Protein AF-A0A9P5WKI3-F1 (afdb_monomer_lite)

Sequence (383 aa):
MADSKQKEKITESLTSASETYDLASSFEWEGYASWDDEQDDAGPSTRPSSNRVAMVSSASTDHQTESASGHGSCISQKDSNTTSHSDQDDGCVDHNAVSGLDDYLCALTLQITAITEDRGTGQLGKAASESDAQIAVEHLLQETRELTETFKLVKCILTSGSVPANLIEEMEQQDRAAICDRELAEQIGKGDSNAEISLQSESSRFHRVLQSFGTVVECCSCNSTKQAHLAQCGHAYCEACARSLFNHALKNRMFIPVRCCKIEFAPELAVACLDNTEALNKYNAIKNEIENPCPSIAELDKAAADIISENGWKLCSRCGAVVERIWGTCRCDLYPEDELNQILDERIGDNGPAPARNRLRNVLRNYYDHAHNWERRRPHGHL

pLDDT: mean 71.3, std 20.84, range [31.75, 98.19]

Structure (mmCIF, N/CA/C/O backbone):
data_AF-A0A9P5WKI3-F1
#
_entry.id   AF-A0A9P5WKI3-F1
#
loop_
_atom_site.group_PDB
_atom_site.id
_atom_site.type_symbol
_atom_site.label_atom_id
_atom_site.label_alt_id
_atom_site.label_comp_id
_atom_site.label_asym_id
_atom_site.label_entity_id
_atom_site.label_seq_id
_atom_site.pdbx_PDB_ins_code
_atom_site.Cartn_x
_atom_site.Cartn_y
_atom_site.Cartn_z
_atom_site.occupancy
_atom_site.B_iso_or_equiv
_atom_site.auth_seq_id
_atom_site.auth_comp_id
_atom_site.auth_asym_id
_atom_site.auth_atom_id
_atom_site.pdbx_PDB_model_num
ATOM 1 N N . MET A 1 1 ? -53.261 15.970 13.364 1.00 49.59 1 MET A N 1
ATOM 2 C CA . MET A 1 1 ? -52.471 14.839 12.821 1.00 49.59 1 MET A CA 1
ATOM 3 C C . MET A 1 1 ? -50.968 15.081 12.902 1.00 49.59 1 MET A C 1
ATOM 5 O O . MET A 1 1 ? -50.320 14.219 13.471 1.00 49.59 1 MET A O 1
ATOM 9 N N . ALA A 1 2 ? -50.415 16.208 12.425 1.00 48.16 2 ALA A N 1
ATOM 10 C CA . ALA A 1 2 ? -48.978 16.508 12.582 1.00 48.16 2 ALA A CA 1
ATOM 11 C C . ALA A 1 2 ? -48.493 16.406 14.048 1.00 48.16 2 ALA A C 1
ATOM 13 O O . ALA A 1 2 ? -47.584 15.636 14.334 1.00 48.16 2 ALA A O 1
ATOM 14 N N . ASP A 1 3 ? -49.213 17.054 14.971 1.00 57.22 3 ASP A N 1
ATOM 15 C CA . ASP A 1 3 ? -48.987 17.012 16.431 1.00 57.22 3 ASP A CA 1
ATOM 16 C C . ASP A 1 3 ? -48.848 15.592 17.017 1.00 57.22 3 ASP A C 1
ATOM 18 O O . ASP A 1 3 ? -48.048 15.344 17.914 1.00 57.22 3 ASP A O 1
ATOM 22 N N . SER A 1 4 ? -49.622 14.632 16.493 1.00 59.56 4 SER A N 1
ATOM 23 C CA . SER A 1 4 ? -49.616 13.251 16.992 1.00 59.56 4 SER A CA 1
ATOM 24 C C . SER A 1 4 ? -48.306 12.546 16.652 1.00 59.56 4 SER A C 1
ATOM 26 O O . SER A 1 4 ? -47.749 11.869 17.506 1.00 59.56 4 SER A O 1
ATOM 28 N N . LYS A 1 5 ? -47.795 12.756 15.431 1.00 67.56 5 LYS A N 1
ATOM 29 C CA . LYS A 1 5 ? -46.524 12.176 14.974 1.00 67.56 5 LYS A CA 1
ATOM 30 C C . LYS A 1 5 ? -45.319 12.799 15.676 1.00 67.56 5 LYS A C 1
ATOM 32 O O . LYS A 1 5 ? -44.306 12.135 15.859 1.00 67.56 5 LYS A O 1
ATOM 37 N N . GLN A 1 6 ? -45.413 14.075 16.055 1.00 66.19 6 GLN A N 1
ATOM 38 C CA . GLN A 1 6 ? -44.346 14.743 16.796 1.00 66.19 6 GLN A CA 1
ATOM 39 C C . GLN A 1 6 ? -44.287 14.261 18.251 1.00 66.19 6 GLN A C 1
ATOM 41 O O . GLN A 1 6 ? -43.191 14.010 18.743 1.00 66.19 6 GLN A O 1
ATOM 46 N N . LYS A 1 7 ? -45.439 14.043 18.907 1.00 68.88 7 LYS A N 1
ATOM 47 C CA . LYS A 1 7 ? -45.485 13.373 20.218 1.00 68.88 7 LYS A CA 1
ATOM 48 C C . LYS A 1 7 ? -44.903 11.961 20.153 1.00 68.88 7 LYS A C 1
ATOM 50 O O . LYS A 1 7 ? -43.995 11.667 20.914 1.00 68.88 7 LYS A O 1
ATOM 55 N N . GLU A 1 8 ? -45.363 11.145 19.205 1.00 74.00 8 GLU A N 1
ATOM 56 C CA . GLU A 1 8 ? -44.894 9.767 18.983 1.00 74.00 8 GLU A CA 1
ATOM 57 C C . GLU A 1 8 ? -43.361 9.707 18.839 1.00 74.00 8 GLU A C 1
ATOM 59 O O . GLU A 1 8 ? -42.707 8.997 19.596 1.00 74.00 8 GLU A O 1
ATOM 64 N N . LYS A 1 9 ? -42.770 10.574 18.005 1.00 71.75 9 LYS A N 1
ATOM 65 C CA . LYS A 1 9 ? -41.312 10.651 17.814 1.00 71.75 9 LYS A CA 1
ATOM 66 C C . LYS A 1 9 ? -40.532 11.098 19.065 1.00 71.75 9 LYS A C 1
ATOM 68 O O . LYS A 1 9 ? -39.404 10.651 19.274 1.00 71.75 9 LYS A O 1
ATOM 73 N N . ILE A 1 10 ? -41.094 11.990 19.887 1.00 67.56 10 ILE A N 1
ATOM 74 C CA . ILE A 1 10 ? -40.467 12.417 21.153 1.00 67.56 10 ILE A CA 1
ATOM 75 C C . ILE A 1 10 ? -40.534 11.275 22.172 1.00 67.56 10 ILE A C 1
ATOM 77 O O . ILE A 1 10 ? -39.533 10.986 22.823 1.00 67.56 10 ILE A O 1
ATOM 81 N N . THR A 1 11 ? -41.674 10.585 22.267 1.00 70.12 11 THR A N 1
ATOM 82 C CA . THR A 1 11 ? -41.836 9.424 23.148 1.00 70.12 11 THR A CA 1
ATOM 83 C C . THR A 1 11 ? -40.887 8.290 22.757 1.00 70.12 11 THR A C 1
ATOM 85 O O . THR A 1 11 ? -40.171 7.819 23.630 1.00 70.12 11 THR A O 1
ATOM 88 N N . GLU A 1 12 ? -40.783 7.933 21.469 1.00 72.38 12 GLU A N 1
ATOM 89 C CA . GLU A 1 12 ? -39.808 6.945 20.964 1.00 72.38 12 GLU A CA 1
ATOM 90 C C . GLU A 1 12 ? -38.354 7.311 21.317 1.00 72.38 12 GLU A C 1
ATOM 92 O O . GLU A 1 12 ? -37.556 6.445 21.677 1.00 72.38 12 GLU A O 1
ATOM 97 N N . SER A 1 13 ? -38.000 8.600 21.246 1.00 68.56 13 SER A N 1
ATOM 98 C CA . SER A 1 13 ? -36.649 9.068 21.584 1.00 68.56 13 SER A CA 1
ATOM 99 C C . SER A 1 13 ? -36.353 8.951 23.086 1.00 68.56 13 SER A C 1
ATOM 101 O O . SER A 1 13 ? -35.239 8.596 23.465 1.00 68.56 13 SER A O 1
ATOM 103 N N . LEU A 1 14 ? -37.346 9.216 23.943 1.00 62.75 14 LEU A N 1
ATOM 104 C CA . LEU A 1 14 ? -37.214 9.093 25.398 1.00 62.75 14 LEU A CA 1
ATOM 105 C C . LEU A 1 14 ? -37.215 7.625 25.854 1.00 62.75 14 LEU A C 1
ATOM 107 O O . LEU A 1 14 ? -36.406 7.261 26.705 1.00 62.75 14 LEU A O 1
ATOM 111 N N . THR A 1 15 ? -38.048 6.759 25.263 1.00 68.00 15 THR A N 1
ATOM 112 C CA . THR A 1 15 ? -38.021 5.317 25.564 1.00 68.00 15 THR A CA 1
ATOM 113 C C . THR A 1 15 ? -36.714 4.682 25.108 1.00 68.00 15 THR A C 1
ATOM 115 O O . THR A 1 15 ? -36.119 3.935 25.875 1.00 68.00 15 THR A O 1
ATOM 118 N N . SER A 1 16 ? -36.194 5.050 23.929 1.00 66.00 16 SER A N 1
ATOM 119 C CA . SER A 1 16 ? -34.883 4.571 23.471 1.00 66.00 16 SER A CA 1
ATOM 120 C C . SER A 1 16 ? -33.743 4.980 24.411 1.00 66.00 16 SER A C 1
ATOM 122 O O . SER A 1 16 ? -32.814 4.197 24.590 1.00 66.00 16 SER A O 1
ATOM 124 N N . ALA A 1 17 ? -33.797 6.171 25.018 1.00 54.84 17 ALA A N 1
ATOM 125 C CA . ALA A 1 17 ? -32.811 6.591 26.015 1.00 54.84 17 ALA A CA 1
ATOM 126 C C . ALA A 1 17 ? -32.944 5.784 27.323 1.00 54.84 17 ALA A C 1
ATOM 128 O O . ALA A 1 17 ? -31.941 5.295 27.846 1.00 54.84 17 ALA A O 1
ATOM 129 N N . SER A 1 18 ? -34.176 5.573 27.802 1.00 56.69 18 SER A N 1
ATOM 130 C CA . SER A 1 18 ? -34.468 4.769 29.000 1.00 56.69 18 SER A CA 1
ATOM 131 C C . SER A 1 18 ? -34.006 3.314 28.855 1.00 56.69 18 SER A C 1
ATOM 133 O O . SER A 1 18 ? -33.311 2.800 29.726 1.00 56.69 18 SER A O 1
ATOM 135 N N . GLU A 1 19 ? -34.317 2.663 27.731 1.00 60.62 19 GLU A N 1
ATOM 136 C CA . GLU A 1 19 ? -33.929 1.270 27.466 1.00 60.62 19 GLU A CA 1
ATOM 137 C C . GLU A 1 19 ? -32.401 1.099 27.410 1.00 60.62 19 GLU A C 1
ATOM 139 O O . GLU A 1 19 ? -31.867 0.097 27.890 1.00 60.62 19 GLU A O 1
ATOM 144 N N . THR A 1 20 ? -31.663 2.097 26.899 1.00 56.31 20 THR A N 1
ATOM 145 C CA . THR A 1 20 ? -30.190 2.072 26.959 1.00 56.31 20 THR A CA 1
ATOM 146 C C . THR A 1 20 ? -29.625 2.234 28.372 1.00 56.31 20 THR A C 1
ATOM 148 O O . THR A 1 20 ? -28.503 1.789 28.612 1.00 56.31 20 THR A O 1
ATOM 151 N N . TYR A 1 21 ? -30.376 2.821 29.309 1.00 53.50 21 TYR A N 1
ATOM 152 C CA . TYR A 1 21 ? -29.964 2.953 30.709 1.00 53.50 21 TYR A CA 1
ATOM 153 C C . TYR A 1 21 ? -30.187 1.638 31.478 1.00 53.50 21 TYR A C 1
ATOM 155 O O . TYR A 1 21 ? -29.257 1.139 32.114 1.00 53.50 21 TYR A O 1
ATOM 163 N N . ASP A 1 22 ? -31.353 0.998 31.321 1.00 48.88 22 ASP A N 1
ATOM 164 C CA . ASP A 1 22 ? -31.665 -0.294 31.960 1.00 48.88 22 ASP A CA 1
ATOM 165 C C . ASP A 1 22 ? -30.721 -1.424 31.503 1.00 48.88 22 ASP A C 1
ATOM 167 O O . ASP A 1 22 ? -30.226 -2.212 32.320 1.00 48.88 22 ASP A O 1
ATOM 171 N N . LEU A 1 23 ? -30.384 -1.476 30.207 1.00 50.81 23 LEU A N 1
ATOM 172 C CA . LEU A 1 23 ? -29.408 -2.436 29.671 1.00 50.81 23 LEU A CA 1
ATOM 173 C C . LEU A 1 23 ? -27.977 -2.178 30.172 1.00 50.81 23 LEU A C 1
ATOM 175 O O . LEU A 1 23 ? -27.205 -3.123 30.327 1.00 50.81 23 LEU A O 1
ATOM 179 N N . ALA A 1 24 ? -27.617 -0.922 30.458 1.00 49.09 24 ALA A N 1
ATOM 180 C CA . ALA A 1 24 ? -26.310 -0.556 31.009 1.00 49.09 24 ALA A CA 1
ATOM 181 C C . ALA A 1 24 ? -26.211 -0.740 32.538 1.00 49.09 24 ALA A C 1
ATOM 183 O O . ALA A 1 24 ? -25.101 -0.677 33.082 1.00 49.09 24 ALA A O 1
ATOM 184 N N . SER A 1 25 ? -27.348 -0.941 33.213 1.00 47.34 25 SER A N 1
ATOM 185 C CA . SER A 1 25 ? -27.463 -1.266 34.640 1.00 47.34 25 SER A CA 1
ATOM 186 C C . SER A 1 25 ? -27.454 -2.783 34.886 1.00 47.34 25 SER A C 1
ATOM 188 O O . SER A 1 25 ? -26.826 -3.253 35.828 1.00 47.34 25 SER A O 1
ATOM 190 N N . SER A 1 26 ? -28.061 -3.564 33.985 1.00 45.28 26 SER A N 1
ATOM 191 C CA . SER A 1 26 ? -28.292 -5.011 34.159 1.00 45.28 26 SER A CA 1
ATOM 192 C C . SER A 1 26 ? -27.089 -5.927 33.859 1.00 45.28 26 SER A C 1
ATOM 194 O O . SER A 1 26 ? -27.244 -7.147 33.839 1.00 45.28 26 SER A O 1
ATOM 196 N N . PHE A 1 27 ? -25.898 -5.385 33.582 1.00 39.94 27 PHE A N 1
ATOM 197 C CA . PHE A 1 27 ? -24.715 -6.175 33.200 1.00 39.94 27 PHE A CA 1
ATOM 198 C C . PHE A 1 27 ? -23.871 -6.582 34.424 1.00 39.94 27 PHE A C 1
ATOM 200 O O . PHE A 1 27 ? -22.696 -6.224 34.546 1.00 39.94 27 PHE A O 1
ATOM 207 N N . GLU A 1 28 ? -24.484 -7.322 35.351 1.00 41.16 28 GLU A N 1
ATOM 208 C CA . GLU A 1 28 ? -23.771 -7.953 36.467 1.00 41.16 28 GLU A CA 1
ATOM 209 C C . GLU A 1 28 ? -22.853 -9.076 35.948 1.00 41.16 28 GLU A C 1
ATOM 211 O O . GLU A 1 28 ? -23.261 -9.942 35.173 1.00 41.16 28 GLU A O 1
ATOM 216 N N . TRP A 1 29 ? -21.584 -9.057 36.364 1.00 40.25 29 TRP A N 1
ATOM 217 C CA . TRP A 1 29 ? -20.589 -10.057 35.969 1.00 40.25 29 TRP A CA 1
ATOM 218 C C . TRP A 1 29 ? -20.791 -11.378 36.729 1.00 40.25 29 TRP A C 1
ATOM 220 O O . TRP A 1 29 ? -20.231 -11.579 37.809 1.00 40.25 29 TRP A O 1
ATOM 230 N N . GLU A 1 30 ? -21.520 -12.326 36.137 1.00 34.84 30 GLU A N 1
ATOM 231 C CA . GLU A 1 30 ? -21.492 -13.719 36.597 1.00 34.84 30 GLU A CA 1
ATOM 232 C C . GLU A 1 30 ? -20.150 -14.395 36.246 1.00 34.84 30 GLU A C 1
ATOM 234 O O . GLU A 1 30 ? -19.934 -14.886 35.142 1.00 34.84 30 GLU A O 1
ATOM 239 N N . GLY A 1 31 ? -19.254 -14.436 37.236 1.00 34.03 31 GLY A N 1
ATOM 240 C CA . GLY A 1 31 ? -18.332 -15.549 37.499 1.00 34.03 31 GLY A CA 1
ATOM 241 C C . GLY A 1 31 ? -17.433 -16.051 36.361 1.00 34.03 31 GLY A C 1
ATOM 242 O O . GLY A 1 31 ? -17.732 -17.054 35.715 1.00 34.03 31 GLY A O 1
ATOM 243 N N . TYR A 1 32 ? -16.226 -15.487 36.250 1.00 34.78 32 TYR A N 1
ATOM 244 C CA . TYR A 1 32 ? -15.122 -16.138 35.535 1.00 34.78 32 TYR A CA 1
ATOM 245 C C . TYR A 1 32 ? -14.634 -17.354 36.349 1.00 34.78 32 TYR A C 1
ATOM 247 O O . TYR A 1 32 ? -13.862 -17.215 37.298 1.00 34.78 32 TYR A O 1
ATOM 255 N N . ALA A 1 33 ? -15.148 -18.545 36.034 1.00 35.41 33 ALA A N 1
ATOM 256 C CA . ALA A 1 33 ? -14.814 -19.775 36.750 1.00 35.41 33 ALA A CA 1
ATOM 257 C C . ALA A 1 33 ? -13.371 -20.232 36.469 1.00 35.41 33 ALA A C 1
ATOM 259 O O . ALA A 1 33 ? -12.917 -20.219 35.323 1.00 35.41 33 ALA A O 1
ATOM 260 N N . SER A 1 34 ? -12.673 -20.665 37.524 1.00 33.91 34 SER A N 1
ATOM 261 C CA . SER A 1 34 ? -11.329 -21.246 37.435 1.00 33.91 34 SER A CA 1
ATOM 262 C C . SER A 1 34 ? -11.325 -22.508 36.569 1.00 33.91 34 SER A C 1
ATOM 264 O O . SER A 1 34 ? -12.193 -23.368 36.725 1.00 33.91 34 SER A O 1
ATOM 266 N N . TRP A 1 35 ? -10.325 -22.629 35.696 1.00 37.19 35 TRP A N 1
ATOM 267 C CA . TRP A 1 35 ? -9.964 -23.883 35.034 1.00 37.19 35 TRP A CA 1
ATOM 268 C C . TRP A 1 35 ? -8.661 -24.375 35.662 1.00 37.19 35 TRP A C 1
ATOM 270 O O . TRP A 1 35 ? -7.575 -24.119 35.141 1.00 37.19 35 TRP A O 1
ATOM 280 N N . ASP A 1 36 ? -8.789 -25.027 36.816 1.00 34.75 36 ASP A N 1
ATOM 281 C CA . ASP A 1 36 ? -7.687 -25.722 37.477 1.00 34.75 36 ASP A CA 1
ATOM 282 C C . ASP A 1 36 ? -7.413 -27.086 36.820 1.00 34.75 36 ASP A C 1
ATOM 284 O O . ASP A 1 36 ? -8.321 -27.765 36.342 1.00 34.75 36 ASP A O 1
ATOM 288 N N . ASP A 1 37 ? -6.132 -27.447 36.832 1.00 42.91 37 ASP A N 1
ATOM 289 C CA . ASP A 1 37 ? -5.489 -28.698 36.414 1.00 42.91 37 ASP A CA 1
ATOM 290 C C . ASP A 1 37 ? -6.361 -29.970 36.259 1.00 42.91 37 ASP A C 1
ATOM 292 O O . ASP A 1 37 ? -6.795 -30.570 37.244 1.00 42.91 37 ASP A O 1
ATOM 296 N N . GLU A 1 38 ? -6.392 -30.525 35.039 1.00 39.81 38 GLU A N 1
ATOM 297 C CA . GLU A 1 38 ? -6.430 -31.983 34.835 1.00 39.81 38 GLU A CA 1
ATOM 298 C C . GLU A 1 38 ? -5.113 -32.451 34.190 1.00 39.81 38 GLU A C 1
ATOM 300 O O . GLU A 1 38 ? -4.829 -32.220 33.012 1.00 39.81 38 GLU A O 1
ATOM 305 N N . GLN A 1 39 ? -4.285 -33.106 35.007 1.00 45.78 39 GLN A N 1
ATOM 306 C CA . GLN A 1 39 ? -3.149 -33.910 34.559 1.00 45.78 39 GLN A CA 1
ATOM 307 C C . GLN A 1 39 ? -3.667 -35.268 34.087 1.00 45.78 39 GLN A C 1
ATOM 309 O O . GLN A 1 39 ? -4.362 -35.925 34.855 1.00 45.78 39 GLN A O 1
ATOM 314 N N . ASP A 1 40 ? -3.247 -35.737 32.908 1.00 41.91 40 ASP A N 1
ATOM 315 C CA . ASP A 1 40 ? -3.419 -37.147 32.542 1.00 41.91 40 ASP A CA 1
ATOM 316 C C . ASP A 1 40 ? -2.191 -37.733 31.815 1.00 41.91 40 ASP A C 1
ATOM 318 O O . ASP A 1 40 ? -1.845 -37.384 30.687 1.00 41.91 40 ASP A O 1
ATOM 322 N N . ASP A 1 41 ? -1.531 -38.602 32.579 1.00 40.50 41 ASP A N 1
ATOM 323 C CA . ASP A 1 41 ? -0.690 -39.771 32.308 1.00 40.50 41 ASP A CA 1
ATOM 324 C C . ASP A 1 41 ? 0.003 -40.084 30.958 1.00 40.50 41 ASP A C 1
ATOM 326 O O . ASP A 1 41 ? -0.443 -39.854 29.834 1.00 40.50 41 ASP A O 1
ATOM 330 N N . ALA A 1 42 ? 1.145 -40.765 31.112 1.00 40.59 42 ALA A N 1
ATOM 331 C CA . ALA A 1 42 ? 2.051 -41.178 30.044 1.00 40.59 42 ALA A CA 1
ATOM 332 C C . ALA A 1 42 ? 1.733 -42.564 29.434 1.00 40.59 42 ALA A C 1
ATOM 334 O O . ALA A 1 42 ? 1.424 -43.524 30.137 1.00 40.59 42 ALA A O 1
ATOM 335 N N . GLY A 1 43 ? 1.962 -42.716 28.120 1.00 35.38 43 GLY A N 1
ATOM 336 C CA . GLY A 1 43 ? 1.876 -43.994 27.388 1.00 35.38 43 GLY A CA 1
ATOM 337 C C . GLY A 1 43 ? 2.899 -44.099 26.234 1.00 35.38 43 GLY A C 1
ATOM 338 O O . GLY A 1 43 ? 3.327 -43.066 25.717 1.00 35.38 43 GLY A O 1
ATOM 339 N N . PRO A 1 44 ? 3.387 -45.301 25.848 1.00 48.19 44 PRO A N 1
ATOM 340 C CA . PRO A 1 44 ? 4.789 -45.420 25.425 1.00 48.19 44 PRO A CA 1
ATOM 341 C C . PRO A 1 44 ? 5.095 -45.551 23.917 1.00 48.19 44 PRO A C 1
ATOM 343 O O . PRO A 1 44 ? 4.457 -46.281 23.165 1.00 48.19 44 PRO A O 1
ATOM 346 N N . SER A 1 45 ? 6.219 -44.927 23.546 1.00 39.06 45 SER A N 1
ATOM 347 C CA . SER A 1 45 ? 7.269 -45.359 22.596 1.00 39.06 45 SER A CA 1
ATOM 348 C C . SER A 1 45 ? 7.037 -46.593 21.698 1.00 39.06 45 SER A C 1
ATOM 350 O O . SER A 1 45 ? 7.038 -47.725 22.180 1.00 39.06 45 SER A O 1
ATOM 352 N N . THR A 1 46 ? 7.144 -46.393 20.374 1.00 35.00 46 THR A N 1
ATOM 353 C CA . THR A 1 46 ? 7.844 -47.340 19.476 1.00 35.00 46 THR A CA 1
ATOM 354 C C . THR A 1 46 ? 8.705 -46.626 18.413 1.00 35.00 46 THR A C 1
ATOM 356 O O . THR A 1 46 ? 8.222 -45.910 17.543 1.00 35.00 46 THR A O 1
ATOM 359 N N . ARG A 1 47 ? 10.022 -46.865 18.472 1.00 38.28 47 ARG A N 1
ATOM 360 C CA . ARG A 1 47 ? 10.986 -46.816 17.342 1.00 38.28 47 ARG A CA 1
ATOM 361 C C . ARG A 1 47 ? 11.007 -48.214 16.670 1.00 38.28 47 ARG A C 1
ATOM 363 O O . ARG A 1 47 ? 10.525 -49.136 17.330 1.00 38.28 47 ARG A O 1
ATOM 370 N N . PRO A 1 48 ? 11.571 -48.456 15.455 1.00 50.28 48 PRO A N 1
ATOM 371 C CA . PRO A 1 48 ? 12.825 -47.898 14.898 1.00 50.28 48 PRO A CA 1
ATOM 372 C C . PRO A 1 48 ? 12.698 -47.526 13.381 1.00 50.28 48 PRO A C 1
ATOM 374 O O . PRO A 1 48 ? 11.584 -47.321 12.929 1.00 50.28 48 PRO A O 1
ATOM 377 N N . SER A 1 49 ? 13.717 -47.331 12.519 1.00 33.56 49 SER A N 1
ATOM 378 C CA . SER A 1 49 ? 15.144 -47.724 12.507 1.00 33.56 49 SER A CA 1
ATOM 379 C C . SER A 1 49 ? 16.013 -46.947 11.490 1.00 33.56 49 SER A C 1
ATOM 381 O O . SER A 1 49 ? 15.553 -46.640 10.401 1.00 33.56 49 SER A O 1
ATOM 383 N N . SER A 1 50 ? 17.306 -46.789 11.825 1.00 34.47 50 SER A N 1
ATOM 384 C CA . SER A 1 50 ? 18.512 -46.856 10.956 1.00 34.47 50 SER A CA 1
ATOM 385 C C . SER A 1 50 ? 18.586 -46.123 9.597 1.00 34.47 50 SER A C 1
ATOM 387 O O . SER A 1 50 ? 17.979 -46.566 8.627 1.00 34.47 50 SER A O 1
ATOM 389 N N . ASN A 1 51 ? 19.573 -45.215 9.453 1.00 33.31 51 ASN A N 1
ATOM 390 C CA . ASN A 1 51 ? 20.718 -45.477 8.549 1.00 33.31 51 ASN A CA 1
ATOM 391 C C . ASN A 1 51 ? 22.001 -44.649 8.823 1.00 33.31 51 ASN A C 1
ATOM 393 O O . ASN A 1 51 ? 22.001 -43.717 9.622 1.00 33.31 51 ASN A O 1
ATOM 397 N N . ARG A 1 52 ? 23.113 -45.089 8.201 1.00 35.38 52 ARG A N 1
ATOM 398 C CA . ARG A 1 52 ? 24.562 -44.849 8.476 1.00 35.38 52 ARG A CA 1
ATOM 399 C C . ARG A 1 52 ? 25.324 -44.939 7.118 1.00 35.38 52 ARG A C 1
ATOM 401 O O . ARG A 1 52 ? 24.748 -45.517 6.204 1.00 35.38 52 ARG A O 1
ATOM 408 N N . VAL A 1 53 ? 26.558 -44.481 6.839 1.00 34.19 53 VAL A N 1
ATOM 409 C CA . VAL A 1 53 ? 27.743 -43.916 7.551 1.00 34.19 53 VAL A CA 1
ATOM 410 C C . VAL A 1 53 ? 28.346 -42.823 6.619 1.00 34.19 53 VAL A C 1
ATOM 412 O O . VAL A 1 53 ? 28.244 -42.990 5.410 1.00 34.19 53 VAL A O 1
ATOM 415 N N . ALA A 1 54 ? 28.900 -41.685 7.072 1.00 32.19 54 ALA A N 1
ATOM 416 C CA . ALA A 1 54 ? 30.357 -41.401 7.189 1.00 32.19 54 ALA A CA 1
ATOM 417 C C . ALA A 1 54 ? 30.555 -39.884 7.458 1.00 32.19 54 ALA A C 1
ATOM 419 O O . ALA A 1 54 ? 29.764 -39.098 6.953 1.00 32.19 54 ALA A O 1
ATOM 420 N N . MET A 1 55 ? 31.439 -39.375 8.334 1.00 34.03 55 MET A N 1
ATOM 421 C CA . MET A 1 55 ? 32.907 -39.515 8.503 1.00 34.03 55 MET A CA 1
ATOM 422 C C . MET A 1 55 ? 33.787 -38.861 7.415 1.00 34.03 55 MET A C 1
ATOM 424 O O . MET A 1 55 ? 34.093 -39.531 6.440 1.00 34.03 55 MET A O 1
ATOM 428 N N . VAL A 1 56 ? 34.248 -37.620 7.674 1.00 34.22 56 VAL A N 1
ATOM 429 C CA . VAL A 1 56 ? 35.619 -37.031 7.518 1.00 34.22 56 VAL A CA 1
ATOM 430 C C . VAL A 1 56 ? 35.589 -35.722 8.351 1.00 34.22 56 VAL A C 1
ATOM 432 O O . VAL A 1 56 ? 34.773 -34.856 8.066 1.00 34.22 56 VAL A O 1
ATOM 435 N N . SER A 1 57 ? 36.167 -35.625 9.554 1.00 32.19 57 SER A N 1
ATOM 436 C CA . SER A 1 57 ? 37.581 -35.367 9.922 1.00 32.19 57 SER A CA 1
ATOM 437 C C . SER A 1 57 ? 38.087 -33.917 9.747 1.00 32.19 57 SER A C 1
ATOM 439 O O . SER A 1 57 ? 38.599 -33.546 8.699 1.00 32.19 57 SER A O 1
ATOM 441 N N . SER A 1 58 ? 38.022 -33.168 10.860 1.00 33.31 58 SER A N 1
ATOM 442 C CA . SER A 1 58 ? 39.084 -32.317 11.448 1.00 33.31 58 SER A CA 1
ATOM 443 C C . SER A 1 58 ? 39.865 -31.282 10.613 1.00 33.31 58 SER A C 1
ATOM 445 O O . SER A 1 58 ? 40.725 -31.643 9.813 1.00 33.31 58 SER A O 1
ATOM 447 N N . ALA A 1 59 ? 39.780 -30.017 11.044 1.00 32.16 59 ALA A N 1
ATOM 448 C CA . ALA A 1 59 ? 40.945 -29.139 11.209 1.00 32.16 59 ALA A CA 1
ATOM 449 C C . ALA A 1 59 ? 40.704 -28.166 12.381 1.00 32.16 59 ALA A C 1
ATOM 451 O O . ALA A 1 59 ? 39.675 -27.496 12.429 1.00 32.16 59 ALA A O 1
ATOM 452 N N . SER A 1 60 ? 41.639 -28.117 13.329 1.00 34.16 60 SER A N 1
ATOM 453 C CA . SER A 1 60 ? 41.663 -27.183 14.461 1.00 34.16 60 SER A CA 1
ATOM 454 C C . SER A 1 60 ? 42.813 -26.198 14.289 1.00 34.16 60 SER A C 1
ATOM 456 O O . SER A 1 60 ? 43.919 -26.626 13.956 1.00 34.16 60 SER A O 1
ATOM 458 N N . THR A 1 61 ? 42.599 -24.929 14.623 1.00 36.56 61 THR A N 1
ATOM 459 C CA . THR A 1 61 ? 43.696 -23.980 14.843 1.00 36.56 61 THR A CA 1
ATOM 460 C C . THR A 1 61 ? 43.337 -23.030 15.972 1.00 36.56 61 THR A C 1
ATOM 462 O O . THR A 1 61 ? 42.508 -22.137 15.809 1.00 36.56 61 THR A O 1
ATOM 465 N N . ASP A 1 62 ? 43.985 -23.231 17.116 1.00 32.59 62 ASP A N 1
ATOM 466 C CA . ASP A 1 62 ? 44.082 -22.226 18.165 1.00 32.59 62 ASP A CA 1
ATOM 467 C C . ASP A 1 62 ? 44.884 -21.019 17.659 1.00 32.59 62 ASP A C 1
ATOM 469 O O . ASP A 1 62 ? 45.850 -21.180 16.911 1.00 32.59 62 ASP A O 1
ATOM 473 N N . HIS A 1 63 ? 44.566 -19.819 18.146 1.00 37.06 63 HIS A N 1
ATOM 474 C CA . HIS A 1 63 ? 45.595 -18.797 18.315 1.00 37.06 63 HIS A CA 1
ATOM 475 C C . HIS A 1 63 ? 45.355 -17.973 19.578 1.00 37.06 63 HIS A C 1
ATOM 477 O O . HIS A 1 63 ? 44.226 -17.650 19.945 1.00 37.06 63 HIS A O 1
ATOM 483 N N . GLN A 1 64 ? 46.456 -17.705 20.273 1.00 32.66 64 GLN A N 1
ATOM 484 C CA . GLN A 1 64 ? 46.484 -17.137 21.614 1.00 32.66 64 GLN A CA 1
ATOM 485 C C . GLN A 1 64 ? 46.403 -15.605 21.621 1.00 32.66 64 GLN A C 1
ATOM 487 O O . GLN A 1 64 ? 46.826 -14.936 20.684 1.00 32.66 64 GLN A O 1
ATOM 492 N N . THR A 1 65 ? 45.896 -15.104 22.748 1.00 37.12 65 THR A N 1
ATOM 493 C CA . THR A 1 65 ? 46.185 -13.819 23.408 1.00 37.12 65 THR A CA 1
ATOM 494 C C . THR A 1 65 ? 47.190 -12.863 22.750 1.00 37.12 65 THR A C 1
ATOM 496 O O . THR A 1 65 ? 48.370 -13.190 22.654 1.00 37.12 65 THR A O 1
ATOM 499 N N . GLU A 1 66 ? 46.787 -11.601 22.592 1.00 35.66 66 GLU A N 1
ATOM 500 C CA . GLU A 1 66 ? 47.659 -10.467 22.924 1.00 35.66 66 GLU A CA 1
ATOM 501 C C . GLU A 1 66 ? 46.882 -9.400 23.704 1.00 35.66 66 GLU A C 1
ATOM 503 O O . GLU A 1 66 ? 45.726 -9.090 23.418 1.00 35.66 66 GLU A O 1
ATOM 508 N N . SER A 1 67 ? 47.530 -8.866 24.736 1.00 40.41 67 SER A N 1
ATOM 509 C CA . SER A 1 67 ? 47.002 -7.859 25.653 1.00 40.41 67 SER A CA 1
ATOM 510 C C . SER A 1 67 ? 47.790 -6.562 25.497 1.00 40.41 67 SER A C 1
ATOM 512 O O . SER A 1 67 ? 49.009 -6.580 25.662 1.00 40.41 67 SER A O 1
ATOM 514 N N . ALA A 1 68 ? 47.112 -5.436 25.266 1.00 36.41 68 ALA A N 1
ATOM 515 C CA . ALA A 1 68 ? 47.740 -4.117 25.227 1.00 36.41 68 ALA A CA 1
ATOM 516 C C . ALA A 1 68 ? 46.955 -3.103 26.073 1.00 36.41 68 ALA A C 1
ATOM 518 O O . ALA A 1 68 ? 45.746 -2.936 25.933 1.00 36.41 68 ALA A O 1
ATOM 519 N N . SER A 1 69 ? 47.671 -2.433 26.973 1.00 37.75 69 SER A N 1
ATOM 520 C CA . SER A 1 69 ? 47.162 -1.415 27.892 1.00 37.75 69 SER A CA 1
ATOM 521 C C . SER A 1 69 ? 46.931 -0.062 27.214 1.00 37.75 69 SER A C 1
ATOM 523 O O . SER A 1 69 ? 47.793 0.397 26.467 1.00 37.75 69 SER A O 1
ATOM 525 N N . GLY A 1 70 ? 45.853 0.633 27.586 1.00 34.34 70 GLY A N 1
ATOM 526 C CA . GLY A 1 70 ? 45.589 2.024 27.204 1.00 34.34 70 GLY A CA 1
ATOM 527 C C . GLY A 1 70 ? 45.071 2.836 28.392 1.00 34.34 70 GLY A C 1
ATOM 528 O O . GLY A 1 70 ? 43.957 2.615 28.856 1.00 34.34 70 GLY A O 1
ATOM 529 N N . HIS A 1 71 ? 45.885 3.758 28.909 1.00 36.44 71 HIS A N 1
ATOM 530 C CA . HIS A 1 71 ? 45.471 4.706 29.947 1.00 36.44 71 HIS A CA 1
ATOM 531 C C . HIS A 1 71 ? 44.517 5.776 29.398 1.00 36.44 71 HIS A C 1
ATOM 533 O O . HIS A 1 71 ? 44.708 6.250 28.281 1.00 36.44 71 HIS A O 1
ATOM 539 N N . GLY A 1 72 ? 43.645 6.298 30.268 1.00 31.75 72 GLY A N 1
ATOM 540 C CA . GLY A 1 72 ? 43.327 7.728 30.246 1.00 31.75 72 GLY A CA 1
ATOM 541 C C . GLY A 1 72 ? 41.854 8.103 30.381 1.00 31.75 72 GLY A C 1
ATOM 542 O O . GLY A 1 72 ? 41.138 8.170 29.392 1.00 31.75 72 GLY A O 1
ATOM 543 N N . SER A 1 73 ? 41.467 8.509 31.593 1.00 36.09 73 SER A N 1
ATOM 544 C CA . SER A 1 73 ? 41.004 9.879 31.896 1.00 36.09 73 SER A CA 1
ATOM 545 C C . SER A 1 73 ? 39.861 9.876 32.910 1.00 36.09 73 SER A C 1
ATOM 547 O O . SER A 1 73 ? 38.732 9.492 32.612 1.00 36.09 73 SER A O 1
ATOM 549 N N . CYS A 1 74 ? 40.154 10.345 34.122 1.00 36.28 74 CYS A N 1
ATOM 550 C CA . CYS A 1 74 ? 39.140 10.599 35.135 1.00 36.28 74 CYS A CA 1
ATOM 551 C C . CYS A 1 74 ? 38.451 11.933 34.823 1.00 36.28 74 CYS A C 1
ATOM 553 O O . CYS A 1 74 ? 39.096 12.979 34.898 1.00 36.28 74 CYS A O 1
ATOM 555 N N . ILE A 1 75 ? 37.148 11.917 34.543 1.00 37.22 75 ILE A N 1
ATOM 556 C CA . ILE A 1 75 ? 36.314 13.123 34.590 1.00 37.22 75 ILE A CA 1
ATOM 557 C C . ILE A 1 75 ? 35.314 12.947 35.724 1.00 37.22 75 ILE A C 1
ATOM 559 O O . ILE A 1 75 ? 34.402 12.128 35.650 1.00 37.22 75 ILE A O 1
ATOM 563 N N . SER A 1 76 ? 35.506 13.723 36.787 1.00 40.62 76 SER A N 1
ATOM 564 C CA . SER A 1 76 ? 34.576 13.789 37.907 1.00 40.62 76 SER A CA 1
ATOM 565 C C . SER A 1 76 ? 33.246 14.384 37.448 1.00 40.62 76 SER A C 1
ATOM 567 O O . SER A 1 76 ? 33.194 15.554 37.064 1.00 40.62 76 SER A O 1
ATO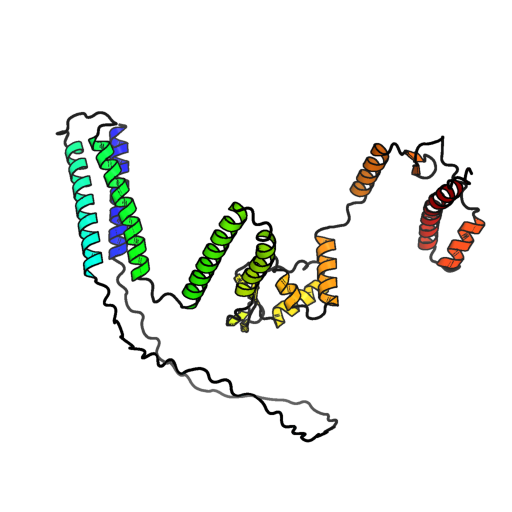M 569 N N . GLN A 1 77 ? 32.161 13.622 37.561 1.00 37.72 77 GLN A N 1
ATOM 570 C CA . GLN A 1 77 ? 30.812 14.179 37.622 1.00 37.72 77 GLN A CA 1
ATOM 571 C C . GLN A 1 77 ? 30.270 14.033 39.043 1.00 37.72 77 GLN A C 1
ATOM 573 O O . GLN A 1 77 ? 30.627 13.110 39.768 1.00 37.72 77 GLN A O 1
ATOM 578 N N . LYS A 1 78 ? 29.514 15.045 39.471 1.00 40.59 78 LYS A N 1
ATOM 579 C CA . LYS A 1 78 ? 29.071 15.223 40.856 1.00 40.59 78 LYS A CA 1
ATOM 580 C C . LYS A 1 78 ? 27.897 14.306 41.166 1.00 40.59 78 LYS A C 1
ATOM 582 O O . LYS A 1 78 ? 26.934 14.292 40.406 1.00 40.59 78 LYS A O 1
ATOM 587 N N . ASP A 1 79 ? 27.924 13.694 42.343 1.00 32.75 79 ASP A N 1
ATOM 588 C CA . ASP A 1 79 ? 26.762 13.036 42.932 1.00 32.75 79 ASP A CA 1
ATOM 589 C C . ASP A 1 79 ? 25.681 14.074 43.283 1.00 32.75 79 ASP A C 1
ATOM 591 O O . ASP A 1 79 ? 25.687 14.686 44.355 1.00 32.75 79 ASP A O 1
ATOM 595 N N . SER A 1 80 ? 24.729 14.293 42.377 1.00 42.41 80 SER A N 1
ATOM 596 C CA . SER A 1 80 ? 23.463 14.947 42.708 1.00 42.41 80 SER A CA 1
ATOM 597 C C . SER A 1 80 ? 22.550 13.928 43.384 1.00 42.41 80 SER A C 1
ATOM 599 O O . SER A 1 80 ? 21.723 13.288 42.742 1.00 42.41 80 SER A O 1
ATOM 601 N N . ASN A 1 81 ? 22.739 13.774 44.694 1.00 37.56 81 ASN A N 1
ATOM 602 C CA . ASN A 1 81 ? 21.935 12.925 45.567 1.00 37.56 81 ASN A CA 1
ATOM 603 C C . ASN A 1 81 ? 20.467 13.400 45.567 1.00 37.56 81 ASN A C 1
ATOM 605 O O . ASN A 1 81 ? 20.115 14.341 46.278 1.00 37.56 81 ASN A O 1
ATOM 609 N N . THR A 1 82 ? 19.627 12.801 44.721 1.00 39.44 82 THR A N 1
ATOM 610 C CA . THR A 1 82 ? 18.195 13.113 44.625 1.00 39.44 82 THR A CA 1
ATOM 611 C C . THR A 1 82 ? 17.409 12.079 45.420 1.00 39.44 82 THR A C 1
ATOM 613 O O . THR A 1 82 ? 17.190 10.962 44.958 1.00 39.44 82 THR A O 1
ATOM 616 N N . THR A 1 83 ? 17.006 12.450 46.635 1.00 40.22 83 THR A N 1
ATOM 617 C CA . THR A 1 83 ? 16.177 11.615 47.510 1.00 40.22 83 THR A CA 1
ATOM 618 C C . THR A 1 83 ? 14.813 11.380 46.865 1.00 40.22 83 THR A C 1
ATOM 620 O O . THR A 1 83 ? 13.936 12.239 46.926 1.00 40.22 83 THR A O 1
ATOM 623 N N . SER A 1 84 ? 14.625 10.211 46.258 1.00 38.56 84 SER A N 1
ATOM 624 C CA . SER A 1 84 ? 13.324 9.753 45.782 1.00 38.56 84 SER A CA 1
ATOM 625 C C . SER A 1 84 ? 12.448 9.378 46.981 1.00 38.56 84 SER A C 1
ATOM 627 O O . SER A 1 84 ? 12.540 8.263 47.501 1.00 38.56 84 SER A O 1
ATOM 629 N N . HIS A 1 85 ? 11.612 10.311 47.429 1.00 44.34 85 HIS A N 1
ATOM 630 C CA . HIS A 1 85 ? 10.451 9.975 48.245 1.00 44.34 85 HIS A CA 1
ATOM 631 C C . HIS A 1 85 ? 9.485 9.175 47.362 1.00 44.34 85 HIS A C 1
ATOM 633 O O . HIS A 1 85 ? 8.869 9.721 46.450 1.00 44.34 85 HIS A O 1
ATOM 639 N N . SER A 1 86 ? 9.427 7.860 47.571 1.00 43.31 86 SER A N 1
ATOM 640 C CA . SER A 1 86 ? 8.443 6.987 46.933 1.00 43.31 86 SER A CA 1
ATOM 641 C C . SER A 1 86 ? 7.131 7.083 47.706 1.00 43.31 86 SER A C 1
ATOM 643 O O . SER A 1 86 ? 6.759 6.158 48.431 1.00 43.31 86 SER A O 1
ATOM 645 N N . ASP A 1 87 ? 6.471 8.230 47.589 1.00 40.88 87 ASP A N 1
ATOM 646 C CA . ASP A 1 87 ? 5.126 8.404 48.115 1.00 40.88 87 ASP A CA 1
ATOM 647 C C . ASP A 1 87 ? 4.187 7.600 47.204 1.00 40.88 87 ASP A C 1
ATOM 649 O O . ASP A 1 87 ? 3.898 7.979 46.068 1.00 40.88 87 ASP A O 1
ATOM 653 N N . GLN A 1 88 ? 3.792 6.414 47.677 1.00 47.59 88 GLN A N 1
ATOM 654 C CA . GLN A 1 88 ? 2.735 5.623 47.057 1.00 47.59 88 GLN A CA 1
ATOM 655 C C . GLN A 1 88 ? 1.407 6.330 47.333 1.00 47.59 88 GLN A C 1
ATOM 657 O O . GLN A 1 88 ? 0.727 6.029 48.313 1.00 47.59 88 GLN A O 1
ATOM 662 N N . ASP A 1 89 ? 1.061 7.290 46.474 1.00 44.81 89 ASP A N 1
ATOM 663 C CA . ASP A 1 89 ? -0.309 7.778 46.352 1.00 44.81 89 ASP A CA 1
ATOM 664 C C . ASP A 1 89 ? -1.173 6.624 45.821 1.00 44.81 89 ASP A C 1
ATOM 666 O O . ASP A 1 89 ? -1.366 6.455 44.614 1.00 44.81 89 ASP A O 1
ATOM 670 N N . ASP A 1 90 ? -1.687 5.810 46.747 1.00 49.41 90 ASP A N 1
ATOM 671 C CA . ASP A 1 90 ? -2.814 4.907 46.517 1.00 49.41 90 ASP A CA 1
ATOM 672 C C . ASP A 1 90 ? -4.043 5.770 46.198 1.00 49.41 90 ASP A C 1
ATOM 674 O O . ASP A 1 90 ? -4.858 6.094 47.065 1.00 49.41 90 ASP A O 1
ATOM 678 N N . GLY A 1 91 ? -4.126 6.202 44.937 1.00 52.97 91 GLY A N 1
ATOM 679 C CA . GLY A 1 91 ? -5.143 7.105 44.417 1.00 52.97 91 GLY A CA 1
ATOM 680 C C . GLY A 1 91 ? -6.535 6.495 44.512 1.00 52.97 91 GLY A C 1
ATOM 681 O O . GLY A 1 91 ? -7.025 5.879 43.565 1.00 52.97 91 GLY A O 1
ATOM 682 N N . CYS A 1 92 ? -7.188 6.688 45.656 1.00 58.94 92 CYS A N 1
ATOM 683 C CA . CYS A 1 92 ? -8.582 6.340 45.851 1.00 58.94 92 CYS A CA 1
ATOM 684 C C . CYS A 1 92 ? -9.447 7.216 44.936 1.00 58.94 92 CYS A C 1
ATOM 686 O O . CYS A 1 92 ? -9.699 8.390 45.203 1.00 58.94 92 CYS A O 1
ATOM 688 N N . VAL A 1 93 ? -9.890 6.634 43.819 1.00 61.00 93 VAL A N 1
ATOM 689 C CA . VAL A 1 93 ? -10.834 7.281 42.905 1.00 61.00 93 VAL A CA 1
ATOM 690 C C . VAL A 1 93 ? -12.104 7.595 43.693 1.00 61.00 93 VAL A C 1
ATOM 692 O O . VAL A 1 93 ? -12.747 6.693 44.233 1.00 61.00 93 VAL A O 1
ATOM 695 N N . ASP A 1 94 ? -12.452 8.879 43.791 1.00 62.53 94 ASP A N 1
ATOM 696 C CA . ASP A 1 94 ? -13.609 9.320 44.565 1.00 62.53 94 ASP A CA 1
ATOM 697 C C . ASP A 1 94 ? -14.909 8.907 43.861 1.00 62.53 94 ASP A C 1
ATOM 699 O O . ASP A 1 94 ? -15.445 9.613 43.004 1.00 62.53 94 ASP A O 1
ATOM 703 N N . HIS A 1 95 ? -15.424 7.735 44.235 1.00 67.50 95 HIS A N 1
ATOM 704 C CA . HIS A 1 95 ? -16.659 7.175 43.693 1.00 67.50 95 HIS A CA 1
ATOM 705 C C . HIS A 1 95 ? -17.882 8.098 43.877 1.00 67.50 95 HIS A C 1
ATOM 707 O O . HIS A 1 95 ? -18.850 7.953 43.129 1.00 67.50 95 HIS A O 1
ATOM 713 N N . ASN A 1 96 ? -17.840 9.083 44.788 1.00 68.62 96 ASN A N 1
ATOM 714 C CA . ASN A 1 96 ? -18.922 10.062 44.958 1.00 68.62 96 ASN A CA 1
ATOM 715 C C . ASN A 1 96 ? -19.047 11.033 43.766 1.00 68.62 96 ASN A C 1
ATOM 717 O O . ASN A 1 96 ? -20.117 11.605 43.544 1.00 68.62 96 ASN A O 1
ATOM 721 N N . ALA A 1 97 ? -17.981 11.218 42.977 1.00 66.06 97 ALA A N 1
ATOM 722 C CA . ALA A 1 97 ? -18.010 12.083 41.798 1.00 66.06 97 ALA A CA 1
ATOM 723 C C . ALA A 1 97 ? -18.908 11.521 40.679 1.00 66.06 97 ALA A C 1
ATOM 725 O O . ALA A 1 97 ? -19.503 12.290 39.927 1.00 66.06 97 ALA A O 1
ATOM 726 N N . VAL A 1 98 ? -19.036 10.191 40.588 1.00 66.06 98 VAL A N 1
ATOM 727 C CA . VAL A 1 98 ? -19.884 9.528 39.583 1.00 66.06 98 VAL A CA 1
ATOM 728 C C . VAL A 1 98 ? -21.363 9.656 39.958 1.00 66.06 98 VAL A C 1
ATOM 730 O O . VAL A 1 98 ? -22.161 10.077 39.124 1.00 66.06 98 VAL A O 1
ATOM 733 N N . SER A 1 99 ? -21.722 9.407 41.225 1.00 76.12 99 SER A N 1
ATOM 734 C CA . SER A 1 99 ? -23.114 9.510 41.695 1.00 76.12 99 SER A CA 1
ATOM 735 C C . SER A 1 99 ? -23.701 10.918 41.550 1.00 76.12 99 SER A C 1
ATOM 737 O O . SER A 1 99 ? -24.874 11.062 41.220 1.00 76.12 99 SER A O 1
ATOM 739 N N . GLY A 1 100 ? -22.885 11.966 41.726 1.00 78.25 100 GLY A N 1
ATOM 740 C CA . GLY A 1 100 ? -23.340 13.346 41.524 1.00 78.25 100 GLY A CA 1
ATOM 741 C C . GLY A 1 100 ? -23.718 13.676 40.072 1.00 78.25 100 GLY A C 1
ATOM 742 O O . GLY A 1 100 ? -24.494 14.604 39.843 1.00 78.25 100 GLY A O 1
ATOM 743 N N . LEU A 1 101 ? -23.202 12.924 39.090 1.00 76.44 101 LEU A N 1
ATOM 744 C CA . LEU A 1 101 ? -23.555 13.102 37.680 1.00 76.44 101 LEU A CA 1
ATOM 745 C C . LEU A 1 101 ? -24.885 12.416 37.331 1.00 76.44 101 LEU A C 1
ATOM 747 O O . LEU A 1 101 ? -25.688 12.994 36.597 1.00 76.44 101 LEU A O 1
ATOM 751 N N . ASP A 1 102 ? -25.136 11.227 37.891 1.00 77.81 102 ASP A N 1
ATOM 752 C CA . ASP A 1 102 ? -26.413 10.511 37.752 1.00 77.81 102 ASP A CA 1
ATOM 753 C C . ASP A 1 102 ? -27.580 11.328 38.346 1.00 77.81 102 ASP A C 1
ATOM 755 O O . ASP A 1 102 ? -28.613 11.495 37.692 1.00 77.81 102 ASP A O 1
ATOM 759 N N . ASP A 1 103 ? -27.394 11.928 39.530 1.00 83.06 103 ASP A N 1
ATOM 760 C CA . ASP A 1 103 ? -28.383 12.820 40.160 1.00 83.06 103 ASP A CA 1
ATOM 761 C C . ASP A 1 103 ? -28.743 14.020 39.260 1.00 83.06 103 ASP A C 1
ATOM 763 O O . ASP A 1 103 ? -29.914 14.396 39.133 1.00 83.06 103 ASP A O 1
ATOM 767 N N . TYR A 1 104 ? -27.747 14.616 38.596 1.00 81.38 104 TYR A N 1
ATOM 768 C CA . TYR A 1 104 ? -27.949 15.753 37.696 1.00 81.38 104 TYR A CA 1
ATOM 769 C C . TYR A 1 104 ? -28.662 15.355 36.392 1.00 81.38 104 TYR A C 1
ATOM 771 O O . TYR A 1 104 ? -29.587 16.048 35.956 1.00 81.38 104 TYR A O 1
ATOM 779 N N . LEU A 1 105 ? -28.298 14.211 35.800 1.00 80.00 105 LEU A N 1
ATOM 780 C CA . LEU A 1 105 ? -28.968 13.665 34.614 1.00 80.00 105 LEU A CA 1
ATOM 781 C C . LEU A 1 105 ? -30.439 13.318 34.913 1.00 80.00 105 LEU A C 1
ATOM 783 O O . LEU A 1 105 ? -31.334 13.605 34.110 1.00 80.00 105 LEU A O 1
ATOM 787 N N . CYS A 1 106 ? -30.702 12.760 36.099 1.00 83.88 106 CYS A N 1
ATOM 788 C CA . CYS A 1 106 ? -32.044 12.486 36.604 1.00 83.88 106 CYS A CA 1
ATOM 789 C C . CYS A 1 106 ? -32.860 13.782 36.757 1.00 83.88 106 CYS A C 1
ATOM 791 O O . CYS A 1 106 ? -33.978 13.877 36.243 1.00 83.88 106 CYS A O 1
ATOM 793 N N . ALA A 1 107 ? -32.285 14.822 37.373 1.00 85.81 107 ALA A N 1
ATOM 794 C CA . ALA A 1 107 ? -32.938 16.122 37.538 1.00 85.81 107 ALA A CA 1
ATOM 795 C C . ALA A 1 107 ? -33.310 16.785 36.195 1.00 85.81 107 ALA A C 1
ATOM 797 O O . ALA A 1 107 ? -34.443 17.251 36.037 1.00 85.81 107 ALA A O 1
ATOM 798 N N . LEU A 1 108 ? -32.405 16.774 35.207 1.00 81.69 108 LEU A N 1
ATOM 799 C CA . LEU A 1 108 ? -32.680 17.260 33.846 1.00 81.69 108 LEU A CA 1
ATOM 800 C C . LEU A 1 108 ? -33.818 16.476 33.176 1.00 81.69 108 LEU A C 1
ATOM 802 O O . LEU A 1 108 ? -34.735 17.069 32.603 1.00 81.69 108 LEU A O 1
ATOM 806 N N . THR A 1 109 ? -33.801 15.147 33.293 1.00 81.88 109 THR A N 1
ATOM 807 C CA . THR A 1 109 ? -34.823 14.265 32.705 1.00 81.88 109 THR A CA 1
ATOM 808 C C . THR A 1 109 ? -36.207 14.516 33.312 1.00 81.88 109 THR A C 1
ATOM 810 O O . THR A 1 109 ? -37.202 14.619 32.586 1.00 81.88 109 THR A O 1
ATOM 813 N N . LEU A 1 110 ? -36.284 14.703 34.634 1.00 86.38 110 LEU A N 1
ATOM 814 C CA . LEU A 1 110 ? -37.516 15.083 35.331 1.00 86.38 110 LEU A CA 1
ATOM 815 C C . LEU A 1 110 ? -38.026 16.462 34.878 1.00 86.38 110 LEU A C 1
ATOM 817 O O . LEU A 1 110 ? -39.223 16.622 34.635 1.00 86.38 110 LEU A O 1
ATOM 821 N N . GLN A 1 111 ? -37.134 17.441 34.696 1.00 86.31 111 GLN A N 1
ATOM 822 C CA . GLN A 1 111 ? -37.499 18.781 34.226 1.00 86.31 111 GLN A CA 1
ATOM 823 C C . GLN A 1 111 ? -38.051 18.767 32.789 1.00 86.31 111 GLN A C 1
ATOM 825 O O . GLN A 1 111 ? -39.082 19.387 32.521 1.00 86.31 111 GLN A O 1
ATOM 830 N N . ILE A 1 112 ? -37.416 18.026 31.874 1.00 82.12 112 ILE A N 1
ATOM 831 C CA . ILE A 1 112 ? -37.896 17.836 30.494 1.00 82.12 112 ILE A CA 1
ATOM 832 C C . ILE A 1 112 ? -39.275 17.159 30.485 1.00 82.12 112 ILE A C 1
ATOM 834 O O . ILE A 1 112 ? -40.167 17.571 29.735 1.00 82.12 112 ILE A O 1
ATOM 838 N N . THR A 1 113 ? -39.469 16.152 31.342 1.00 83.12 113 THR A N 1
ATOM 839 C CA . THR A 1 113 ? -40.738 15.421 31.467 1.00 83.12 113 THR A CA 1
ATOM 840 C C . THR A 1 113 ? -41.861 16.351 31.927 1.00 83.12 113 THR A C 1
ATOM 842 O O . THR A 1 113 ? -42.872 16.459 31.234 1.00 83.12 113 THR A O 1
ATOM 845 N N . ALA A 1 114 ? -41.651 17.118 33.003 1.00 85.00 114 ALA A N 1
ATOM 846 C CA . ALA A 1 114 ? -42.638 18.066 33.526 1.00 85.00 114 ALA A CA 1
ATOM 847 C C . ALA A 1 114 ? -43.081 19.107 32.475 1.00 85.00 114 ALA A C 1
ATOM 849 O O . ALA A 1 114 ? -44.276 19.286 32.237 1.00 85.00 114 ALA A O 1
ATOM 850 N N . ILE A 1 115 ? -42.131 19.730 31.762 1.00 81.38 115 ILE A N 1
ATOM 851 C CA . ILE A 1 115 ? -42.450 20.710 30.704 1.00 81.38 115 ILE A CA 1
ATOM 852 C C . ILE A 1 115 ? -43.231 20.050 29.549 1.00 81.38 115 ILE A C 1
ATOM 854 O O . ILE A 1 115 ? -44.087 20.679 28.917 1.00 81.38 115 ILE A O 1
ATOM 858 N N . THR A 1 116 ? -42.963 18.775 29.260 1.00 80.38 116 THR A N 1
ATOM 859 C CA . THR A 1 116 ? -43.655 18.021 28.204 1.00 80.38 116 THR A CA 1
ATOM 860 C C . THR A 1 116 ? -45.085 17.642 28.615 1.00 80.38 116 THR A C 1
ATOM 862 O O . THR A 1 116 ? -46.007 17.753 27.799 1.00 80.38 116 THR A O 1
ATOM 865 N N . GLU A 1 117 ? -45.303 17.268 29.877 1.00 85.12 117 GLU A N 1
ATOM 866 C CA . GLU A 1 117 ? -46.625 16.963 30.437 1.00 85.12 117 GLU A CA 1
ATOM 867 C C . GLU A 1 117 ? -47.532 18.203 30.509 1.00 85.12 117 GLU A C 1
ATOM 869 O O . GLU A 1 117 ? -48.681 18.143 30.060 1.00 85.12 117 GLU A O 1
ATOM 874 N N . ASP A 1 118 ? -47.014 19.356 30.945 1.00 80.69 118 ASP A N 1
ATOM 875 C CA . ASP A 1 118 ? -47.763 20.625 30.993 1.00 80.69 118 ASP A CA 1
ATOM 876 C C . ASP A 1 118 ? -48.230 21.096 29.601 1.00 80.69 118 ASP A C 1
ATOM 878 O O . ASP A 1 118 ? -49.313 21.676 29.439 1.00 80.69 118 ASP A O 1
ATOM 882 N N . ARG A 1 119 ? -47.450 20.798 28.552 1.00 73.06 119 ARG A N 1
ATOM 883 C CA . ARG A 1 119 ? -47.869 20.994 27.149 1.00 73.06 119 ARG A CA 1
ATOM 884 C C . ARG A 1 119 ? -48.904 19.948 26.721 1.00 73.06 119 ARG A C 1
ATOM 886 O O . ARG A 1 119 ? -49.797 20.249 25.930 1.00 73.06 119 ARG A O 1
ATOM 893 N N . GLY A 1 120 ? -48.819 18.728 27.251 1.00 76.44 120 GLY A N 1
ATOM 894 C CA . GLY A 1 120 ? -49.762 17.637 27.014 1.00 76.44 120 GLY A CA 1
ATOM 895 C C . GLY A 1 120 ? -51.171 17.896 27.556 1.00 76.44 120 GLY A C 1
ATOM 896 O O . GLY A 1 120 ? -52.142 17.600 26.856 1.00 76.44 120 GLY A O 1
ATOM 897 N N . THR A 1 121 ? -51.282 18.481 28.751 1.00 84.44 121 THR A N 1
ATOM 898 C CA . THR A 1 121 ? -52.561 18.810 29.416 1.00 84.44 121 THR A CA 1
ATOM 899 C C . THR A 1 121 ? -53.253 20.054 28.846 1.00 84.44 121 THR A C 1
ATOM 901 O O . THR A 1 121 ? -54.433 20.283 29.111 1.00 84.44 121 THR A O 1
ATOM 904 N N . GLY A 1 122 ? -52.543 20.856 28.045 1.00 71.44 122 GLY A N 1
ATOM 905 C CA . GLY A 1 122 ? -53.071 22.064 27.408 1.00 71.44 122 GLY A CA 1
ATOM 906 C C . GLY A 1 122 ? -53.154 23.292 28.322 1.00 71.44 122 GLY A C 1
ATOM 907 O O . GLY A 1 122 ? -53.689 24.314 27.890 1.00 71.44 122 GLY A O 1
ATOM 908 N N . GLN A 1 123 ? -52.615 23.233 29.548 1.00 72.00 123 GLN A N 1
ATOM 909 C CA . GLN A 1 123 ? -52.603 24.377 30.472 1.00 72.00 123 GLN A CA 1
ATOM 910 C C . GLN A 1 123 ? -51.753 25.551 29.958 1.00 72.00 123 GLN A C 1
ATOM 912 O O . GLN A 1 123 ? -52.107 26.706 30.184 1.00 72.00 123 GLN A O 1
ATOM 917 N N . LEU A 1 124 ? -50.697 25.272 29.187 1.00 64.69 124 LEU A N 1
ATOM 918 C CA . LEU A 1 124 ? -49.832 26.284 28.557 1.00 64.69 124 LEU A CA 1
ATOM 919 C C . LEU A 1 124 ? -50.451 26.987 27.327 1.00 64.69 124 LEU A C 1
ATOM 921 O O . LEU A 1 124 ? -49.806 27.824 26.696 1.00 64.69 124 LEU A O 1
ATOM 925 N N . GLY A 1 125 ? -51.704 26.675 26.980 1.00 65.75 125 GLY A N 1
ATOM 926 C CA . GLY A 1 125 ? -52.390 27.240 25.819 1.00 65.75 125 GLY A CA 1
ATOM 927 C C . GLY A 1 125 ? -51.851 26.733 24.474 1.00 65.75 125 GLY A C 1
ATOM 928 O O . GLY A 1 125 ? -50.903 25.953 24.392 1.00 65.75 125 GLY A O 1
ATOM 929 N N . LYS A 1 126 ? -52.480 27.170 23.376 1.00 66.00 126 LYS A N 1
ATOM 930 C CA . LYS A 1 126 ? -52.035 26.843 22.009 1.00 66.00 126 LYS A CA 1
ATOM 931 C C . LYS A 1 126 ? -50.855 27.729 21.612 1.00 66.00 126 LYS A C 1
ATOM 933 O O . LYS A 1 126 ? -51.019 28.681 20.851 1.00 66.00 126 LYS A O 1
ATOM 938 N N . ALA A 1 127 ? -49.689 27.427 22.167 1.00 58.91 127 ALA A N 1
ATOM 939 C CA . ALA A 1 127 ? -48.440 28.058 21.775 1.00 58.91 127 ALA A CA 1
ATOM 940 C C . ALA A 1 127 ? -48.136 27.780 20.287 1.00 58.91 127 ALA A C 1
ATOM 942 O O . ALA A 1 127 ? -48.483 26.720 19.760 1.00 58.91 127 ALA A O 1
ATOM 943 N N . ALA A 1 128 ? -47.509 28.738 19.600 1.00 71.25 128 ALA A N 1
ATOM 944 C CA . ALA A 1 128 ? -47.044 28.537 18.229 1.00 71.25 128 ALA A CA 1
ATOM 945 C C . ALA A 1 128 ? -45.957 27.446 18.175 1.00 71.25 128 ALA A C 1
ATOM 947 O O . ALA A 1 128 ? -45.293 27.171 19.175 1.00 71.25 128 ALA A O 1
ATOM 948 N N . SER A 1 129 ? -45.736 26.862 16.993 1.00 64.75 129 SER A N 1
ATOM 949 C CA . SER A 1 129 ? -44.772 25.769 16.763 1.00 64.75 129 SER A CA 1
ATOM 950 C C . SER A 1 129 ? -43.303 26.121 17.041 1.00 64.75 129 SER A C 1
ATOM 952 O O . SER A 1 129 ? -42.459 25.233 16.990 1.00 64.75 129 SER A O 1
ATOM 954 N N . GLU A 1 130 ? -43.012 27.388 17.341 1.00 74.69 130 GLU A N 1
ATOM 955 C CA . GLU A 1 130 ? -41.694 27.950 17.671 1.00 74.69 130 GLU A CA 1
ATOM 956 C C . GLU A 1 130 ? -41.755 28.772 18.978 1.00 74.69 130 GLU A C 1
ATOM 958 O O . GLU A 1 130 ? -41.122 29.811 19.114 1.00 74.69 130 GLU A O 1
ATOM 963 N N . SER A 1 131 ? -42.576 28.361 19.951 1.00 79.25 131 SER A N 1
ATOM 964 C CA . SER A 1 131 ? -42.600 29.013 21.269 1.00 79.25 131 SER A CA 1
ATOM 965 C C . SER A 1 131 ? -41.265 28.857 22.003 1.00 79.25 131 SER A C 1
ATOM 967 O O . SER A 1 131 ? -40.719 27.755 21.982 1.00 79.25 131 SER A O 1
ATOM 969 N N . ASP A 1 132 ? -40.827 29.865 22.763 1.00 83.25 132 ASP A N 1
ATOM 970 C CA . ASP A 1 132 ? -39.580 29.834 23.556 1.00 83.25 132 ASP A CA 1
ATOM 971 C C . ASP A 1 132 ? -39.439 28.571 24.429 1.00 83.25 132 ASP A C 1
ATOM 973 O O . ASP A 1 132 ? -38.362 27.990 24.527 1.00 83.25 132 ASP A O 1
ATOM 977 N N . ALA A 1 133 ? -40.546 28.075 24.996 1.00 75.62 133 ALA A N 1
ATOM 978 C CA . ALA A 1 133 ? -40.578 26.833 25.776 1.00 75.62 133 ALA A CA 1
ATOM 979 C C . ALA A 1 133 ? -40.167 25.580 24.973 1.00 75.62 133 ALA A C 1
ATOM 981 O O . ALA A 1 133 ? -39.661 24.619 25.541 1.00 75.62 133 ALA A O 1
ATOM 982 N N . GLN A 1 134 ? -40.373 25.573 23.655 1.00 78.50 134 GLN A N 1
ATOM 983 C CA . GLN A 1 134 ? -39.930 24.493 22.771 1.00 78.50 134 GLN A CA 1
ATOM 984 C C . GLN A 1 134 ? -38.430 24.561 22.515 1.00 78.50 134 GLN A C 1
ATOM 986 O O . GLN A 1 134 ? -37.770 23.532 22.575 1.00 78.50 134 GLN A O 1
ATOM 991 N N . ILE A 1 135 ? -37.909 25.770 22.290 1.00 85.56 135 ILE A N 1
ATOM 992 C CA . ILE A 1 135 ? -36.476 26.024 22.117 1.00 85.56 135 ILE A CA 1
ATOM 993 C C . ILE A 1 135 ? -35.732 25.643 23.407 1.00 85.56 135 ILE A C 1
ATOM 995 O O . ILE A 1 135 ? -34.706 24.973 23.351 1.00 85.56 135 ILE A O 1
ATOM 999 N N . ALA A 1 136 ? -36.294 25.977 24.574 1.00 83.56 136 ALA A N 1
ATOM 1000 C CA . ALA A 1 136 ? -35.763 25.565 25.872 1.00 83.56 136 ALA A CA 1
ATOM 1001 C C . ALA A 1 136 ? -35.744 24.034 26.051 1.00 83.56 136 ALA A C 1
ATOM 1003 O O . ALA A 1 136 ? -34.725 23.486 26.459 1.00 83.56 136 ALA A O 1
ATOM 1004 N N . VAL A 1 137 ? -36.829 23.326 25.706 1.00 81.62 137 VAL A N 1
ATOM 1005 C CA . VAL A 1 137 ? -36.865 21.849 25.757 1.00 81.62 137 VAL A CA 1
ATOM 1006 C C . VAL A 1 137 ? -35.867 21.222 24.781 1.00 81.62 137 VAL A C 1
ATOM 1008 O O . VAL A 1 137 ? -35.200 20.257 25.137 1.00 81.62 137 VAL A O 1
ATOM 1011 N N . GLU A 1 138 ? -35.726 21.764 23.572 1.00 86.25 138 GLU A N 1
ATOM 1012 C CA . GLU A 1 138 ? -34.775 21.262 22.575 1.00 86.25 138 GLU A CA 1
ATOM 1013 C C . GLU A 1 138 ? -33.314 21.485 23.006 1.00 86.25 138 GLU A C 1
ATOM 1015 O O . GLU A 1 138 ? -32.485 20.592 22.824 1.00 86.25 138 GLU A O 1
ATOM 1020 N N . HIS A 1 139 ? -33.019 22.609 23.669 1.00 88.31 139 HIS A N 1
ATOM 1021 C CA . HIS A 1 139 ? -31.714 22.873 24.280 1.00 88.31 139 HIS A CA 1
ATOM 1022 C C . HIS A 1 139 ? -31.413 21.909 25.437 1.00 88.31 139 HIS A C 1
ATOM 1024 O O . HIS A 1 139 ? -30.348 21.299 25.454 1.00 88.31 139 HIS A O 1
ATOM 1030 N N . LEU A 1 140 ? -32.360 21.703 26.361 1.00 84.50 140 LEU A N 1
ATOM 1031 C CA . LEU A 1 140 ? -32.203 20.741 27.462 1.00 84.50 140 LEU A CA 1
ATOM 1032 C C . LEU A 1 140 ? -32.002 19.310 26.931 1.00 84.50 140 LEU A C 1
ATOM 1034 O O . LEU A 1 140 ? -31.127 18.593 27.403 1.00 84.50 140 LEU A O 1
ATOM 1038 N N . LEU A 1 141 ? -32.734 18.909 25.885 1.00 81.94 141 LEU A N 1
ATOM 1039 C CA . LEU A 1 141 ? -32.551 17.617 25.209 1.00 81.94 141 LEU A CA 1
ATOM 1040 C C . LEU A 1 141 ? -31.204 17.488 24.479 1.00 81.94 141 LEU A C 1
ATOM 1042 O O . LEU A 1 141 ? -30.755 16.367 24.238 1.00 81.94 141 LEU A O 1
ATOM 1046 N N . GLN A 1 142 ? -30.581 18.588 24.053 1.00 90.38 142 GLN A N 1
ATOM 1047 C CA . GLN A 1 142 ? -29.226 18.588 23.492 1.00 90.38 142 GLN A CA 1
ATOM 1048 C C . GLN A 1 142 ? -28.183 18.429 24.607 1.00 90.38 142 GLN A C 1
ATOM 1050 O O . GLN A 1 142 ? -27.346 17.534 24.526 1.00 90.38 142 GLN A O 1
ATOM 1055 N N . GLU A 1 143 ? -28.310 19.205 25.681 1.00 88.31 143 GLU A N 1
ATOM 1056 C CA . GLU A 1 143 ? -27.452 19.150 26.870 1.00 88.31 143 GLU A CA 1
ATOM 1057 C C . GLU A 1 143 ? -27.468 17.755 27.526 1.00 88.31 143 GLU A C 1
ATOM 1059 O O . GLU A 1 143 ? -26.415 17.168 27.772 1.00 88.31 143 GLU A O 1
ATOM 1064 N N . THR A 1 144 ? -28.647 17.141 27.698 1.00 80.94 144 THR A N 1
ATOM 1065 C CA . THR A 1 144 ? -28.770 15.759 28.202 1.00 80.94 144 THR A CA 1
ATOM 1066 C C . THR A 1 144 ? -28.074 14.734 27.294 1.00 80.94 144 THR A C 1
ATOM 1068 O O . THR A 1 144 ? -27.482 13.777 27.797 1.00 80.94 144 THR A O 1
ATOM 1071 N N . ARG A 1 145 ? -28.093 14.915 25.963 1.00 83.25 145 ARG A N 1
ATOM 1072 C CA . ARG A 1 145 ? -27.377 14.029 25.023 1.00 83.25 145 ARG A CA 1
ATOM 1073 C C . ARG A 1 145 ? -25.859 14.168 25.155 1.00 83.25 145 ARG A C 1
ATOM 1075 O O . ARG A 1 145 ? -25.172 13.153 25.218 1.00 83.25 145 ARG A O 1
ATOM 1082 N N . GLU A 1 146 ? -25.344 15.390 25.252 1.00 86.06 146 GLU A N 1
ATOM 1083 C CA . GLU A 1 146 ? -23.907 15.655 25.427 1.00 86.06 146 GLU A CA 1
ATOM 1084 C C . GLU A 1 146 ? -23.382 15.105 26.766 1.00 86.06 146 GLU A C 1
ATOM 1086 O O . GLU A 1 146 ? -22.333 14.453 26.809 1.00 86.06 146 GLU A O 1
ATOM 1091 N N . LEU A 1 147 ? -24.156 15.260 27.845 1.00 83.69 147 LEU A N 1
ATOM 1092 C CA . LEU A 1 147 ? -23.867 14.656 29.151 1.00 83.69 147 LEU A CA 1
ATOM 1093 C C . LEU A 1 147 ? -23.893 13.124 29.103 1.00 83.69 147 LEU A C 1
ATOM 1095 O O . LEU A 1 147 ? -23.012 12.484 29.671 1.00 83.69 147 LEU A O 1
ATOM 1099 N N . THR A 1 148 ? -24.854 12.528 28.389 1.00 80.44 148 THR A N 1
ATOM 1100 C CA . THR A 1 148 ? -24.966 11.066 28.247 1.00 80.44 148 THR A CA 1
ATOM 1101 C C . THR A 1 148 ? -23.758 10.473 27.516 1.00 80.44 148 THR A C 1
ATOM 1103 O O . THR A 1 148 ? -23.216 9.460 27.956 1.00 80.44 148 THR A O 1
ATOM 1106 N N . GLU A 1 149 ? -23.287 11.097 26.431 1.00 81.69 149 GLU A N 1
ATOM 1107 C CA . GLU A 1 149 ? -22.066 10.651 25.739 1.00 81.69 149 GLU A CA 1
ATOM 1108 C C . GLU A 1 149 ? -20.809 10.854 26.599 1.00 81.69 149 GLU A C 1
ATOM 1110 O O . GLU A 1 149 ? -19.947 9.975 26.653 1.00 81.69 149 GLU A O 1
ATOM 1115 N N . THR A 1 150 ? -20.734 11.955 27.353 1.00 81.81 150 THR A N 1
ATOM 1116 C CA . THR A 1 150 ? -19.641 12.191 28.312 1.00 81.81 150 THR A CA 1
ATOM 1117 C C . THR A 1 150 ? -19.626 11.128 29.416 1.00 81.81 150 THR A C 1
ATOM 1119 O O . THR A 1 150 ? -18.570 10.587 29.739 1.00 81.81 150 THR A O 1
ATOM 1122 N N . PHE A 1 151 ? -20.790 10.759 29.956 1.00 79.25 151 PHE A N 1
ATOM 1123 C CA . PHE A 1 151 ? -20.913 9.710 30.968 1.00 79.25 151 PHE A CA 1
ATOM 1124 C C . PHE A 1 151 ? -20.548 8.328 30.419 1.00 79.25 151 PHE A C 1
ATOM 1126 O O . PHE A 1 151 ? -19.827 7.586 31.083 1.00 79.25 151 PHE A O 1
ATOM 1133 N N . LYS A 1 152 ? -20.962 7.990 29.187 1.00 79.12 152 LYS A N 1
ATOM 1134 C CA . LYS A 1 152 ? -20.514 6.763 28.503 1.00 79.12 152 LYS A CA 1
ATOM 1135 C C . LYS A 1 152 ? -18.993 6.719 28.387 1.00 79.12 152 LYS A C 1
ATOM 1137 O O . LYS A 1 152 ? -18.404 5.691 28.702 1.00 79.12 152 LYS A O 1
ATOM 1142 N N . LEU A 1 153 ? -18.355 7.823 27.989 1.00 79.56 153 LEU A N 1
ATOM 1143 C CA . LEU A 1 153 ? -16.897 7.912 27.891 1.00 79.56 153 LEU A CA 1
ATOM 1144 C C . LEU A 1 153 ? -16.222 7.709 29.257 1.00 79.56 153 LEU A C 1
ATOM 1146 O O . LEU A 1 153 ? -15.316 6.886 29.365 1.00 79.56 153 LEU A O 1
ATOM 1150 N N . VAL A 1 154 ? -16.689 8.395 30.306 1.00 79.56 154 VAL A N 1
ATOM 1151 C CA . VAL A 1 154 ? -16.167 8.240 31.676 1.00 79.56 154 VAL A CA 1
ATOM 1152 C C . VAL A 1 154 ? -16.363 6.810 32.186 1.00 79.56 154 VAL A C 1
ATOM 1154 O O . VAL A 1 154 ? -15.415 6.219 32.698 1.00 79.56 154 VAL A O 1
ATOM 1157 N N . LYS A 1 155 ? -17.545 6.210 31.989 1.00 79.25 155 LYS A N 1
ATOM 1158 C CA . LYS A 1 155 ? -17.810 4.811 32.352 1.00 79.25 155 LYS A CA 1
ATOM 1159 C C . LYS A 1 155 ? -16.864 3.872 31.606 1.00 79.25 155 LYS A C 1
ATOM 1161 O O . LYS A 1 155 ? -16.230 3.056 32.258 1.00 79.25 155 LYS A O 1
ATOM 1166 N N . CYS A 1 156 ? -16.681 4.041 30.294 1.00 73.31 156 CYS A N 1
ATOM 1167 C CA . CYS A 1 156 ? -15.717 3.267 29.508 1.00 73.31 156 CYS A CA 1
ATOM 1168 C C . CYS A 1 156 ? -14.281 3.396 30.037 1.00 73.31 156 CYS A C 1
ATOM 1170 O O . CYS A 1 156 ? -13.590 2.384 30.116 1.00 73.31 156 CYS A O 1
ATOM 1172 N N . ILE A 1 157 ? -13.834 4.596 30.427 1.00 75.75 157 ILE A N 1
ATOM 1173 C CA . ILE A 1 157 ? -12.504 4.815 31.024 1.00 75.75 157 ILE A CA 1
ATOM 1174 C C . ILE A 1 157 ? -12.384 4.084 32.371 1.00 75.75 157 ILE A C 1
ATOM 1176 O O . ILE A 1 157 ? -11.389 3.404 32.598 1.00 75.75 157 ILE A O 1
ATOM 1180 N N . LEU A 1 158 ? -13.402 4.167 33.233 1.00 77.94 158 LEU A N 1
ATOM 1181 C CA . LEU A 1 158 ? -13.416 3.517 34.551 1.00 77.94 158 LEU A CA 1
ATOM 1182 C C . LEU A 1 158 ? -13.551 1.985 34.482 1.00 77.94 158 LEU A C 1
ATOM 1184 O O . LEU A 1 158 ? -13.031 1.291 35.350 1.00 77.94 158 LEU A O 1
ATOM 1188 N N . THR A 1 159 ? -14.253 1.445 33.479 1.00 75.81 159 THR A N 1
ATOM 1189 C CA . THR A 1 159 ? -14.416 -0.008 33.282 1.00 75.81 159 THR A CA 1
ATOM 1190 C C . THR A 1 159 ? -13.319 -0.633 32.428 1.00 75.81 159 THR A C 1
ATOM 1192 O O . THR A 1 159 ? -13.206 -1.857 32.381 1.00 75.81 159 THR A O 1
ATOM 1195 N N . SER A 1 160 ? -12.529 0.176 31.720 1.00 74.88 160 SER A N 1
ATOM 1196 C CA . SER A 1 160 ? -11.341 -0.321 31.034 1.00 74.88 160 SER A CA 1
ATOM 1197 C C . SER A 1 160 ? -10.334 -0.759 32.088 1.00 74.88 160 SER A C 1
ATOM 1199 O O . SER A 1 160 ? -9.938 0.029 32.944 1.00 74.88 160 SER A O 1
ATOM 1201 N N . GLY A 1 161 ? -9.901 -2.021 32.021 1.00 80.25 161 GLY A N 1
ATOM 1202 C CA . GLY A 1 161 ? -8.744 -2.469 32.791 1.00 80.25 161 GLY A CA 1
ATOM 1203 C C . GLY A 1 161 ? -7.516 -1.612 32.471 1.00 80.25 161 GLY A C 1
ATOM 1204 O O . GLY A 1 161 ? -7.500 -0.896 31.468 1.00 80.25 161 GLY A O 1
ATOM 1205 N N . SER A 1 162 ? -6.486 -1.700 33.317 1.00 80.31 162 SER A N 1
ATOM 1206 C CA . SER A 1 162 ? -5.237 -0.937 33.179 1.00 80.31 162 SER A CA 1
ATOM 1207 C C . SER A 1 162 ? -4.792 -0.842 31.717 1.00 80.31 162 SER A C 1
ATOM 1209 O O . SER A 1 162 ? -4.529 -1.877 31.094 1.00 80.31 162 SER A O 1
ATOM 1211 N N . VAL A 1 163 ? -4.723 0.381 31.179 1.00 77.50 163 VAL A N 1
ATOM 1212 C CA . VAL A 1 163 ? -4.365 0.616 29.774 1.00 77.50 163 VAL A CA 1
ATOM 1213 C C . VAL A 1 163 ? -3.029 -0.084 29.493 1.00 77.50 163 VAL A C 1
ATOM 1215 O O . VAL A 1 163 ? -2.057 0.175 30.208 1.00 77.50 163 VAL A O 1
ATOM 1218 N N . PRO A 1 164 ? -2.957 -1.009 28.516 1.00 76.94 164 PRO A N 1
ATOM 1219 C CA . PRO A 1 164 ? -1.748 -1.789 28.294 1.00 76.94 164 PRO A CA 1
ATOM 1220 C C . PRO A 1 164 ? -0.586 -0.860 27.921 1.00 76.94 164 PRO A C 1
ATOM 1222 O O . PRO A 1 164 ? -0.744 0.041 27.099 1.00 76.94 164 PRO A O 1
ATOM 1225 N N . ALA A 1 165 ? 0.581 -1.070 28.536 1.00 78.00 165 ALA A N 1
ATOM 1226 C CA . ALA A 1 165 ? 1.686 -0.104 28.513 1.00 78.00 165 ALA A CA 1
ATOM 1227 C C . ALA A 1 165 ? 2.159 0.278 27.097 1.00 78.00 165 ALA A C 1
ATOM 1229 O O . ALA A 1 16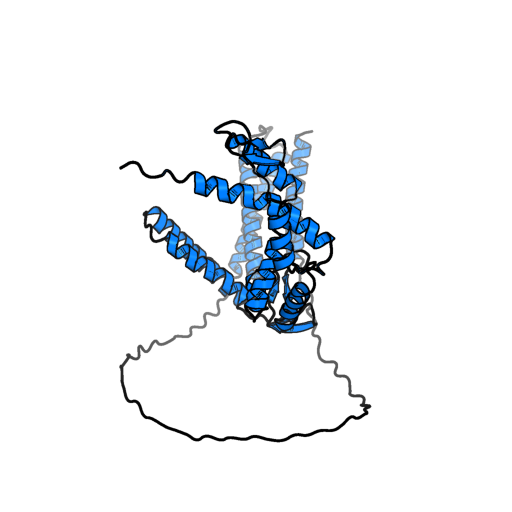5 ? 2.530 1.424 26.865 1.00 78.00 165 ALA A O 1
ATOM 1230 N N . ASN A 1 166 ? 2.073 -0.644 26.133 1.00 73.75 166 ASN A N 1
ATOM 1231 C CA . ASN A 1 166 ? 2.390 -0.373 24.730 1.00 73.75 166 ASN A CA 1
ATOM 1232 C C . ASN A 1 166 ? 1.426 0.631 24.070 1.00 73.75 166 ASN A C 1
ATOM 1234 O O . ASN A 1 166 ? 1.839 1.350 23.169 1.00 73.75 166 ASN A O 1
ATOM 1238 N N . LEU A 1 167 ? 0.161 0.696 24.503 1.00 73.25 167 LEU A N 1
ATOM 1239 C CA . LEU A 1 167 ? -0.805 1.676 24.001 1.00 73.25 167 LEU A CA 1
ATOM 1240 C C . LEU A 1 167 ? -0.545 3.066 24.600 1.00 73.25 167 LEU A C 1
ATOM 1242 O O . LEU A 1 167 ? -0.726 4.065 23.913 1.00 73.25 167 LEU A O 1
ATOM 1246 N N . ILE A 1 168 ? -0.063 3.131 25.848 1.00 79.94 168 ILE A N 1
ATOM 1247 C CA . ILE A 1 168 ? 0.406 4.385 26.461 1.00 79.94 168 ILE A CA 1
ATOM 1248 C C . ILE A 1 168 ? 1.634 4.903 25.699 1.00 79.94 168 ILE A C 1
ATOM 1250 O O . ILE A 1 168 ? 1.646 6.055 25.276 1.00 79.94 168 ILE A O 1
ATOM 1254 N N . GLU A 1 169 ? 2.631 4.046 25.452 1.00 82.62 169 GLU A N 1
ATOM 1255 C CA . GLU A 1 169 ? 3.833 4.399 24.681 1.00 82.62 169 GLU A CA 1
ATOM 1256 C C . GLU A 1 169 ? 3.493 4.857 23.247 1.00 82.62 169 GLU A C 1
ATOM 1258 O O . GLU A 1 169 ? 4.063 5.837 22.758 1.00 82.62 169 GLU A O 1
ATOM 1263 N N . GLU A 1 170 ? 2.524 4.202 22.596 1.00 82.31 170 GLU A N 1
ATOM 1264 C CA . GLU A 1 170 ? 2.012 4.593 21.278 1.00 82.31 170 GLU A CA 1
ATOM 1265 C C . GLU A 1 170 ? 1.287 5.949 21.311 1.00 82.31 170 GLU A C 1
ATOM 1267 O O . GLU A 1 170 ? 1.564 6.800 20.465 1.00 82.31 170 GLU A O 1
ATOM 1272 N N . MET A 1 171 ? 0.417 6.196 22.299 1.00 81.12 171 MET A N 1
ATOM 1273 C CA . MET A 1 171 ? -0.249 7.493 22.474 1.00 81.12 171 MET A CA 1
ATOM 1274 C C . MET A 1 171 ? 0.757 8.620 22.720 1.00 81.12 171 MET A C 1
ATOM 1276 O O . MET A 1 171 ? 0.716 9.633 22.025 1.00 81.12 171 MET A O 1
ATOM 1280 N N . GLU A 1 172 ? 1.721 8.433 23.626 1.00 88.56 172 GLU A N 1
ATOM 1281 C CA . GLU A 1 172 ? 2.784 9.420 23.834 1.00 88.56 172 GLU A CA 1
ATOM 1282 C C . GLU A 1 172 ? 3.601 9.665 22.556 1.00 88.56 172 GLU A C 1
ATOM 1284 O O . GLU A 1 172 ? 4.093 10.770 22.319 1.00 88.56 172 GLU A O 1
ATOM 1289 N N . GLN A 1 173 ? 3.799 8.637 21.727 1.00 84.75 173 GLN A N 1
ATOM 1290 C CA . GLN A 1 173 ? 4.500 8.786 20.460 1.00 84.75 173 GLN A CA 1
ATOM 1291 C C . GLN A 1 173 ? 3.682 9.583 19.436 1.00 84.75 173 GLN A C 1
ATOM 1293 O O . GLN A 1 173 ? 4.268 10.384 18.703 1.00 84.75 173 GLN A O 1
ATOM 1298 N N . GLN A 1 174 ? 2.361 9.406 19.401 1.00 81.62 174 GLN A N 1
ATOM 1299 C CA . GLN A 1 174 ? 1.458 10.221 18.587 1.00 81.62 174 GLN A CA 1
ATOM 1300 C C . GLN A 1 174 ? 1.420 11.678 19.078 1.00 81.62 174 GLN A C 1
ATOM 1302 O O . GLN A 1 174 ? 1.531 12.588 18.259 1.00 81.62 174 GLN A O 1
ATOM 1307 N N . ASP A 1 175 ? 1.387 11.918 20.393 1.00 89.31 175 ASP A N 1
ATOM 1308 C CA . ASP A 1 175 ? 1.456 13.269 20.969 1.00 89.31 175 ASP A CA 1
ATOM 1309 C C . ASP A 1 175 ? 2.788 13.963 20.648 1.00 89.31 175 ASP A C 1
ATOM 1311 O O . ASP A 1 175 ? 2.805 15.121 20.224 1.00 89.31 175 ASP A O 1
ATOM 1315 N N . ARG A 1 176 ? 3.918 13.250 20.774 1.00 87.88 176 ARG A N 1
ATOM 1316 C CA . ARG A 1 176 ? 5.237 13.755 20.349 1.00 87.88 176 ARG A CA 1
ATOM 1317 C C . ARG A 1 176 ? 5.237 14.131 18.864 1.00 87.88 176 ARG A C 1
ATOM 1319 O O . ARG A 1 176 ? 5.728 15.203 18.523 1.00 87.88 176 ARG A O 1
ATOM 1326 N N . ALA A 1 177 ? 4.648 13.301 18.000 1.00 82.12 177 ALA A N 1
ATOM 1327 C CA . ALA A 1 177 ? 4.520 13.593 16.571 1.00 82.12 177 ALA A CA 1
ATOM 1328 C C . ALA A 1 177 ? 3.683 14.855 16.308 1.00 82.12 177 ALA A C 1
ATOM 1330 O O . ALA A 1 177 ? 4.131 15.750 15.596 1.00 82.12 177 ALA A O 1
ATOM 1331 N N . ALA A 1 178 ? 2.514 14.973 16.943 1.00 88.25 178 ALA A N 1
ATOM 1332 C CA . ALA A 1 178 ? 1.626 16.124 16.798 1.00 88.25 178 ALA A CA 1
ATOM 1333 C C . ALA A 1 178 ? 2.260 17.436 17.305 1.00 88.25 178 ALA A C 1
ATOM 1335 O O . ALA A 1 178 ? 2.029 18.507 16.735 1.00 88.25 178 ALA A O 1
ATOM 1336 N N . ILE A 1 179 ? 3.088 17.370 18.355 1.00 90.62 179 ILE A N 1
ATOM 1337 C CA . ILE A 1 179 ? 3.886 18.510 18.826 1.00 90.62 179 ILE A CA 1
ATOM 1338 C C . ILE A 1 179 ? 4.928 18.905 17.772 1.00 90.62 179 ILE A C 1
ATOM 1340 O O 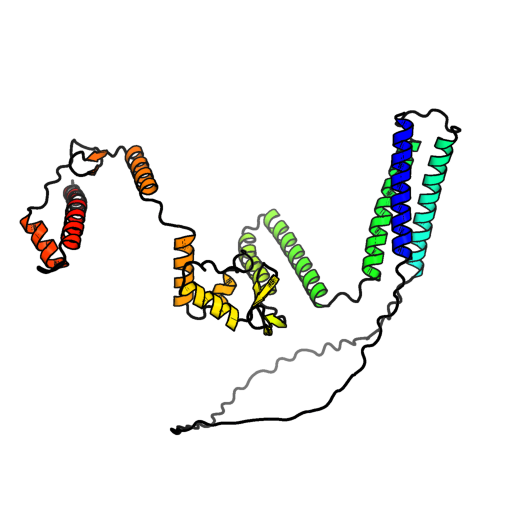. ILE A 1 179 ? 4.993 20.085 17.420 1.00 90.62 179 ILE A O 1
ATOM 1344 N N . CYS A 1 180 ? 5.686 17.947 17.228 1.00 85.81 180 CYS A N 1
ATOM 1345 C CA . CYS A 1 180 ? 6.670 18.206 16.174 1.00 85.81 180 CYS A CA 1
ATOM 1346 C C . CYS A 1 180 ? 6.027 18.790 14.903 1.00 85.81 180 CYS A C 1
ATOM 1348 O O . CYS A 1 180 ? 6.533 19.780 14.375 1.00 85.81 180 CYS A O 1
ATOM 1350 N N . ASP A 1 181 ? 4.884 18.261 14.459 1.00 88.12 181 ASP A N 1
ATOM 1351 C CA . ASP A 1 181 ? 4.128 18.785 13.312 1.00 88.12 181 ASP A CA 1
ATOM 1352 C C . ASP A 1 181 ? 3.654 20.230 13.544 1.00 88.12 181 ASP A C 1
ATOM 1354 O O . ASP A 1 181 ? 3.722 21.068 12.640 1.00 88.12 181 ASP A O 1
ATOM 1358 N N . ARG A 1 182 ? 3.218 20.565 14.767 1.00 93.38 182 ARG A N 1
ATOM 1359 C CA . ARG A 1 182 ? 2.831 21.937 15.130 1.00 93.38 182 ARG A CA 1
ATOM 1360 C C . ARG A 1 182 ? 4.029 22.889 15.136 1.00 93.38 182 ARG A C 1
ATOM 1362 O O . ARG A 1 182 ? 3.937 23.981 14.578 1.00 93.38 182 ARG A O 1
ATOM 1369 N N . GLU A 1 183 ? 5.146 22.494 15.746 1.00 92.62 183 GLU A N 1
ATOM 1370 C CA . GLU A 1 183 ? 6.379 23.297 15.770 1.00 92.62 183 GLU A CA 1
ATOM 1371 C C . GLU A 1 183 ? 6.926 23.539 14.357 1.00 92.62 183 GLU A C 1
ATOM 1373 O O . GLU A 1 183 ? 7.347 24.650 14.024 1.00 92.62 183 GLU A O 1
ATOM 1378 N N . LEU A 1 184 ? 6.863 22.520 13.503 1.00 88.00 184 LEU A N 1
ATOM 1379 C CA . LEU A 1 184 ? 7.205 22.597 12.091 1.00 88.00 184 LEU A CA 1
ATOM 1380 C C . LEU A 1 184 ? 6.274 23.555 11.329 1.00 88.00 184 LEU A C 1
ATOM 1382 O O . LEU A 1 184 ? 6.755 24.417 10.591 1.00 88.00 184 LEU A O 1
ATOM 1386 N N . ALA A 1 185 ? 4.956 23.451 11.518 1.00 91.44 185 ALA A N 1
ATOM 1387 C CA . ALA A 1 185 ? 3.989 24.354 10.895 1.00 91.44 185 ALA A CA 1
ATOM 1388 C C . ALA A 1 185 ? 4.237 25.820 11.299 1.00 91.44 185 ALA A C 1
ATOM 1390 O O . ALA A 1 185 ? 4.150 26.723 10.463 1.00 91.44 185 ALA A O 1
ATOM 1391 N N . GLU A 1 186 ? 4.631 26.067 12.552 1.00 94.62 186 GLU A N 1
ATOM 1392 C CA . GLU A 1 186 ? 5.070 27.389 12.997 1.00 94.62 186 GLU A CA 1
ATOM 1393 C C . GLU A 1 186 ? 6.369 27.865 12.325 1.00 94.62 186 GLU A C 1
ATOM 1395 O O . GLU A 1 186 ? 6.490 29.055 12.032 1.00 94.62 186 GLU A O 1
ATOM 1400 N N . GLN A 1 187 ? 7.350 26.985 12.093 1.00 93.19 187 GLN A N 1
ATOM 1401 C CA . GLN A 1 187 ? 8.597 27.328 11.388 1.00 93.19 187 GLN A CA 1
ATOM 1402 C C . GLN A 1 187 ? 8.334 27.676 9.916 1.00 93.19 187 GLN A C 1
ATOM 1404 O O . GLN A 1 187 ? 8.821 28.698 9.426 1.00 93.19 187 GLN A O 1
ATOM 1409 N N . ILE A 1 188 ? 7.488 26.893 9.238 1.00 90.12 188 ILE A N 1
ATOM 1410 C CA . ILE A 1 188 ? 7.030 27.168 7.868 1.00 90.12 188 ILE A CA 1
ATOM 1411 C C . ILE A 1 188 ? 6.281 28.510 7.822 1.00 90.12 188 ILE A C 1
ATOM 1413 O O . ILE A 1 188 ? 6.568 29.347 6.968 1.00 90.12 188 ILE A O 1
ATOM 1417 N N . GLY A 1 189 ? 5.391 28.775 8.787 1.00 93.06 189 GLY A N 1
ATOM 1418 C CA . GLY A 1 189 ? 4.680 30.054 8.910 1.00 93.06 189 GLY A CA 1
ATOM 1419 C C . GLY A 1 189 ? 5.590 31.266 9.166 1.00 93.06 189 GLY A C 1
ATOM 1420 O O . GLY A 1 189 ? 5.238 32.386 8.796 1.00 93.06 189 GLY A O 1
ATOM 1421 N N . LYS A 1 190 ? 6.777 31.054 9.751 1.00 96.06 190 LYS A N 1
ATOM 1422 C CA . LYS A 1 190 ? 7.830 32.071 9.938 1.00 96.06 190 LYS A CA 1
ATOM 1423 C C . LYS A 1 190 ? 8.736 32.231 8.702 1.00 96.06 190 LYS A C 1
ATOM 1425 O O . LYS A 1 190 ? 9.567 33.137 8.684 1.00 96.06 190 LYS A O 1
ATOM 1430 N N . GLY A 1 191 ? 8.560 31.405 7.666 1.00 92.38 191 GLY A N 1
ATOM 1431 C CA . GLY A 1 191 ? 9.328 31.447 6.418 1.00 92.38 191 GLY A CA 1
ATOM 1432 C C . GLY A 1 191 ? 10.701 30.770 6.488 1.00 92.38 191 GLY A C 1
ATOM 1433 O O . GLY A 1 191 ? 11.565 31.074 5.664 1.00 92.38 191 GLY A O 1
ATOM 1434 N N . ASP A 1 192 ? 10.934 29.879 7.457 1.00 90.62 192 ASP A N 1
ATOM 1435 C CA . ASP A 1 192 ? 12.228 29.208 7.607 1.00 90.62 192 ASP A CA 1
ATOM 1436 C C . ASP A 1 192 ? 12.379 28.056 6.599 1.00 90.62 192 ASP A C 1
ATOM 1438 O O . ASP A 1 192 ? 11.927 26.931 6.811 1.00 90.62 192 ASP A O 1
ATOM 1442 N N . SER A 1 193 ? 13.023 28.353 5.467 1.00 83.00 193 SER A N 1
ATOM 1443 C CA . SER A 1 193 ? 13.215 27.417 4.343 1.00 83.00 193 SER A CA 1
ATOM 1444 C C . SER A 1 193 ? 13.982 26.123 4.670 1.00 83.00 193 SER A C 1
ATOM 1446 O O . SER A 1 193 ? 14.028 25.220 3.839 1.00 83.00 193 SER A O 1
ATOM 1448 N N . ASN A 1 194 ? 14.555 25.987 5.871 1.00 80.88 194 ASN A N 1
ATOM 1449 C CA . ASN A 1 194 ? 15.193 24.744 6.315 1.00 80.88 194 ASN A CA 1
ATOM 1450 C C . ASN A 1 194 ? 14.189 23.700 6.849 1.00 80.88 194 ASN A C 1
ATOM 1452 O O . ASN A 1 194 ? 14.531 22.519 6.941 1.00 80.88 194 ASN A O 1
ATOM 1456 N N . ALA A 1 195 ? 12.955 24.107 7.170 1.00 73.62 195 ALA A N 1
ATOM 1457 C CA . ALA A 1 195 ? 11.924 23.241 7.746 1.00 73.62 195 ALA A CA 1
ATOM 1458 C C . ALA A 1 195 ? 11.544 22.054 6.832 1.00 73.62 195 ALA A C 1
ATOM 1460 O O . ALA A 1 195 ? 11.385 20.927 7.307 1.00 73.62 195 ALA A O 1
ATOM 1461 N N . GLU A 1 196 ? 11.477 22.265 5.510 1.00 69.31 196 GLU A N 1
ATOM 1462 C CA . GLU A 1 196 ? 11.106 21.221 4.535 1.00 69.31 196 GLU A CA 1
ATOM 1463 C C . GLU A 1 196 ? 12.097 20.045 4.478 1.00 69.31 196 GLU A C 1
ATOM 1465 O O . GLU A 1 196 ? 11.708 18.919 4.165 1.00 69.31 196 GLU A O 1
ATOM 1470 N N . ILE A 1 197 ? 13.371 20.267 4.818 1.00 73.56 197 ILE A N 1
ATOM 1471 C CA . ILE A 1 197 ? 14.395 19.210 4.808 1.00 73.56 197 ILE A CA 1
ATOM 1472 C C . ILE A 1 197 ? 14.222 18.274 6.020 1.00 73.56 197 ILE A C 1
ATOM 1474 O O . ILE A 1 197 ? 14.504 17.078 5.927 1.00 73.56 197 ILE A O 1
ATOM 1478 N N . SER A 1 198 ? 13.698 18.784 7.140 1.00 68.44 198 SER A N 1
ATOM 1479 C CA . SER A 1 198 ? 13.458 17.991 8.355 1.00 68.44 198 SER A CA 1
ATOM 1480 C C . SER A 1 198 ? 12.327 16.964 8.168 1.00 68.44 198 SER A C 1
ATOM 1482 O O . SER A 1 198 ? 12.452 15.809 8.582 1.00 68.44 198 SER A O 1
ATOM 1484 N N . LEU A 1 199 ? 11.265 17.345 7.444 1.00 63.97 199 LEU A N 1
ATOM 1485 C CA . LEU A 1 199 ? 10.102 16.497 7.128 1.00 63.97 199 LEU A CA 1
ATOM 1486 C C . LEU A 1 199 ? 10.476 15.137 6.518 1.00 63.97 199 LEU A C 1
ATOM 1488 O O . LEU A 1 199 ? 9.950 14.096 6.918 1.00 63.97 199 LEU A O 1
ATOM 1492 N N . GLN A 1 200 ? 11.405 15.129 5.559 1.00 61.91 200 GLN A N 1
ATOM 1493 C CA . GLN A 1 200 ? 11.803 13.906 4.850 1.00 61.91 200 GLN A CA 1
ATOM 1494 C C . GLN A 1 200 ? 12.584 12.932 5.755 1.00 61.91 200 GLN A C 1
ATOM 1496 O O . GLN A 1 200 ? 12.516 11.711 5.576 1.00 61.91 200 GLN A O 1
ATOM 1501 N N . SER A 1 201 ? 13.283 13.458 6.766 1.00 61.69 201 SER A N 1
ATOM 1502 C CA . SER A 1 201 ? 13.994 12.670 7.779 1.00 61.69 201 SER A CA 1
ATOM 1503 C C . SER A 1 201 ? 13.033 12.023 8.787 1.00 61.69 201 SER A C 1
ATOM 1505 O O . SER A 1 201 ? 13.167 10.838 9.097 1.00 61.69 201 SER A O 1
ATOM 1507 N N . GLU A 1 202 ? 12.048 12.773 9.282 1.00 60.59 202 GLU A N 1
ATOM 1508 C CA . GLU A 1 202 ? 11.117 12.321 10.329 1.00 60.59 202 GLU A CA 1
ATOM 1509 C C . GLU A 1 202 ? 10.074 11.321 9.798 1.00 60.59 202 GLU A C 1
ATOM 1511 O O . GLU A 1 202 ? 9.858 10.271 10.410 1.00 60.59 202 GLU A O 1
ATOM 1516 N N . SER A 1 203 ? 9.518 11.549 8.600 1.00 58.56 203 SER A N 1
ATOM 1517 C CA . SER A 1 203 ? 8.584 10.602 7.963 1.00 58.56 203 SER A CA 1
ATOM 1518 C C . SER A 1 203 ? 9.211 9.213 7.747 1.00 58.56 203 SER A C 1
ATOM 1520 O O . SER A 1 203 ? 8.517 8.197 7.804 1.00 58.56 203 SER A O 1
ATOM 1522 N N . SER A 1 204 ? 10.535 9.155 7.564 1.00 55.97 204 SER A N 1
ATOM 1523 C CA . SER A 1 204 ? 11.305 7.909 7.440 1.00 55.97 204 SER A CA 1
ATOM 1524 C C . SER A 1 204 ? 11.501 7.168 8.775 1.00 55.97 204 SER A C 1
ATOM 1526 O O . SER A 1 204 ? 11.846 5.983 8.775 1.00 55.97 204 SER A O 1
ATOM 1528 N N . ARG A 1 205 ? 11.299 7.832 9.925 1.00 54.09 205 ARG A N 1
ATOM 1529 C CA . ARG A 1 205 ? 11.377 7.215 11.263 1.00 54.09 205 ARG A CA 1
ATOM 1530 C C . ARG A 1 205 ? 10.064 6.561 11.667 1.00 54.09 205 ARG A C 1
ATOM 1532 O O . ARG A 1 205 ? 10.095 5.420 12.122 1.00 54.09 205 ARG A O 1
ATOM 1539 N N . PHE A 1 206 ? 8.927 7.226 11.457 1.00 52.31 206 PHE A N 1
ATOM 1540 C CA . PHE A 1 206 ? 7.618 6.690 11.860 1.00 52.31 206 PHE A CA 1
ATOM 1541 C C . PHE A 1 206 ? 7.323 5.326 11.221 1.00 52.31 206 PHE A C 1
ATOM 1543 O O . PHE A 1 206 ? 6.891 4.394 11.896 1.00 52.31 206 PHE A O 1
ATOM 1550 N N . HIS A 1 207 ? 7.679 5.167 9.943 1.00 54.34 207 HIS A N 1
ATOM 1551 C CA . HIS A 1 207 ? 7.487 3.914 9.213 1.00 54.34 207 HIS A CA 1
ATOM 1552 C C . HIS A 1 207 ? 8.383 2.756 9.702 1.00 54.34 207 HIS A C 1
ATOM 1554 O O . HIS A 1 207 ? 8.058 1.592 9.469 1.00 54.34 207 HIS A O 1
ATOM 1560 N N . ARG A 1 208 ? 9.496 3.047 10.400 1.00 52.78 208 ARG A N 1
ATOM 1561 C CA . ARG A 1 208 ? 10.339 2.014 11.029 1.00 52.78 208 ARG A CA 1
ATOM 1562 C C . ARG A 1 208 ? 9.740 1.494 12.325 1.00 52.78 208 ARG A C 1
ATOM 1564 O O . ARG A 1 208 ? 9.813 0.295 12.560 1.00 52.78 208 ARG A O 1
ATOM 1571 N N . VAL A 1 209 ? 9.151 2.366 13.143 1.00 47.06 209 VAL A N 1
ATOM 1572 C CA . VAL A 1 209 ? 8.724 2.018 14.508 1.00 47.06 209 VAL A CA 1
ATOM 1573 C C . VAL A 1 209 ? 7.691 0.885 14.512 1.00 47.06 209 VAL A C 1
ATOM 1575 O O . VAL A 1 209 ? 7.897 -0.125 15.185 1.00 47.06 209 VAL A O 1
ATOM 1578 N N . LEU A 1 210 ? 6.659 0.975 13.666 1.00 49.66 210 LEU A N 1
ATOM 1579 C CA . LEU A 1 210 ? 5.646 -0.082 13.516 1.00 49.66 210 LEU A CA 1
ATOM 1580 C C . LEU A 1 210 ? 6.172 -1.367 12.841 1.00 49.66 210 LEU A C 1
ATOM 1582 O O . LEU A 1 210 ? 5.510 -2.400 12.898 1.00 49.66 210 LEU A O 1
ATOM 1586 N N . GLN A 1 211 ? 7.351 -1.332 12.208 1.00 53.41 211 GLN A N 1
ATOM 1587 C CA . GLN A 1 211 ? 7.987 -2.499 11.582 1.00 53.41 211 GLN A CA 1
ATOM 1588 C C . GLN A 1 211 ? 9.074 -3.155 12.459 1.00 53.41 211 GLN A C 1
ATOM 1590 O O . GLN A 1 211 ? 9.471 -4.283 12.168 1.00 53.41 211 GLN A O 1
ATOM 1595 N N . SER A 1 212 ? 9.573 -2.483 13.509 1.00 50.78 212 SER A N 1
ATOM 1596 C CA . SER A 1 212 ? 10.734 -2.944 14.294 1.00 50.78 212 SER A CA 1
ATOM 1597 C C . SER A 1 212 ? 10.418 -3.615 15.631 1.00 50.78 212 SER A C 1
ATOM 1599 O O . SER A 1 212 ? 11.281 -4.313 16.167 1.00 50.78 212 SER A O 1
ATOM 1601 N N . PHE A 1 213 ? 9.219 -3.440 16.190 1.00 47.91 213 PHE A N 1
ATOM 1602 C CA . PHE A 1 213 ? 8.845 -4.158 17.407 1.00 47.91 213 PHE A CA 1
ATOM 1603 C C . PHE A 1 213 ? 8.499 -5.607 17.072 1.00 47.91 213 PHE A C 1
ATOM 1605 O O . PHE A 1 213 ? 7.422 -5.905 16.561 1.00 47.91 213 PHE A O 1
ATOM 1612 N N . GLY A 1 214 ? 9.450 -6.504 17.353 1.00 57.78 214 GLY A N 1
ATOM 1613 C CA . GLY A 1 214 ? 9.349 -7.947 17.141 1.00 57.78 214 GLY A CA 1
ATOM 1614 C C . GLY A 1 214 ? 8.333 -8.611 18.067 1.00 57.78 214 GLY A C 1
ATOM 1615 O O . GLY A 1 214 ? 8.708 -9.405 18.931 1.00 57.78 214 GLY A O 1
ATOM 1616 N N . THR A 1 215 ? 7.056 -8.286 17.875 1.00 70.50 215 THR A N 1
ATOM 1617 C CA . THR A 1 215 ? 5.926 -8.955 18.507 1.00 70.50 215 THR A CA 1
ATOM 1618 C C . THR A 1 215 ? 5.977 -10.439 18.162 1.00 70.50 215 THR A C 1
ATOM 1620 O O . THR A 1 215 ? 6.206 -10.846 17.018 1.00 70.50 215 THR A O 1
ATOM 1623 N N . VAL A 1 216 ? 5.836 -11.275 19.190 1.00 87.00 216 VAL A N 1
ATOM 1624 C CA . VAL A 1 216 ? 5.855 -12.724 19.019 1.00 87.00 216 VAL A CA 1
ATOM 1625 C C . VAL A 1 216 ? 4.436 -13.153 18.666 1.00 87.00 216 VAL A C 1
ATOM 1627 O O . VAL A 1 216 ? 3.570 -13.223 19.533 1.00 87.00 216 VAL A O 1
ATOM 1630 N N . VAL A 1 217 ? 4.197 -13.406 17.381 1.00 91.50 217 VAL A N 1
ATOM 1631 C CA . VAL A 1 217 ? 2.874 -13.730 16.828 1.00 91.50 217 VAL A CA 1
ATOM 1632 C C . VAL A 1 217 ? 2.934 -15.099 16.150 1.00 91.50 217 VAL A C 1
ATOM 1634 O O . VAL A 1 217 ? 3.991 -15.551 15.697 1.00 91.50 217 VAL A O 1
ATOM 1637 N N . GLU A 1 218 ? 1.807 -15.804 16.092 1.00 96.62 218 GLU A N 1
ATOM 1638 C CA . GLU A 1 218 ? 1.712 -17.048 15.332 1.00 96.62 218 GLU A CA 1
ATOM 1639 C C . GLU A 1 218 ? 1.833 -16.766 13.825 1.00 96.62 218 GLU A C 1
ATOM 1641 O O . GLU A 1 218 ? 1.080 -15.981 13.250 1.00 96.62 218 GLU A O 1
ATOM 1646 N N . CYS A 1 219 ? 2.796 -17.408 13.159 1.00 96.94 219 CYS A N 1
ATOM 1647 C CA . CYS A 1 219 ? 2.966 -17.241 11.720 1.00 96.94 219 CYS A CA 1
ATOM 1648 C C . CYS A 1 219 ? 1.900 -18.012 10.926 1.00 96.94 219 CYS A C 1
ATOM 1650 O O . CYS A 1 219 ? 1.920 -19.241 10.905 1.00 96.94 219 CYS A O 1
ATOM 1652 N N . CYS A 1 220 ? 1.094 -17.308 10.127 1.00 96.81 220 CYS A N 1
ATOM 1653 C CA . CYS A 1 220 ? -0.007 -17.866 9.328 1.00 96.81 220 CYS A CA 1
ATOM 1654 C C . CYS A 1 220 ? 0.399 -18.889 8.243 1.00 96.81 220 CYS A C 1
ATOM 1656 O O . CYS A 1 220 ? -0.466 -19.445 7.572 1.00 96.81 220 CYS A O 1
ATOM 1658 N N . SER A 1 221 ? 1.700 -19.116 8.020 1.00 97.00 221 SER A N 1
ATOM 1659 C CA . SER A 1 221 ? 2.218 -20.079 7.035 1.00 97.00 221 SER A CA 1
ATOM 1660 C C . SER A 1 221 ? 2.804 -21.353 7.653 1.00 97.00 221 SER A C 1
ATOM 1662 O O . SER A 1 221 ? 3.034 -22.315 6.920 1.00 97.00 221 SER A O 1
ATOM 1664 N N . CYS A 1 222 ? 3.127 -21.358 8.948 1.00 97.75 222 CYS A N 1
ATOM 1665 C CA . CYS A 1 222 ? 3.783 -22.496 9.608 1.00 97.75 222 CYS A CA 1
ATOM 1666 C C . CYS A 1 222 ? 3.339 -22.728 11.058 1.00 97.75 222 CYS A C 1
ATOM 1668 O O . CYS A 1 222 ? 3.883 -23.613 11.715 1.00 97.75 222 CYS A O 1
ATOM 1670 N N . ASN A 1 223 ? 2.385 -21.932 11.546 1.00 96.81 223 ASN A N 1
ATOM 1671 C CA . ASN A 1 223 ? 1.742 -22.017 12.856 1.00 96.81 223 ASN A CA 1
ATOM 1672 C C . ASN A 1 223 ? 2.737 -22.050 14.031 1.00 96.81 223 ASN A C 1
ATOM 1674 O O . ASN A 1 223 ? 2.493 -22.650 15.072 1.00 96.81 223 ASN A O 1
ATOM 1678 N N . SER A 1 224 ? 3.908 -21.421 13.854 1.00 96.94 224 SER A N 1
ATOM 1679 C CA . SER A 1 224 ? 4.919 -21.297 14.905 1.00 96.94 224 SER A CA 1
ATOM 1680 C C . SER A 1 224 ? 4.970 -19.870 15.437 1.00 96.94 224 SER A C 1
ATOM 1682 O O . SER A 1 224 ? 5.239 -18.944 14.666 1.00 96.94 224 SER A O 1
ATOM 1684 N N . THR A 1 225 ? 4.780 -19.726 16.745 1.00 95.31 225 THR A N 1
ATOM 1685 C CA . THR A 1 225 ? 4.864 -18.480 17.521 1.00 95.31 225 THR A CA 1
ATOM 1686 C C . THR A 1 225 ? 6.302 -17.961 17.550 1.00 95.31 225 THR A C 1
ATOM 1688 O O . THR A 1 225 ? 7.170 -18.555 18.192 1.00 95.31 225 THR A O 1
ATOM 1691 N N . LYS A 1 226 ? 6.587 -16.902 16.783 1.00 94.81 226 LYS A N 1
ATOM 1692 C CA . LYS A 1 226 ? 7.932 -16.327 16.574 1.00 94.81 226 LYS A CA 1
ATOM 1693 C C . LYS A 1 226 ? 7.828 -14.826 16.307 1.00 94.81 226 LYS A C 1
ATOM 1695 O O . LYS A 1 226 ? 6.735 -14.315 16.088 1.00 94.81 226 LYS A O 1
ATOM 1700 N N . GLN A 1 227 ? 8.964 -14.131 16.254 1.00 92.50 227 GLN A N 1
ATOM 1701 C CA . GLN A 1 227 ? 9.003 -12.811 15.621 1.00 92.50 227 GLN A CA 1
ATOM 1702 C C . GLN A 1 227 ? 8.509 -12.927 14.174 1.00 92.50 227 GLN A C 1
ATOM 1704 O O . GLN A 1 227 ? 8.944 -13.803 13.414 1.00 92.50 227 GLN A O 1
ATOM 1709 N N . ALA A 1 228 ? 7.556 -12.071 13.823 1.00 93.25 228 ALA A N 1
ATOM 1710 C CA . ALA A 1 228 ? 6.859 -12.117 12.553 1.00 93.25 228 ALA A CA 1
ATOM 1711 C C . ALA A 1 228 ? 6.595 -10.707 12.029 1.00 93.25 228 ALA A C 1
ATOM 1713 O O . ALA A 1 228 ? 6.350 -9.776 12.789 1.00 93.25 228 ALA A O 1
ATOM 1714 N N . HIS A 1 229 ? 6.621 -10.564 10.709 1.00 91.88 229 HIS A N 1
ATOM 1715 C CA . HIS A 1 229 ? 6.249 -9.331 10.041 1.00 91.88 229 HIS A CA 1
ATOM 1716 C C . HIS A 1 229 ? 4.738 -9.312 9.833 1.00 91.88 229 HIS A C 1
ATOM 1718 O O . HIS A 1 229 ? 4.174 -10.248 9.253 1.00 91.88 229 HIS A O 1
ATOM 1724 N N . LEU A 1 230 ? 4.090 -8.244 10.290 1.00 91.44 230 LEU A N 1
ATOM 1725 C CA . LEU A 1 230 ? 2.678 -8.000 10.035 1.00 91.44 230 LEU A CA 1
ATOM 1726 C C . LEU A 1 230 ? 2.489 -7.480 8.609 1.00 91.44 230 LEU A C 1
ATOM 1728 O O . LEU A 1 230 ? 3.112 -6.512 8.174 1.00 91.44 230 LEU A O 1
ATOM 1732 N N . ALA A 1 231 ? 1.607 -8.138 7.871 1.00 92.62 231 ALA A N 1
ATOM 1733 C CA . ALA A 1 231 ? 1.070 -7.618 6.629 1.00 92.62 231 ALA A CA 1
ATOM 1734 C C . ALA A 1 231 ? 0.031 -6.521 6.917 1.00 92.62 231 ALA A C 1
ATOM 1736 O O . ALA A 1 231 ? -0.658 -6.566 7.933 1.00 92.62 231 ALA A O 1
ATOM 1737 N N . GLN A 1 232 ? -0.203 -5.620 5.958 1.00 90.06 232 GLN A N 1
ATOM 1738 C CA . GLN A 1 232 ? -1.286 -4.620 6.034 1.00 90.06 232 GLN A CA 1
ATOM 1739 C C . GLN A 1 232 ? -2.693 -5.245 6.177 1.00 90.06 232 GLN A C 1
ATOM 1741 O O . GLN A 1 232 ? -3.634 -4.580 6.590 1.00 90.06 232 GLN A O 1
ATOM 1746 N N . CYS A 1 233 ? -2.841 -6.536 5.855 1.00 93.38 233 CYS A N 1
ATOM 1747 C CA . CYS A 1 233 ? -4.058 -7.327 6.065 1.00 93.38 233 CYS A CA 1
ATOM 1748 C C . CYS A 1 233 ? -4.252 -7.820 7.522 1.00 93.38 233 CYS A C 1
ATOM 1750 O O . CYS A 1 233 ? -5.221 -8.529 7.777 1.00 93.38 233 CYS A O 1
ATOM 1752 N N . GLY A 1 234 ? -3.307 -7.562 8.436 1.00 92.50 234 GLY A N 1
ATOM 1753 C CA . GLY A 1 234 ? -3.294 -8.059 9.821 1.00 92.50 234 GLY A CA 1
ATOM 1754 C C . GLY A 1 234 ? -2.641 -9.436 10.035 1.00 92.50 234 GLY A C 1
ATOM 1755 O O . GLY A 1 234 ? -2.259 -9.758 11.154 1.00 92.50 234 GLY A O 1
ATOM 1756 N N . HIS A 1 235 ? -2.452 -10.249 8.989 1.00 95.56 235 HIS A N 1
ATOM 1757 C CA . HIS A 1 235 ? -1.792 -11.559 9.111 1.00 95.56 235 HIS A CA 1
ATOM 1758 C C . HIS A 1 235 ? -0.274 -11.443 9.322 1.00 95.56 235 HIS A C 1
ATOM 1760 O O . HIS A 1 235 ? 0.388 -10.617 8.690 1.00 95.56 235 HIS A O 1
ATOM 1766 N N . ALA A 1 236 ? 0.288 -12.333 10.143 1.00 95.25 236 ALA A N 1
ATOM 1767 C CA . ALA A 1 236 ? 1.702 -12.342 10.509 1.00 95.25 236 ALA A CA 1
ATOM 1768 C C . ALA A 1 236 ? 2.496 -13.451 9.791 1.00 95.25 236 ALA A C 1
ATOM 1770 O O . ALA A 1 236 ? 2.074 -14.609 9.720 1.00 95.25 236 ALA A O 1
ATOM 1771 N N . TYR A 1 237 ? 3.694 -13.125 9.301 1.00 96.38 237 TYR A N 1
ATOM 1772 C CA . TYR A 1 237 ? 4.597 -14.076 8.645 1.00 96.38 237 TYR A CA 1
ATOM 1773 C C . TYR A 1 237 ? 5.988 -14.027 9.279 1.00 96.38 237 TYR A C 1
ATOM 1775 O O . TYR A 1 237 ? 6.640 -12.986 9.258 1.00 96.38 237 TYR A O 1
ATOM 1783 N N . CYS A 1 238 ? 6.481 -15.150 9.814 1.00 96.44 238 CYS A N 1
ATOM 1784 C CA . CYS A 1 238 ? 7.872 -15.223 10.256 1.00 96.44 238 CYS A CA 1
ATOM 1785 C C . CYS A 1 238 ? 8.817 -15.043 9.058 1.00 96.44 238 CYS A C 1
ATOM 1787 O O . CYS A 1 238 ? 8.502 -15.464 7.940 1.00 96.44 238 CYS A O 1
ATOM 1789 N N . GLU A 1 239 ? 9.980 -14.443 9.308 1.00 95.62 239 GLU A N 1
ATOM 1790 C CA . GLU A 1 239 ? 10.984 -14.067 8.303 1.00 95.62 239 GLU A CA 1
ATOM 1791 C C . GLU A 1 239 ? 11.272 -15.195 7.293 1.00 95.62 239 GLU A C 1
ATOM 1793 O O . GLU A 1 239 ? 11.236 -14.988 6.083 1.00 95.62 239 GLU A O 1
ATOM 1798 N N . ALA A 1 240 ? 11.451 -16.433 7.769 1.00 96.94 240 ALA A N 1
ATOM 1799 C CA . ALA A 1 240 ? 11.702 -17.595 6.916 1.00 96.94 240 ALA A CA 1
ATOM 1800 C C . ALA A 1 240 ? 10.537 -17.923 5.956 1.00 96.94 240 ALA A C 1
ATOM 1802 O O . ALA A 1 240 ? 10.772 -18.310 4.809 1.00 96.94 240 ALA A O 1
ATOM 1803 N N . CYS A 1 241 ? 9.284 -17.753 6.393 1.00 98.00 241 CYS A N 1
ATOM 1804 C CA . CYS A 1 241 ? 8.114 -17.969 5.538 1.00 98.00 241 CYS A CA 1
ATOM 1805 C C . CYS A 1 241 ? 7.926 -16.817 4.546 1.00 98.00 241 CYS A C 1
ATOM 1807 O O . CYS A 1 241 ? 7.685 -17.071 3.367 1.00 98.00 241 CYS A O 1
ATOM 1809 N N . ALA A 1 242 ? 8.116 -15.568 4.983 1.00 96.94 242 ALA A N 1
ATOM 1810 C CA . ALA A 1 242 ? 8.074 -14.401 4.104 1.00 96.94 242 ALA A CA 1
ATOM 1811 C C . ALA A 1 242 ? 9.166 -14.477 3.013 1.00 96.94 242 ALA A C 1
ATOM 1813 O O . ALA A 1 242 ? 8.855 -14.403 1.822 1.00 96.94 242 ALA A O 1
ATOM 1814 N N . ARG A 1 243 ? 10.418 -14.784 3.386 1.00 97.75 243 ARG A N 1
ATOM 1815 C CA . ARG A 1 243 ? 11.526 -15.0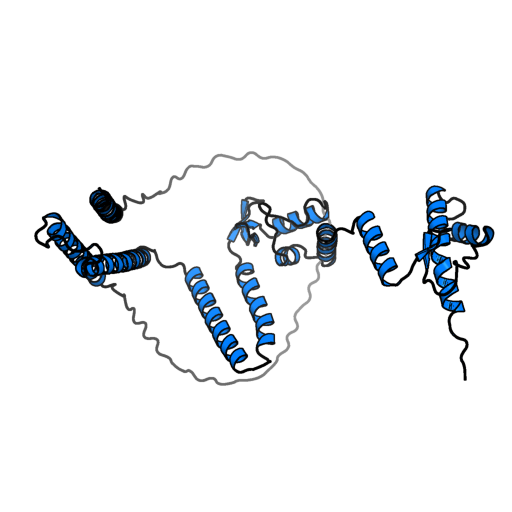95 2.461 1.00 97.75 243 ARG A CA 1
ATOM 1816 C C . ARG A 1 243 ? 11.159 -16.208 1.477 1.00 97.75 243 ARG A C 1
ATOM 1818 O O . ARG A 1 243 ? 11.477 -16.098 0.292 1.00 97.75 243 ARG A O 1
ATOM 1825 N N . SER A 1 244 ? 10.459 -17.256 1.917 1.00 97.88 244 SER A N 1
ATOM 1826 C CA . SER A 1 244 ? 9.989 -18.331 1.030 1.00 97.88 244 SER A CA 1
ATOM 1827 C C . SER A 1 244 ? 8.953 -17.841 0.004 1.00 97.88 244 SER A C 1
ATOM 1829 O O . SER A 1 244 ? 9.070 -18.171 -1.178 1.00 97.88 244 SER A O 1
ATOM 1831 N N . LEU A 1 245 ? 7.999 -16.991 0.411 1.00 97.88 245 LEU A N 1
ATOM 1832 C CA . LEU A 1 245 ? 7.005 -16.382 -0.485 1.00 97.88 245 LEU A CA 1
ATOM 1833 C C . LEU A 1 245 ? 7.666 -15.524 -1.577 1.00 97.88 245 LEU A C 1
ATOM 1835 O O . LEU A 1 245 ? 7.408 -15.749 -2.762 1.00 97.88 245 LEU A O 1
ATOM 1839 N N . PHE A 1 246 ? 8.576 -14.610 -1.215 1.00 98.12 246 PHE A N 1
ATOM 1840 C CA . PHE A 1 246 ? 9.303 -13.792 -2.199 1.00 98.12 246 PHE A CA 1
ATOM 1841 C C . PHE A 1 246 ? 10.163 -14.644 -3.148 1.00 98.12 246 PHE A C 1
ATOM 1843 O O . PHE A 1 246 ? 10.152 -14.432 -4.363 1.00 98.12 246 PHE A O 1
ATOM 1850 N N . ASN A 1 247 ? 10.845 -15.674 -2.637 1.00 97.81 247 ASN A N 1
ATOM 1851 C CA . ASN A 1 247 ? 11.613 -16.604 -3.473 1.00 97.81 247 ASN A CA 1
ATOM 1852 C C . ASN A 1 247 ? 10.736 -17.473 -4.393 1.00 97.81 247 ASN A C 1
ATOM 1854 O O . ASN A 1 247 ? 11.196 -17.899 -5.455 1.00 97.81 247 ASN A O 1
ATOM 1858 N N . HIS A 1 248 ? 9.483 -17.747 -4.021 1.00 98.00 248 HIS A N 1
ATOM 1859 C CA . HIS A 1 248 ? 8.525 -18.414 -4.900 1.00 98.00 248 HIS A CA 1
ATOM 1860 C C . HIS A 1 248 ? 8.018 -17.465 -5.997 1.00 98.00 248 HIS A C 1
ATOM 1862 O O . HIS A 1 248 ? 7.956 -17.851 -7.166 1.00 98.00 248 HIS A O 1
ATOM 1868 N N . ALA A 1 249 ? 7.758 -16.200 -5.661 1.00 97.94 249 ALA A N 1
ATOM 1869 C CA . ALA A 1 249 ? 7.370 -15.171 -6.624 1.00 97.94 249 ALA A CA 1
ATOM 1870 C C . ALA A 1 249 ? 8.471 -14.879 -7.663 1.00 97.94 249 ALA A C 1
ATOM 1872 O O . ALA A 1 249 ? 8.192 -14.775 -8.855 1.00 97.94 249 ALA A O 1
ATOM 1873 N N . LEU A 1 250 ? 9.747 -14.897 -7.260 1.00 97.69 250 LEU A N 1
ATOM 1874 C CA . LEU A 1 250 ? 10.893 -14.822 -8.181 1.00 97.69 250 LEU A CA 1
ATOM 1875 C C . LEU A 1 250 ? 10.995 -15.997 -9.175 1.00 97.69 250 LEU A C 1
ATOM 1877 O O . LEU A 1 250 ? 11.701 -15.883 -10.183 1.00 97.69 250 LEU A O 1
ATOM 1881 N N . LYS A 1 251 ? 10.320 -17.124 -8.906 1.00 97.88 251 LYS A N 1
ATOM 1882 C CA . LYS A 1 251 ? 10.231 -18.290 -9.806 1.00 97.88 251 LYS A CA 1
ATOM 1883 C C . LYS A 1 251 ? 8.980 -18.261 -10.684 1.00 97.88 251 LYS A C 1
ATOM 1885 O O . LYS A 1 251 ? 9.009 -18.814 -11.779 1.00 97.88 251 LYS A O 1
ATOM 1890 N N . ASN A 1 252 ? 7.898 -17.631 -10.226 1.00 97.75 252 ASN A N 1
ATOM 1891 C CA . ASN A 1 252 ? 6.636 -17.542 -10.952 1.00 97.75 252 ASN A CA 1
ATOM 1892 C C . ASN A 1 252 ? 6.084 -16.108 -10.920 1.00 97.75 252 ASN A C 1
ATOM 1894 O O . ASN A 1 252 ? 5.528 -15.664 -9.914 1.00 97.75 252 ASN A O 1
ATOM 1898 N N . ARG A 1 253 ? 6.179 -15.432 -12.076 1.00 97.19 253 ARG A N 1
ATOM 1899 C CA . ARG A 1 253 ? 5.746 -14.040 -12.297 1.00 97.19 253 ARG A CA 1
ATOM 1900 C C . ARG A 1 253 ? 4.299 -13.759 -11.866 1.00 97.19 253 ARG A C 1
ATOM 1902 O O . ARG A 1 253 ? 4.002 -12.627 -11.515 1.00 97.19 253 ARG A O 1
ATOM 1909 N N . MET A 1 254 ? 3.421 -14.767 -11.841 1.00 96.81 254 MET A N 1
ATOM 1910 C CA . MET A 1 254 ? 2.015 -14.618 -11.429 1.00 96.81 254 MET A CA 1
ATOM 1911 C C . MET A 1 254 ? 1.830 -14.226 -9.952 1.00 96.81 254 MET A C 1
ATOM 1913 O O . MET A 1 254 ? 0.745 -13.789 -9.580 1.00 96.81 254 MET A O 1
ATOM 1917 N N . PHE A 1 255 ? 2.858 -14.386 -9.109 1.00 97.50 255 PHE A N 1
ATOM 1918 C CA . PHE A 1 255 ? 2.835 -13.982 -7.697 1.00 97.50 255 PHE A CA 1
ATOM 1919 C C . PHE A 1 255 ? 3.567 -12.658 -7.429 1.00 97.50 255 PHE A C 1
ATOM 1921 O O . PHE A 1 255 ? 3.877 -12.364 -6.276 1.00 97.50 255 PHE A O 1
ATOM 1928 N N . ILE A 1 256 ? 3.879 -11.877 -8.469 1.00 97.69 256 ILE A N 1
ATOM 1929 C CA . ILE A 1 256 ? 4.456 -10.536 -8.333 1.00 97.69 256 ILE A CA 1
ATOM 1930 C C . ILE A 1 256 ? 3.374 -9.494 -8.682 1.00 97.69 256 ILE A C 1
ATOM 1932 O O . ILE A 1 256 ? 2.768 -9.594 -9.749 1.00 97.69 256 ILE A O 1
ATOM 1936 N N . PRO A 1 257 ? 3.114 -8.497 -7.813 1.00 97.88 257 PRO A N 1
ATOM 1937 C CA . PRO A 1 257 ? 3.675 -8.341 -6.469 1.00 97.88 257 PRO A CA 1
ATOM 1938 C C . PRO A 1 257 ? 3.128 -9.378 -5.472 1.00 97.88 257 PRO A C 1
ATOM 1940 O O . PRO A 1 257 ? 2.002 -9.863 -5.622 1.00 97.88 257 PRO A O 1
ATOM 1943 N N . VAL A 1 258 ? 3.914 -9.695 -4.435 1.00 97.81 258 VAL A N 1
ATOM 1944 C CA . VAL A 1 258 ? 3.499 -10.630 -3.372 1.00 97.81 258 VAL A CA 1
ATOM 1945 C C . VAL A 1 258 ? 2.390 -9.991 -2.533 1.00 97.81 258 VAL A C 1
ATOM 1947 O O . VAL A 1 258 ? 2.498 -8.835 -2.121 1.00 97.81 258 VAL A O 1
ATOM 1950 N N . ARG A 1 259 ? 1.315 -10.742 -2.265 1.00 97.50 259 ARG A N 1
ATOM 1951 C CA . ARG A 1 259 ? 0.102 -10.237 -1.603 1.00 97.50 259 ARG A CA 1
ATOM 1952 C C . ARG A 1 259 ? -0.351 -11.123 -0.444 1.00 97.50 259 ARG A C 1
ATOM 1954 O O . ARG A 1 259 ? -0.382 -12.344 -0.580 1.00 97.50 259 ARG A O 1
ATOM 1961 N N . CYS A 1 260 ? -0.829 -10.499 0.630 1.00 97.38 260 CYS A N 1
ATOM 1962 C CA . CYS A 1 260 ? -1.705 -11.111 1.629 1.00 97.38 260 CYS A CA 1
ATOM 1963 C C . CYS A 1 260 ? -3.151 -10.670 1.372 1.00 97.38 260 CYS A C 1
ATOM 1965 O O . CYS A 1 260 ? -3.412 -9.477 1.271 1.00 97.38 260 CYS A O 1
ATOM 1967 N N . CYS A 1 261 ? -4.118 -11.593 1.304 1.00 96.69 261 CYS A N 1
ATOM 1968 C CA . CYS A 1 261 ? -5.548 -11.241 1.202 1.00 96.69 261 CYS A CA 1
ATOM 1969 C C . CYS A 1 261 ? -5.873 -10.225 0.080 1.00 96.69 261 CYS A C 1
ATOM 1971 O O . CYS A 1 261 ? -6.772 -9.403 0.221 1.00 96.69 261 CYS A O 1
ATOM 1973 N N . LYS A 1 262 ? -5.148 -10.308 -1.050 1.00 96.38 262 LYS A N 1
ATOM 1974 C CA . LYS A 1 262 ? -5.154 -9.380 -2.209 1.00 96.38 262 LYS A CA 1
ATOM 1975 C C . LYS A 1 262 ? -4.462 -8.020 -1.995 1.00 96.38 262 LYS A C 1
ATOM 1977 O O . LYS A 1 262 ? -4.178 -7.361 -2.999 1.00 96.38 262 LYS A O 1
ATOM 1982 N N . ILE A 1 263 ? -4.138 -7.650 -0.757 1.00 95.69 263 ILE A N 1
ATOM 1983 C CA . ILE A 1 263 ? -3.340 -6.471 -0.386 1.00 95.69 263 ILE A CA 1
ATOM 1984 C C . ILE A 1 263 ? -1.856 -6.787 -0.605 1.00 95.69 263 ILE A C 1
ATOM 1986 O O . ILE A 1 263 ? -1.397 -7.881 -0.285 1.00 95.69 263 ILE A O 1
ATOM 1990 N N . GLU A 1 264 ? -1.109 -5.859 -1.190 1.00 96.50 264 GLU A N 1
ATOM 1991 C CA . GLU A 1 264 ? 0.328 -6.015 -1.426 1.00 96.50 264 GLU A CA 1
ATOM 1992 C C . GLU A 1 264 ? 1.145 -5.876 -0.128 1.00 96.50 264 GLU A C 1
ATOM 1994 O O . GLU A 1 264 ? 0.770 -5.144 0.787 1.00 96.50 264 GLU A O 1
ATOM 1999 N N . PHE A 1 265 ? 2.262 -6.601 -0.027 1.00 95.69 265 PHE A N 1
ATOM 2000 C CA . PHE A 1 265 ? 3.224 -6.393 1.055 1.00 95.69 265 PHE A CA 1
ATOM 2001 C C . PHE A 1 265 ? 4.006 -5.087 0.871 1.00 95.69 265 PHE A C 1
ATOM 2003 O O . PHE A 1 265 ? 4.458 -4.777 -0.229 1.00 95.69 265 PHE A O 1
ATOM 2010 N N . ALA A 1 266 ? 4.229 -4.362 1.969 1.00 93.88 266 ALA A N 1
ATOM 2011 C CA . ALA A 1 266 ? 5.028 -3.140 1.965 1.00 93.88 266 ALA A CA 1
ATOM 2012 C C . ALA A 1 266 ? 6.454 -3.403 1.417 1.00 93.88 266 ALA A C 1
ATOM 2014 O O . ALA A 1 266 ? 7.022 -4.471 1.687 1.00 93.88 266 ALA A O 1
ATOM 2015 N N . PRO A 1 267 ? 7.043 -2.480 0.633 1.00 94.06 267 PRO A N 1
ATOM 2016 C CA . PRO A 1 267 ? 8.284 -2.745 -0.093 1.00 94.06 267 PRO A CA 1
ATOM 2017 C C . PRO A 1 267 ? 9.483 -2.973 0.837 1.00 94.06 267 PRO A C 1
ATOM 2019 O O . PRO A 1 267 ? 10.394 -3.717 0.475 1.00 94.06 267 PRO A O 1
ATOM 2022 N N . GLU A 1 268 ? 9.463 -2.435 2.061 1.00 93.12 268 GLU A N 1
ATOM 2023 C CA . GLU A 1 268 ? 10.500 -2.681 3.073 1.00 93.12 268 GLU A CA 1
ATOM 2024 C C . GLU A 1 268 ? 10.573 -4.166 3.451 1.00 93.12 268 GLU A C 1
ATOM 2026 O O . GLU A 1 268 ? 11.660 -4.687 3.700 1.00 93.12 268 GLU A O 1
ATOM 2031 N N . LEU A 1 269 ? 9.444 -4.885 3.422 1.00 93.94 269 LEU A N 1
ATOM 2032 C CA . LEU A 1 269 ? 9.425 -6.320 3.698 1.00 93.94 269 LEU A CA 1
ATOM 2033 C C . LEU A 1 269 ? 10.126 -7.122 2.594 1.00 93.94 269 LEU A C 1
ATOM 2035 O O . LEU A 1 269 ? 10.784 -8.117 2.891 1.00 93.94 269 LEU A O 1
ATOM 2039 N N . ALA A 1 270 ? 10.037 -6.681 1.335 1.00 96.00 270 ALA A N 1
ATOM 2040 C CA . ALA A 1 270 ? 10.791 -7.292 0.242 1.00 96.00 270 ALA A CA 1
ATOM 2041 C C . ALA A 1 270 ? 12.303 -7.092 0.440 1.00 96.00 270 ALA A C 1
ATOM 2043 O O . ALA A 1 270 ? 13.066 -8.034 0.245 1.00 96.00 270 ALA A O 1
ATOM 2044 N N . VAL A 1 271 ? 12.725 -5.902 0.891 1.00 95.25 271 VAL A N 1
ATOM 2045 C CA . VAL A 1 271 ? 14.126 -5.606 1.243 1.00 95.25 271 VAL A CA 1
ATOM 2046 C C . VAL A 1 271 ? 14.598 -6.469 2.418 1.00 95.25 271 VAL A C 1
ATOM 2048 O O . VAL A 1 271 ? 15.681 -7.041 2.350 1.00 95.25 271 VAL A O 1
ATOM 2051 N N . ALA A 1 272 ? 13.782 -6.616 3.465 1.00 92.56 272 ALA A N 1
ATOM 2052 C CA . ALA A 1 272 ? 14.110 -7.419 4.645 1.00 92.56 272 ALA A CA 1
ATOM 2053 C C . ALA A 1 272 ? 14.151 -8.936 4.369 1.00 92.56 272 ALA A C 1
ATOM 2055 O O . ALA A 1 272 ? 14.894 -9.659 5.024 1.00 92.56 272 ALA A O 1
ATOM 2056 N N . CYS A 1 273 ? 13.356 -9.428 3.412 1.00 95.56 273 CYS A N 1
ATOM 2057 C CA . CYS A 1 273 ? 13.264 -10.856 3.092 1.00 95.56 273 CYS A CA 1
ATOM 2058 C C . CYS A 1 273 ? 14.204 -11.318 1.964 1.00 95.56 273 CYS A C 1
ATOM 2060 O O . CYS A 1 273 ? 14.392 -12.524 1.792 1.00 95.56 273 CYS A O 1
ATOM 2062 N N . LEU A 1 274 ? 14.742 -10.402 1.151 1.00 96.69 274 LEU A N 1
ATOM 2063 C CA . LEU A 1 274 ? 15.614 -10.704 0.010 1.00 96.69 274 LEU A CA 1
ATOM 2064 C C . LEU A 1 274 ? 17.045 -10.214 0.265 1.00 96.69 274 LEU A C 1
ATOM 2066 O O . LEU A 1 274 ? 17.507 -9.253 -0.343 1.00 96.69 274 LEU A O 1
ATOM 2070 N N . ASP A 1 275 ? 17.763 -10.953 1.113 1.00 92.06 275 ASP A N 1
ATOM 2071 C CA . ASP A 1 275 ? 19.135 -10.667 1.576 1.00 92.06 275 ASP A CA 1
ATOM 2072 C C . ASP A 1 275 ? 20.156 -10.407 0.448 1.00 92.06 275 ASP A C 1
ATOM 2074 O O . ASP A 1 275 ? 21.185 -9.768 0.660 1.00 92.06 275 ASP A O 1
ATOM 2078 N N . ASN A 1 276 ? 19.896 -10.925 -0.758 1.00 94.94 276 ASN A N 1
ATOM 2079 C CA . ASN A 1 276 ? 20.717 -10.690 -1.940 1.00 94.94 276 ASN A CA 1
ATOM 2080 C C . ASN A 1 276 ? 20.154 -9.525 -2.773 1.00 94.94 276 ASN A C 1
ATOM 2082 O O . ASN A 1 276 ? 19.082 -9.640 -3.373 1.00 94.94 276 ASN A O 1
ATOM 2086 N N . THR A 1 277 ? 20.945 -8.459 -2.916 1.00 96.94 277 THR A N 1
ATOM 2087 C CA . THR A 1 277 ? 20.674 -7.299 -3.781 1.00 96.94 277 THR A CA 1
ATOM 2088 C C . THR A 1 277 ? 20.287 -7.686 -5.214 1.00 96.94 277 THR A C 1
ATOM 2090 O O . THR A 1 277 ? 19.433 -7.042 -5.815 1.00 96.94 277 THR A O 1
ATOM 2093 N N . GLU A 1 278 ? 20.860 -8.756 -5.775 1.00 97.81 278 GLU A N 1
ATOM 2094 C CA . GLU A 1 278 ? 20.489 -9.275 -7.100 1.00 97.81 278 GLU A CA 1
ATOM 2095 C C . GLU A 1 278 ? 19.041 -9.794 -7.128 1.00 97.81 278 GLU A C 1
ATOM 2097 O O . GLU A 1 278 ? 18.295 -9.516 -8.068 1.00 97.81 278 GLU A O 1
ATOM 2102 N N . ALA A 1 279 ? 18.617 -10.510 -6.082 1.00 97.50 279 ALA A N 1
ATOM 2103 C CA . ALA A 1 279 ? 17.263 -11.042 -5.963 1.00 97.50 279 ALA A CA 1
ATOM 2104 C C . ALA A 1 279 ? 16.234 -9.917 -5.770 1.00 97.50 279 ALA A C 1
ATOM 2106 O O . ALA A 1 279 ? 15.179 -9.944 -6.405 1.00 97.50 279 ALA A O 1
ATOM 2107 N N . LEU A 1 280 ? 16.568 -8.900 -4.968 1.00 97.75 280 LEU A N 1
ATOM 2108 C CA . LEU A 1 280 ? 15.757 -7.693 -4.795 1.00 97.75 280 LEU A CA 1
ATOM 2109 C C . LEU A 1 280 ? 15.640 -6.890 -6.104 1.00 97.75 280 LEU A C 1
ATOM 2111 O O . LEU A 1 280 ? 14.534 -6.550 -6.522 1.00 97.75 280 LEU A O 1
ATOM 2115 N N . ASN A 1 281 ? 16.754 -6.654 -6.804 1.00 97.50 281 ASN A N 1
ATOM 2116 C CA . ASN A 1 281 ? 16.757 -5.976 -8.104 1.00 97.50 281 ASN A CA 1
ATOM 2117 C C . ASN A 1 281 ? 15.925 -6.740 -9.142 1.00 97.50 281 ASN A C 1
ATOM 2119 O O . ASN A 1 281 ? 15.155 -6.134 -9.884 1.00 97.50 281 ASN A O 1
ATOM 2123 N N . LYS A 1 282 ? 16.027 -8.073 -9.164 1.00 97.69 282 LYS A N 1
ATOM 2124 C CA . LYS A 1 282 ? 15.216 -8.936 -10.030 1.00 97.69 282 LYS A CA 1
ATOM 2125 C C . LYS A 1 282 ? 13.727 -8.881 -9.677 1.00 97.69 282 LYS A C 1
ATOM 2127 O O . LYS A 1 282 ? 12.903 -8.845 -10.588 1.00 97.69 282 LYS A O 1
ATOM 2132 N N . TYR A 1 283 ? 13.375 -8.853 -8.390 1.00 98.19 283 TYR A N 1
ATOM 2133 C CA . TYR A 1 283 ? 11.989 -8.693 -7.939 1.00 98.19 283 TYR A CA 1
ATOM 2134 C C . TYR A 1 283 ? 11.415 -7.355 -8.418 1.00 98.19 283 TYR A C 1
ATOM 2136 O O . TYR A 1 283 ? 10.376 -7.334 -9.075 1.00 98.19 283 TYR A O 1
ATOM 2144 N N . ASN A 1 284 ? 12.142 -6.260 -8.178 1.00 96.88 284 ASN A N 1
ATOM 2145 C CA . ASN A 1 284 ? 11.742 -4.911 -8.575 1.00 96.88 284 ASN A CA 1
ATOM 2146 C C . ASN A 1 284 ? 11.646 -4.753 -10.100 1.00 96.88 284 ASN A C 1
ATOM 2148 O O . ASN A 1 284 ? 10.702 -4.136 -10.583 1.00 96.88 284 ASN A O 1
ATOM 2152 N N . ALA A 1 285 ? 12.560 -5.355 -10.868 1.00 96.19 285 ALA A N 1
ATOM 2153 C CA . ALA A 1 285 ? 12.494 -5.356 -12.329 1.00 96.19 285 ALA A CA 1
ATOM 2154 C C . ALA A 1 285 ? 11.231 -6.065 -12.846 1.00 96.19 285 ALA A C 1
ATOM 2156 O O . ALA A 1 285 ? 10.508 -5.499 -13.661 1.00 96.19 285 ALA A O 1
ATOM 2157 N N . ILE A 1 286 ? 10.915 -7.261 -12.331 1.00 96.69 286 ILE A N 1
ATOM 2158 C CA . ILE A 1 286 ? 9.702 -7.992 -12.735 1.00 96.69 286 ILE A CA 1
ATOM 2159 C C . ILE A 1 286 ? 8.437 -7.253 -12.278 1.00 96.69 286 ILE A C 1
ATOM 2161 O O . ILE A 1 286 ? 7.474 -7.189 -13.037 1.00 96.69 286 ILE A O 1
ATOM 2165 N N . LYS A 1 287 ? 8.430 -6.675 -11.069 1.00 96.88 287 LYS A N 1
ATOM 2166 C CA . LYS A 1 287 ? 7.314 -5.854 -10.582 1.00 96.88 287 LYS A CA 1
ATOM 2167 C C . LYS A 1 287 ? 7.075 -4.665 -11.519 1.00 96.88 287 LYS A C 1
ATOM 2169 O O . LYS A 1 287 ? 5.959 -4.490 -11.997 1.00 96.88 287 LYS A O 1
ATOM 2174 N N . ASN A 1 288 ? 8.131 -3.932 -11.867 1.00 95.56 288 ASN A N 1
ATOM 2175 C CA . ASN A 1 288 ? 8.054 -2.806 -12.790 1.00 95.56 288 ASN A CA 1
ATOM 2176 C C . ASN A 1 288 ? 7.612 -3.223 -14.207 1.00 95.56 288 ASN A C 1
ATOM 2178 O O . ASN A 1 288 ? 6.823 -2.512 -14.810 1.00 95.56 288 ASN A O 1
ATOM 2182 N N . GLU A 1 289 ? 8.049 -4.377 -14.728 1.00 93.56 289 GLU A N 1
ATOM 2183 C CA . GLU A 1 289 ? 7.548 -4.926 -16.006 1.00 93.56 289 GLU A CA 1
ATOM 2184 C C . GLU A 1 289 ? 6.041 -5.257 -15.984 1.00 93.56 289 GLU A C 1
ATOM 2186 O O . GLU A 1 289 ? 5.407 -5.273 -17.039 1.00 93.56 289 GLU A O 1
ATOM 2191 N N . ILE A 1 290 ? 5.473 -5.571 -14.813 1.00 93.94 290 ILE A N 1
ATOM 2192 C CA . ILE A 1 290 ? 4.052 -5.918 -14.641 1.00 93.94 290 ILE A CA 1
ATOM 2193 C C . ILE A 1 290 ? 3.195 -4.664 -14.426 1.00 93.94 290 ILE A C 1
ATOM 2195 O O . ILE A 1 290 ? 2.099 -4.579 -14.975 1.00 93.94 290 ILE A O 1
ATOM 2199 N N . GLU A 1 291 ? 3.677 -3.704 -13.634 1.00 93.62 291 GLU A N 1
ATOM 2200 C CA . GLU A 1 291 ? 2.983 -2.437 -13.354 1.00 93.62 291 GLU A CA 1
ATOM 2201 C C . GLU A 1 291 ? 3.071 -1.452 -14.522 1.00 93.62 291 GLU A C 1
ATOM 2203 O O . GLU A 1 291 ? 2.097 -0.770 -14.831 1.00 93.62 291 GLU A O 1
ATOM 2208 N N . ASN A 1 292 ? 4.221 -1.427 -15.199 1.00 91.81 292 ASN A N 1
ATOM 2209 C CA . ASN A 1 292 ? 4.488 -0.643 -16.397 1.00 91.81 292 ASN A CA 1
ATOM 2210 C C . ASN A 1 292 ? 4.727 -1.603 -17.576 1.00 91.81 292 ASN A C 1
ATOM 2212 O O . ASN A 1 292 ? 5.862 -1.723 -18.055 1.00 91.81 292 ASN A O 1
ATOM 2216 N N . PRO A 1 293 ? 3.686 -2.326 -18.043 1.00 89.69 293 PRO A N 1
ATOM 2217 C CA . PRO A 1 293 ? 3.817 -3.177 -19.215 1.00 89.69 293 PRO A CA 1
ATOM 2218 C C . PRO A 1 293 ? 4.258 -2.321 -20.401 1.00 89.69 293 PRO A C 1
ATOM 2220 O O . PRO A 1 293 ? 3.809 -1.183 -20.560 1.00 89.69 293 PRO A O 1
ATOM 2223 N N . CYS A 1 294 ? 5.128 -2.865 -21.257 1.00 79.00 294 CYS A N 1
ATOM 2224 C CA . CYS A 1 294 ? 5.462 -2.185 -22.503 1.00 79.00 294 CYS A CA 1
ATOM 2225 C C . CYS A 1 294 ? 4.158 -1.852 -23.250 1.00 79.00 294 CYS A C 1
ATOM 2227 O O . CYS A 1 294 ? 3.327 -2.758 -23.395 1.00 79.00 294 CYS A O 1
ATOM 2229 N N . PRO A 1 295 ? 3.969 -0.601 -23.717 1.00 81.31 295 PRO A N 1
ATOM 2230 C CA . PRO A 1 295 ? 2.769 -0.218 -24.449 1.00 81.31 295 PRO A CA 1
ATOM 2231 C C . PRO A 1 295 ? 2.524 -1.189 -25.601 1.00 81.31 295 PRO A C 1
ATOM 2233 O O . PRO A 1 295 ? 3.467 -1.711 -26.207 1.00 81.31 295 PRO A O 1
ATOM 2236 N N . SER A 1 296 ? 1.255 -1.458 -25.899 1.00 83.75 296 SER A N 1
ATOM 2237 C CA . SER A 1 296 ? 0.911 -2.340 -27.008 1.00 83.75 296 SER A CA 1
ATOM 2238 C C . SER A 1 296 ? 1.465 -1.781 -28.320 1.00 83.75 296 SER A C 1
ATOM 2240 O O . SER A 1 296 ? 1.658 -0.574 -28.472 1.00 83.75 296 SER A O 1
ATOM 2242 N N . ILE A 1 297 ? 1.696 -2.653 -29.307 1.00 79.38 297 ILE A N 1
ATOM 2243 C CA . ILE A 1 297 ? 2.199 -2.233 -30.627 1.00 79.38 297 ILE A CA 1
ATOM 2244 C C . ILE A 1 297 ? 1.301 -1.134 -31.225 1.00 79.38 297 ILE A C 1
ATOM 2246 O O . ILE A 1 297 ? 1.813 -0.168 -31.770 1.00 79.38 297 ILE A O 1
ATOM 2250 N N . ALA A 1 298 ? -0.019 -1.213 -31.023 1.00 85.81 298 ALA A N 1
ATOM 2251 C CA . ALA A 1 298 ? -0.963 -0.192 -31.474 1.00 85.81 298 ALA A CA 1
ATOM 2252 C C . ALA A 1 298 ? -0.817 1.161 -30.744 1.00 85.81 298 ALA A C 1
ATOM 2254 O O . ALA A 1 298 ? -1.015 2.210 -31.355 1.00 85.81 298 ALA A O 1
ATOM 2255 N N . GLU A 1 299 ? -0.466 1.164 -29.455 1.00 86.75 299 GLU A N 1
ATOM 2256 C CA . GLU A 1 299 ? -0.197 2.392 -28.691 1.00 86.75 299 GLU A CA 1
ATOM 2257 C C . GLU A 1 299 ? 1.159 3.002 -29.062 1.00 86.75 299 GLU A C 1
ATOM 2259 O O . GLU A 1 299 ? 1.258 4.221 -29.186 1.00 86.75 299 GLU A O 1
ATOM 2264 N N . LEU A 1 300 ? 2.175 2.169 -29.315 1.00 81.81 300 LEU A N 1
ATOM 2265 C CA . LEU A 1 300 ? 3.463 2.582 -29.887 1.00 81.81 300 LEU A CA 1
ATOM 2266 C C . LEU A 1 300 ? 3.292 3.194 -31.281 1.00 81.81 300 LEU A C 1
ATOM 2268 O O . LEU A 1 300 ? 3.804 4.283 -31.527 1.00 81.81 300 LEU A O 1
ATOM 2272 N N . ASP A 1 301 ? 2.545 2.533 -32.168 1.00 84.69 301 ASP A N 1
ATOM 2273 C CA . ASP A 1 301 ? 2.254 3.020 -33.519 1.00 84.69 301 ASP A CA 1
ATOM 2274 C C . ASP A 1 301 ? 1.485 4.349 -33.475 1.00 84.69 301 ASP A C 1
ATOM 2276 O O . ASP A 1 301 ? 1.777 5.259 -34.253 1.00 84.69 301 ASP A O 1
ATOM 2280 N N . LYS A 1 302 ? 0.540 4.498 -32.534 1.00 90.00 302 LYS A N 1
ATOM 2281 C CA . LYS A 1 302 ? -0.182 5.757 -32.319 1.00 90.00 302 LYS A CA 1
ATOM 2282 C C . LYS A 1 302 ? 0.743 6.859 -31.797 1.00 90.00 302 LYS A C 1
ATOM 2284 O O . LYS A 1 302 ? 0.787 7.924 -32.398 1.00 90.00 302 LYS A O 1
ATOM 2289 N N . ALA A 1 303 ? 1.508 6.610 -30.733 1.00 86.81 303 ALA A N 1
ATOM 2290 C CA . ALA A 1 303 ? 2.436 7.597 -30.177 1.00 86.81 303 ALA A CA 1
ATOM 2291 C C . ALA A 1 303 ? 3.500 8.020 -31.205 1.00 86.81 303 ALA A C 1
ATOM 2293 O O . ALA A 1 303 ? 3.839 9.199 -31.310 1.00 86.81 303 ALA A O 1
ATOM 2294 N N . ALA A 1 304 ? 3.978 7.080 -32.026 1.00 85.44 304 ALA A N 1
ATOM 2295 C CA . ALA A 1 304 ? 4.839 7.380 -33.160 1.00 85.44 304 ALA A CA 1
ATOM 2296 C C . ALA A 1 304 ? 4.119 8.258 -34.197 1.00 85.44 304 ALA A C 1
ATOM 2298 O O . ALA A 1 304 ? 4.689 9.255 -34.632 1.00 85.44 304 ALA A O 1
ATOM 2299 N N . ALA A 1 305 ? 2.876 7.940 -34.576 1.00 87.81 305 ALA A N 1
ATOM 2300 C CA . ALA A 1 305 ? 2.085 8.748 -35.508 1.00 87.81 305 ALA A CA 1
ATOM 2301 C C . ALA A 1 305 ? 1.830 10.178 -34.997 1.00 87.81 305 ALA A C 1
ATOM 2303 O O . ALA A 1 305 ? 1.944 11.125 -35.780 1.00 87.81 305 ALA A O 1
ATOM 2304 N N . ASP A 1 306 ? 1.556 10.336 -33.701 1.00 89.62 306 ASP A N 1
ATOM 2305 C CA . ASP A 1 306 ? 1.358 11.632 -33.052 1.00 89.62 306 ASP A CA 1
ATOM 2306 C C . ASP A 1 306 ? 2.657 12.468 -33.148 1.00 89.62 306 ASP A C 1
ATOM 2308 O O . ASP A 1 306 ? 2.640 13.540 -33.759 1.00 89.62 306 ASP A O 1
ATOM 2312 N N . ILE A 1 307 ? 3.811 11.923 -32.727 1.00 84.69 307 ILE A N 1
ATOM 2313 C CA . ILE A 1 307 ? 5.140 12.572 -32.840 1.00 84.69 307 ILE A CA 1
ATOM 2314 C C . ILE A 1 307 ? 5.500 12.909 -34.299 1.00 84.69 307 ILE A C 1
ATOM 2316 O O . ILE A 1 307 ? 6.024 13.992 -34.583 1.00 84.69 307 ILE A O 1
ATOM 2320 N N . ILE A 1 308 ? 5.220 12.003 -35.244 1.00 84.25 308 ILE A N 1
ATOM 2321 C CA . ILE A 1 308 ? 5.421 12.229 -36.685 1.00 84.25 308 ILE A CA 1
ATOM 2322 C C . ILE A 1 308 ? 4.604 13.440 -37.149 1.00 84.25 308 ILE A C 1
ATOM 2324 O O . ILE A 1 308 ? 5.109 14.260 -37.919 1.00 84.25 308 ILE A O 1
ATOM 2328 N N . SER A 1 309 ? 3.357 13.562 -36.685 1.00 87.94 309 SER A N 1
ATOM 2329 C CA . SER A 1 309 ? 2.456 14.645 -37.077 1.00 87.94 309 SER A CA 1
ATOM 2330 C C . SER A 1 309 ? 2.870 16.001 -36.495 1.00 87.94 309 SER A C 1
ATOM 2332 O O . SER A 1 309 ? 2.924 16.977 -37.245 1.00 87.94 309 SER A O 1
ATOM 2334 N N . GLU A 1 310 ? 3.247 16.050 -35.213 1.00 91.94 310 GLU A N 1
ATOM 2335 C CA . GLU A 1 310 ? 3.669 17.271 -34.511 1.00 91.94 310 GLU A CA 1
ATOM 2336 C C . GLU A 1 310 ? 4.933 17.880 -35.126 1.00 91.94 310 GLU A C 1
ATOM 2338 O O . GLU A 1 310 ? 5.011 19.089 -35.337 1.00 91.94 310 GLU A O 1
ATOM 2343 N N . ASN A 1 311 ? 5.902 17.037 -35.493 1.00 83.81 311 ASN A N 1
ATOM 2344 C CA . ASN A 1 311 ? 7.161 17.472 -36.099 1.00 83.81 311 ASN A CA 1
ATOM 2345 C C . ASN A 1 311 ? 7.070 17.676 -37.627 1.00 83.81 311 ASN A C 1
ATOM 2347 O O . ASN A 1 311 ? 8.075 17.953 -38.286 1.00 83.81 311 ASN A O 1
ATOM 2351 N N . GLY A 1 312 ? 5.886 17.512 -38.233 1.00 86.44 312 GLY A N 1
ATOM 2352 C CA . GLY A 1 312 ? 5.692 17.635 -39.684 1.00 86.44 312 GLY A CA 1
ATOM 2353 C C . GLY A 1 312 ? 6.436 16.578 -40.519 1.00 86.44 312 GLY A C 1
ATOM 2354 O O . GLY A 1 312 ? 6.586 16.730 -41.740 1.00 86.44 312 GLY A O 1
ATOM 2355 N N . TRP A 1 313 ? 6.907 15.507 -39.878 1.00 85.38 313 TRP A N 1
ATOM 2356 C CA . TRP A 1 313 ? 7.560 14.370 -40.517 1.00 85.38 313 TRP A CA 1
ATOM 2357 C C . TRP A 1 313 ? 6.539 13.546 -41.310 1.00 85.38 313 TRP A C 1
ATOM 2359 O O . TRP A 1 313 ? 5.328 13.648 -41.109 1.00 85.38 313 TRP A O 1
ATOM 2369 N N . LYS A 1 314 ? 7.005 12.720 -42.253 1.00 82.06 314 LYS A N 1
ATOM 2370 C CA . LYS A 1 314 ? 6.138 11.791 -42.999 1.00 82.06 314 LYS A CA 1
ATOM 2371 C C . LYS A 1 314 ? 6.792 10.432 -43.180 1.00 82.06 314 LYS A C 1
ATOM 2373 O O . LYS A 1 314 ? 8.007 10.339 -43.312 1.00 82.06 314 LYS A O 1
ATOM 2378 N N . LEU A 1 315 ? 5.969 9.392 -43.263 1.00 78.19 315 LEU A N 1
ATOM 2379 C CA . LEU A 1 315 ? 6.410 8.056 -43.655 1.00 78.19 315 LEU A CA 1
ATOM 2380 C C . LEU A 1 315 ? 6.780 8.042 -45.147 1.00 78.19 315 LEU A C 1
ATOM 2382 O O . LEU A 1 315 ? 6.043 8.556 -45.995 1.00 78.19 315 LEU A O 1
ATOM 2386 N N . CYS A 1 316 ? 7.920 7.443 -45.479 1.00 72.56 316 CYS A N 1
ATOM 2387 C CA . CYS A 1 316 ? 8.346 7.213 -46.852 1.00 72.56 316 CYS A CA 1
ATOM 2388 C C . CYS A 1 316 ? 7.451 6.156 -47.515 1.00 72.56 316 CYS A C 1
ATOM 2390 O O . CYS A 1 316 ? 7.389 5.017 -47.058 1.00 72.56 316 CYS A O 1
ATOM 2392 N N . SER A 1 317 ? 6.822 6.485 -48.646 1.00 68.94 317 SER A N 1
ATOM 2393 C CA . SER A 1 317 ? 5.908 5.578 -49.361 1.00 68.94 317 SER A CA 1
ATOM 2394 C C . SER A 1 317 ? 6.566 4.330 -49.971 1.00 68.94 317 SER A C 1
ATOM 2396 O O . SER A 1 317 ? 5.855 3.477 -50.496 1.00 68.94 317 SER A O 1
ATOM 2398 N N . ARG A 1 318 ? 7.903 4.214 -49.926 1.00 63.00 318 ARG A N 1
ATOM 2399 C CA . ARG A 1 318 ? 8.659 3.060 -50.446 1.00 63.00 318 ARG A CA 1
ATOM 2400 C C . ARG A 1 318 ? 9.137 2.092 -49.359 1.00 63.00 318 ARG A C 1
ATOM 2402 O O . ARG A 1 318 ? 9.111 0.890 -49.594 1.00 63.00 318 ARG A O 1
ATOM 2409 N N . CYS A 1 319 ? 9.591 2.598 -48.210 1.00 70.44 319 CYS A N 1
ATOM 2410 C CA . CYS A 1 319 ? 10.184 1.788 -47.132 1.00 70.44 319 CYS A CA 1
ATOM 2411 C C . CYS A 1 319 ? 9.493 1.932 -45.765 1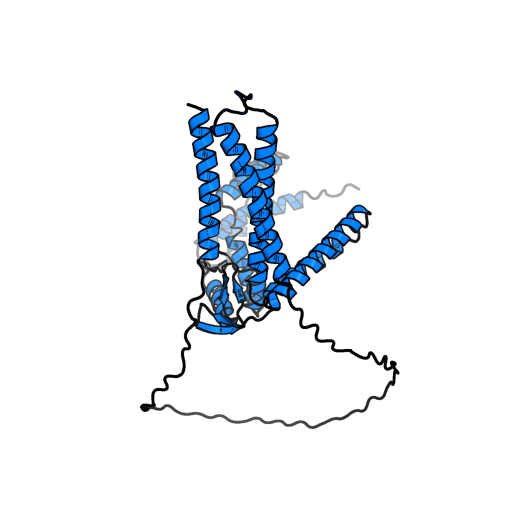.00 70.44 319 CYS A C 1
ATOM 2413 O O . CYS A 1 319 ? 9.821 1.192 -44.847 1.00 70.44 319 CYS A O 1
ATOM 2415 N N . GLY A 1 320 ? 8.554 2.870 -45.604 1.00 73.50 320 GLY A N 1
ATOM 2416 C CA . GLY A 1 320 ? 7.877 3.128 -44.329 1.00 73.50 320 GLY A CA 1
ATOM 2417 C C . GLY A 1 320 ? 8.701 3.909 -43.297 1.00 73.50 320 GLY A C 1
ATOM 2418 O O . GLY A 1 320 ? 8.163 4.243 -42.250 1.00 73.50 320 GLY A O 1
ATOM 2419 N N . ALA A 1 321 ? 9.965 4.251 -43.568 1.00 74.75 321 ALA A N 1
ATOM 2420 C CA . ALA A 1 321 ? 10.787 5.039 -42.646 1.00 74.75 321 ALA A CA 1
ATOM 2421 C C . ALA A 1 321 ? 10.239 6.465 -42.441 1.00 74.75 321 ALA A C 1
ATOM 2423 O O . ALA A 1 321 ? 9.738 7.089 -43.382 1.00 74.75 321 ALA A O 1
ATOM 2424 N N . VAL A 1 322 ? 10.368 6.994 -41.223 1.00 75.81 322 VAL A N 1
ATOM 2425 C CA . VAL A 1 322 ? 9.999 8.374 -40.873 1.00 75.81 322 VAL A CA 1
ATOM 2426 C C . VAL A 1 322 ? 11.050 9.338 -41.413 1.00 75.81 322 VAL A C 1
ATOM 2428 O O . VAL A 1 322 ? 12.230 9.193 -41.114 1.00 75.81 322 VAL A O 1
ATOM 2431 N N . VAL A 1 323 ? 10.638 10.341 -42.191 1.00 78.94 323 VAL A N 1
ATOM 2432 C CA . VAL A 1 323 ? 11.550 11.351 -42.741 1.00 78.94 323 VAL A CA 1
ATOM 2433 C C . VAL A 1 323 ? 11.055 12.775 -42.516 1.00 78.94 323 VAL A C 1
ATOM 2435 O O . VAL A 1 323 ? 9.887 13.107 -42.735 1.00 78.94 323 VAL A O 1
ATOM 2438 N N . GLU A 1 324 ? 11.985 13.641 -42.122 1.00 77.62 324 GLU A N 1
ATOM 2439 C CA . GLU A 1 324 ? 11.778 15.082 -42.035 1.00 77.62 324 GLU A CA 1
ATOM 2440 C C . GLU A 1 324 ? 11.639 15.682 -43.439 1.00 77.62 324 GLU A C 1
ATOM 2442 O O . GLU A 1 324 ? 12.461 15.451 -44.335 1.00 77.62 324 GLU A O 1
ATOM 2447 N N . ARG A 1 325 ? 10.576 16.460 -43.654 1.00 62.69 325 ARG A N 1
ATOM 2448 C CA . ARG A 1 325 ? 10.128 16.855 -44.992 1.00 62.69 325 ARG A CA 1
ATOM 2449 C C . ARG A 1 325 ? 10.847 18.096 -45.533 1.00 62.69 325 ARG A C 1
ATOM 2451 O O . ARG A 1 325 ? 10.192 19.022 -46.000 1.00 62.69 325 ARG A O 1
ATOM 2458 N N . ILE A 1 326 ? 12.182 18.095 -45.502 1.00 61.88 326 ILE A N 1
ATOM 2459 C CA . ILE A 1 326 ? 12.984 19.218 -46.006 1.00 61.88 326 ILE A CA 1
ATOM 2460 C C . ILE A 1 326 ? 12.840 19.309 -47.538 1.00 61.88 326 ILE A C 1
ATOM 2462 O O . ILE A 1 326 ? 12.215 20.244 -48.026 1.00 61.88 326 ILE A O 1
ATOM 2466 N N . TRP A 1 327 ? 13.341 18.336 -48.313 1.00 50.03 327 TRP A N 1
ATOM 2467 C CA . TRP A 1 327 ? 13.153 18.254 -49.779 1.00 50.03 327 TRP A CA 1
ATOM 2468 C C . TRP A 1 327 ? 12.698 16.835 -50.189 1.00 50.03 327 TRP A C 1
ATOM 2470 O O . TRP A 1 327 ? 12.908 15.870 -49.457 1.00 50.03 327 TRP A O 1
ATOM 2480 N N . GLY A 1 328 ? 11.988 16.714 -51.317 1.00 52.06 328 GLY A N 1
ATOM 2481 C CA . GLY A 1 328 ? 11.113 15.570 -51.619 1.00 52.06 328 GLY A CA 1
ATOM 2482 C C . GLY A 1 328 ? 11.779 14.189 -51.755 1.00 52.06 328 GLY A C 1
ATOM 2483 O O . GLY A 1 328 ? 12.715 14.021 -52.531 1.00 52.06 328 GLY A O 1
ATOM 2484 N N . THR A 1 329 ? 11.167 13.187 -51.103 1.00 51.12 329 THR A N 1
ATOM 2485 C CA . THR A 1 329 ? 11.521 11.744 -51.057 1.00 51.12 329 THR A CA 1
ATOM 2486 C C . THR A 1 329 ? 12.880 11.412 -50.430 1.00 51.12 329 THR A C 1
ATOM 2488 O O . THR A 1 329 ? 13.850 12.145 -50.595 1.00 51.12 329 THR A O 1
ATOM 2491 N N . CYS A 1 330 ? 12.973 10.290 -49.702 1.00 53.75 330 CYS A N 1
ATOM 2492 C CA . CYS A 1 330 ? 14.276 9.850 -49.209 1.00 53.75 330 CYS A CA 1
ATOM 2493 C C . CYS A 1 330 ? 15.161 9.423 -50.385 1.00 53.75 330 CYS A C 1
ATOM 2495 O O . CYS A 1 330 ? 14.747 8.624 -51.228 1.00 53.75 330 CYS A O 1
ATOM 2497 N N . ARG A 1 331 ? 16.407 9.906 -50.411 1.00 51.03 331 ARG A N 1
ATOM 2498 C CA . ARG A 1 331 ? 17.482 9.297 -51.207 1.00 51.03 331 ARG A CA 1
ATOM 2499 C C . ARG A 1 331 ? 18.040 8.085 -50.456 1.00 51.03 331 ARG A C 1
ATOM 2501 O O . ARG A 1 331 ? 19.198 8.078 -50.057 1.00 51.03 331 ARG A O 1
ATOM 2508 N N . CYS A 1 332 ? 17.164 7.120 -50.189 1.00 55.34 332 CYS A N 1
ATOM 2509 C CA . CYS A 1 332 ? 17.545 5.826 -49.642 1.00 55.34 332 CYS A CA 1
ATOM 2510 C C . CYS A 1 332 ? 18.180 5.011 -50.781 1.00 55.34 332 CYS A C 1
ATOM 2512 O O . CYS A 1 332 ? 17.475 4.331 -51.537 1.00 55.34 332 CYS A O 1
ATOM 2514 N N . ASP A 1 333 ? 19.495 5.152 -50.956 1.00 53.34 333 ASP A N 1
ATOM 2515 C CA . ASP A 1 333 ? 20.284 4.241 -51.782 1.00 53.34 333 ASP A CA 1
ATOM 2516 C C . ASP A 1 333 ? 20.377 2.919 -51.011 1.00 53.34 333 ASP A C 1
ATOM 2518 O O . ASP A 1 333 ? 21.160 2.792 -50.072 1.00 53.34 333 ASP A O 1
ATOM 2522 N N . LEU A 1 334 ? 19.513 1.962 -51.367 1.00 53.66 334 LEU A N 1
ATOM 2523 C CA . LEU A 1 334 ? 19.495 0.631 -50.756 1.00 53.66 334 LEU A CA 1
ATOM 2524 C C . LEU A 1 334 ? 20.895 0.011 -50.820 1.00 53.66 334 LEU A C 1
ATOM 2526 O O . LEU A 1 334 ? 21.543 0.097 -51.865 1.00 53.66 334 LEU A O 1
ATOM 2530 N N . TYR A 1 335 ? 21.302 -0.671 -49.745 1.00 54.56 335 TYR A N 1
ATOM 2531 C CA . TYR A 1 335 ? 22.515 -1.488 -49.743 1.00 54.56 335 TYR A CA 1
ATOM 2532 C C . TYR A 1 335 ? 22.621 -2.327 -51.027 1.00 54.56 335 TYR A C 1
ATOM 2534 O O . TYR A 1 335 ? 21.650 -3.021 -51.367 1.00 54.56 335 TYR A O 1
ATOM 2542 N N . PRO A 1 336 ? 23.790 -2.332 -51.693 1.00 70.81 336 PRO A N 1
ATOM 2543 C CA . PRO A 1 336 ? 24.151 -3.395 -52.617 1.00 70.81 336 PRO A CA 1
ATOM 2544 C C . PRO A 1 336 ? 23.895 -4.753 -51.947 1.00 70.81 336 PRO A C 1
ATOM 2546 O O . PRO A 1 336 ? 24.226 -4.965 -50.776 1.00 70.81 336 PRO A O 1
ATOM 2549 N N . GLU A 1 337 ? 23.211 -5.660 -52.648 1.00 74.94 337 GLU A N 1
ATOM 2550 C CA . GLU A 1 337 ? 22.723 -6.910 -52.044 1.00 74.94 337 GLU A CA 1
ATOM 2551 C C . GLU A 1 337 ? 23.893 -7.805 -51.582 1.00 74.94 337 GLU A C 1
ATOM 2553 O O . GLU A 1 337 ? 23.740 -8.614 -50.672 1.00 74.94 337 GLU A O 1
ATOM 2558 N N . ASP A 1 338 ? 25.073 -7.629 -52.173 1.00 79.38 338 ASP A N 1
ATOM 2559 C CA . ASP A 1 338 ? 26.362 -8.195 -51.784 1.00 79.38 338 ASP A CA 1
ATOM 2560 C C . ASP A 1 338 ? 26.852 -7.701 -50.409 1.00 79.38 338 ASP A C 1
ATOM 2562 O O . ASP A 1 338 ? 27.077 -8.539 -49.533 1.00 79.38 338 ASP A O 1
ATOM 2566 N N . GLU A 1 339 ? 26.911 -6.387 -50.153 1.00 75.75 339 GLU A N 1
ATOM 2567 C CA . GLU A 1 339 ? 27.261 -5.843 -48.823 1.00 75.75 339 GLU A CA 1
ATOM 2568 C C . GLU A 1 339 ? 26.267 -6.305 -47.745 1.00 75.75 339 GLU A C 1
ATOM 2570 O O . GLU A 1 339 ? 26.647 -6.713 -46.644 1.00 75.75 339 GLU A O 1
ATOM 2575 N N . LEU A 1 340 ? 24.971 -6.302 -48.077 1.00 79.81 340 LEU A N 1
ATOM 2576 C CA . LEU A 1 340 ? 23.919 -6.760 -47.171 1.00 79.81 340 LEU A CA 1
ATOM 2577 C C . LEU A 1 340 ? 24.051 -8.252 -46.838 1.00 79.81 340 LEU A C 1
ATOM 2579 O O . LEU A 1 340 ? 23.736 -8.653 -45.719 1.00 79.81 340 LEU A O 1
ATOM 2583 N N . ASN A 1 341 ? 24.497 -9.082 -47.784 1.00 81.12 341 ASN A N 1
ATOM 2584 C CA . ASN A 1 341 ? 24.758 -10.493 -47.518 1.00 81.12 341 ASN A CA 1
ATOM 2585 C C . ASN A 1 341 ? 26.012 -10.681 -46.662 1.00 81.12 341 ASN A C 1
ATOM 2587 O O . ASN A 1 341 ? 25.909 -11.383 -45.659 1.00 81.12 341 ASN A O 1
ATOM 2591 N N . GLN A 1 342 ? 27.112 -9.976 -46.947 1.00 84.19 342 GLN A N 1
ATOM 2592 C CA . GLN A 1 342 ? 28.334 -10.051 -46.141 1.00 84.19 342 GLN A CA 1
ATOM 2593 C C . GLN A 1 342 ? 28.065 -9.775 -44.649 1.00 84.19 342 GLN A C 1
ATOM 2595 O O . GLN A 1 342 ? 28.474 -10.557 -43.794 1.00 84.19 342 GLN A O 1
ATOM 2600 N N . ILE A 1 343 ? 27.299 -8.729 -44.314 1.00 75.94 343 ILE A N 1
ATOM 2601 C CA . ILE A 1 343 ? 26.968 -8.401 -42.911 1.00 75.94 343 ILE A CA 1
ATOM 2602 C C . ILE A 1 343 ? 26.116 -9.506 -42.247 1.00 75.94 343 ILE A C 1
ATOM 2604 O O . ILE A 1 343 ? 26.194 -9.724 -41.034 1.00 75.94 343 ILE A O 1
ATOM 2608 N N . LEU A 1 344 ? 25.283 -10.212 -43.019 1.00 81.44 344 LEU A N 1
ATOM 2609 C CA . LEU A 1 344 ? 24.482 -11.339 -42.528 1.00 81.44 344 LEU A CA 1
ATOM 2610 C C . LEU A 1 344 ? 25.331 -12.601 -42.323 1.00 81.44 344 LEU A C 1
ATOM 2612 O O . LEU A 1 344 ? 25.102 -13.319 -41.348 1.00 81.44 344 LEU A O 1
ATOM 2616 N N . ASP A 1 345 ? 26.302 -12.845 -43.203 1.00 85.44 345 ASP A N 1
ATOM 2617 C CA . ASP A 1 345 ? 27.271 -13.939 -43.094 1.00 85.44 345 ASP A CA 1
ATOM 2618 C C . ASP A 1 345 ? 28.193 -13.726 -41.883 1.00 85.44 345 ASP A C 1
ATOM 2620 O O . ASP A 1 345 ? 28.311 -14.613 -41.042 1.00 85.44 345 ASP A O 1
ATOM 2624 N N . GLU A 1 346 ? 28.727 -12.517 -41.685 1.00 83.25 346 GLU A N 1
ATOM 2625 C CA . GLU A 1 346 ? 29.569 -12.180 -40.526 1.00 83.25 346 GLU A CA 1
ATOM 2626 C C . GLU A 1 346 ? 28.841 -12.311 -39.175 1.00 83.25 346 GLU A C 1
ATOM 2628 O O . GLU A 1 346 ? 29.453 -12.691 -38.175 1.00 83.25 346 GLU A O 1
ATOM 2633 N N . ARG A 1 347 ? 27.537 -11.994 -39.110 1.00 81.56 347 ARG A N 1
ATOM 2634 C CA . ARG A 1 347 ? 26.780 -11.955 -37.839 1.00 81.56 347 ARG A CA 1
ATOM 2635 C C . ARG A 1 347 ? 26.007 -13.222 -37.490 1.00 81.56 347 ARG A C 1
ATOM 2637 O O . ARG A 1 347 ? 25.664 -13.399 -36.323 1.00 81.56 347 ARG A O 1
ATOM 2644 N N . ILE A 1 348 ? 25.670 -14.059 -38.470 1.00 83.50 348 ILE A N 1
ATOM 2645 C CA . ILE A 1 348 ? 24.865 -15.278 -38.260 1.00 83.50 348 ILE A CA 1
ATOM 2646 C C . ILE A 1 348 ? 25.620 -16.538 -38.724 1.00 83.50 348 ILE A C 1
ATOM 2648 O O . ILE A 1 348 ? 25.292 -17.643 -38.292 1.00 83.50 348 ILE A O 1
ATOM 2652 N N . GLY A 1 349 ? 26.648 -16.383 -39.563 1.00 80.12 349 GLY A N 1
ATOM 2653 C CA . GLY A 1 349 ? 27.332 -17.472 -40.253 1.00 80.12 349 GLY A CA 1
ATOM 2654 C C . GLY A 1 349 ? 26.521 -18.033 -41.424 1.00 80.12 349 GLY A C 1
ATOM 2655 O O . GLY A 1 349 ? 25.287 -17.967 -41.445 1.00 80.12 349 GLY A O 1
ATOM 2656 N N . ASP A 1 350 ? 27.216 -18.660 -42.373 1.00 76.62 350 ASP A N 1
ATOM 2657 C CA . ASP A 1 350 ? 26.627 -19.273 -43.578 1.00 76.62 350 ASP A CA 1
ATOM 2658 C C . ASP A 1 350 ? 25.521 -20.298 -43.255 1.00 76.62 350 ASP A C 1
ATOM 2660 O O . ASP A 1 350 ? 24.559 -20.460 -44.004 1.00 76.62 350 ASP A O 1
ATOM 2664 N N . ASN A 1 351 ? 25.629 -20.967 -42.100 1.00 81.06 351 ASN A N 1
ATOM 2665 C CA . ASN A 1 351 ? 24.683 -21.981 -41.616 1.00 81.06 351 ASN A CA 1
ATOM 2666 C C . ASN A 1 351 ? 23.551 -21.408 -40.735 1.00 81.06 351 ASN A C 1
ATOM 2668 O O . ASN A 1 351 ? 22.839 -22.156 -40.061 1.00 81.06 351 ASN A O 1
ATOM 2672 N N . GLY A 1 352 ? 23.385 -20.084 -40.704 1.00 78.94 352 GLY A N 1
ATOM 2673 C CA . GLY A 1 352 ? 22.364 -19.409 -39.910 1.00 78.94 352 GLY A CA 1
ATOM 2674 C C . GLY A 1 352 ? 20.927 -19.798 -40.300 1.00 78.94 352 GLY A C 1
ATOM 2675 O O . GLY A 1 352 ? 20.604 -19.864 -41.490 1.00 78.94 352 GLY A O 1
ATOM 2676 N N . PRO A 1 353 ? 20.001 -19.996 -39.339 1.00 79.25 353 PRO A N 1
ATOM 2677 C CA . PRO A 1 353 ? 18.621 -20.348 -39.658 1.00 79.25 353 PRO A CA 1
ATOM 2678 C C . PRO A 1 353 ? 17.942 -19.223 -40.455 1.00 79.25 353 PRO A C 1
ATOM 2680 O O . PRO A 1 353 ? 17.852 -18.079 -40.000 1.00 79.25 353 PRO A O 1
ATOM 2683 N N . ALA A 1 354 ? 17.409 -19.554 -41.635 1.00 80.06 354 ALA A N 1
ATOM 2684 C CA . ALA A 1 354 ? 16.850 -18.585 -42.587 1.00 80.06 354 ALA A CA 1
ATOM 2685 C C . ALA A 1 354 ? 15.844 -17.559 -41.993 1.00 80.06 354 ALA A C 1
ATOM 2687 O O . ALA A 1 354 ? 15.902 -16.389 -42.388 1.00 80.06 354 ALA A O 1
ATOM 2688 N N . PRO A 1 355 ? 14.973 -17.898 -41.013 1.00 80.81 355 PRO A N 1
ATOM 2689 C CA . PRO A 1 355 ? 14.091 -16.918 -40.367 1.00 80.81 355 PRO A CA 1
ATOM 2690 C C . PRO A 1 355 ? 14.809 -15.872 -39.497 1.00 80.81 355 PRO A C 1
ATOM 2692 O O . PRO A 1 355 ? 14.248 -14.805 -39.246 1.00 80.81 355 PRO A O 1
ATOM 2695 N N . ALA A 1 356 ? 16.016 -16.160 -38.999 1.00 69.00 356 ALA A N 1
ATOM 2696 C CA . ALA A 1 356 ? 16.857 -15.175 -38.316 1.00 69.00 356 ALA A CA 1
ATOM 2697 C C . ALA A 1 356 ? 17.553 -14.270 -39.341 1.00 69.00 356 ALA A C 1
ATOM 2699 O O . ALA A 1 356 ? 17.499 -13.048 -39.212 1.00 69.00 356 ALA A O 1
ATOM 2700 N N . ARG A 1 357 ? 18.091 -14.861 -40.420 1.00 82.56 357 ARG A N 1
ATOM 2701 C CA . ARG A 1 357 ? 18.716 -14.124 -41.530 1.00 82.56 357 ARG A CA 1
ATOM 2702 C C . ARG A 1 357 ? 17.761 -13.126 -42.179 1.00 82.56 357 ARG A C 1
ATOM 2704 O O . ARG A 1 357 ? 18.116 -11.964 -42.336 1.00 82.56 357 ARG A O 1
ATOM 2711 N N . ASN A 1 358 ? 16.524 -13.529 -42.474 1.00 76.38 358 ASN A N 1
ATOM 2712 C CA . ASN A 1 358 ? 15.520 -12.618 -43.035 1.00 76.38 358 ASN A CA 1
ATOM 2713 C C . ASN A 1 358 ? 15.084 -11.518 -42.052 1.00 76.38 358 ASN A C 1
ATOM 2715 O O . ASN A 1 358 ? 14.853 -10.389 -42.479 1.00 76.38 358 ASN A O 1
ATOM 2719 N N . ARG A 1 359 ? 15.016 -11.800 -40.742 1.00 73.75 359 ARG A N 1
ATOM 2720 C CA . ARG A 1 359 ? 14.721 -10.766 -39.736 1.00 73.75 359 ARG A CA 1
ATOM 2721 C C . ARG A 1 359 ? 15.846 -9.737 -39.635 1.00 73.75 359 ARG A C 1
ATOM 2723 O O . ARG A 1 359 ? 15.563 -8.546 -39.720 1.00 73.75 359 ARG A O 1
ATOM 2730 N N . LEU A 1 360 ? 17.104 -10.173 -39.542 1.00 73.25 360 LEU A N 1
ATOM 2731 C CA . LEU A 1 360 ? 18.242 -9.251 -39.499 1.00 73.25 360 LEU A CA 1
ATOM 2732 C C . LEU A 1 360 ? 18.390 -8.466 -40.814 1.00 73.25 360 LEU A C 1
ATOM 2734 O O . LEU A 1 360 ? 18.647 -7.269 -40.766 1.00 73.25 360 LEU A O 1
ATOM 2738 N N . ARG A 1 361 ? 18.125 -9.088 -41.974 1.00 79.00 361 ARG A N 1
ATOM 2739 C CA . ARG A 1 361 ? 18.114 -8.414 -43.288 1.00 79.00 361 ARG A CA 1
ATOM 2740 C C . ARG A 1 361 ? 17.116 -7.252 -43.327 1.00 79.00 361 ARG A C 1
ATOM 2742 O O . ARG A 1 361 ? 17.456 -6.172 -43.804 1.00 79.00 361 ARG A O 1
ATOM 2749 N N . ASN A 1 362 ? 15.910 -7.458 -42.797 1.00 74.38 362 ASN A N 1
ATOM 2750 C CA . ASN A 1 362 ? 14.882 -6.417 -42.729 1.00 74.38 362 ASN A CA 1
ATOM 2751 C C . ASN A 1 362 ? 15.259 -5.296 -41.745 1.00 74.38 362 ASN A C 1
ATOM 2753 O O . ASN A 1 362 ? 15.047 -4.127 -42.051 1.00 74.38 362 ASN A O 1
ATOM 2757 N N . VAL A 1 363 ? 15.862 -5.628 -40.597 1.00 73.06 363 VAL A N 1
ATOM 2758 C CA . VAL A 1 363 ? 16.353 -4.623 -39.636 1.00 73.06 363 VAL A CA 1
ATOM 2759 C C . VAL A 1 363 ? 17.495 -3.793 -40.232 1.00 73.06 363 VAL A C 1
ATOM 2761 O O . VAL A 1 363 ? 17.459 -2.571 -40.139 1.00 73.06 363 VAL A O 1
ATOM 2764 N N . LEU A 1 364 ? 18.478 -4.419 -40.886 1.00 67.81 364 LEU A N 1
ATOM 2765 C CA . LEU A 1 364 ? 19.634 -3.722 -41.465 1.00 67.81 364 LEU A CA 1
ATOM 2766 C C . LEU A 1 364 ? 19.247 -2.787 -42.616 1.00 67.81 364 LEU A C 1
ATOM 2768 O O . LEU A 1 364 ? 19.730 -1.655 -42.649 1.00 67.81 364 LEU A O 1
ATOM 2772 N N . ARG A 1 365 ? 18.322 -3.207 -43.496 1.00 67.81 365 ARG A N 1
ATOM 2773 C CA . ARG A 1 365 ? 17.746 -2.322 -44.527 1.00 67.81 365 ARG A CA 1
ATOM 2774 C C . ARG A 1 365 ? 17.053 -1.092 -43.929 1.00 67.81 365 ARG A C 1
ATOM 2776 O O . ARG A 1 365 ? 17.096 -0.040 -44.545 1.00 67.81 365 ARG A O 1
ATOM 2783 N N . ASN A 1 366 ? 16.467 -1.201 -42.736 1.00 61.25 366 ASN A N 1
ATOM 2784 C CA . ASN A 1 366 ? 15.790 -0.081 -42.075 1.00 61.25 366 ASN A CA 1
ATOM 2785 C C . ASN A 1 366 ? 16.727 0.789 -41.210 1.00 61.25 366 ASN A C 1
ATOM 2787 O O . ASN A 1 366 ? 16.400 1.940 -40.936 1.00 61.25 366 ASN A O 1
ATOM 2791 N N . TYR A 1 367 ? 17.865 0.257 -40.749 1.00 53.75 367 TYR A N 1
ATOM 2792 C CA . TYR A 1 367 ? 18.730 0.926 -39.767 1.00 53.75 367 TYR A CA 1
ATOM 2793 C C . TYR A 1 367 ? 19.753 1.885 -40.400 1.00 53.75 367 TYR A C 1
ATOM 2795 O O . TYR A 1 367 ? 19.991 2.971 -39.873 1.00 53.75 367 TYR A O 1
ATOM 2803 N N . TYR A 1 368 ? 20.367 1.514 -41.530 1.00 48.69 368 TYR A N 1
ATOM 2804 C CA . TYR A 1 368 ? 21.507 2.271 -42.073 1.00 48.69 368 TYR A CA 1
ATOM 2805 C C . TYR A 1 368 ? 21.113 3.480 -42.944 1.00 48.69 368 TYR A C 1
ATOM 2807 O O . TYR A 1 368 ? 21.865 4.456 -43.003 1.00 48.69 368 TYR A O 1
ATOM 2815 N N 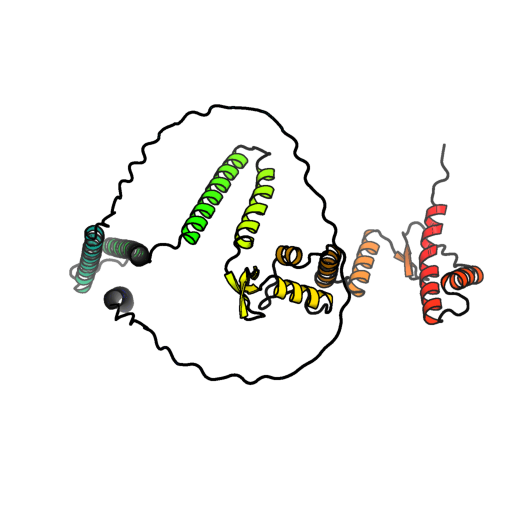. ASP A 1 369 ? 19.897 3.482 -43.509 1.00 51.59 369 ASP A N 1
ATOM 2816 C CA . ASP A 1 369 ? 19.297 4.627 -44.226 1.00 51.59 369 ASP A CA 1
ATOM 2817 C C . ASP A 1 369 ? 19.265 5.919 -43.371 1.00 51.59 369 ASP A C 1
ATOM 2819 O O . ASP A 1 369 ? 19.290 7.037 -43.903 1.00 51.59 369 ASP A O 1
ATOM 2823 N N . HIS A 1 370 ? 19.251 5.774 -42.038 1.00 48.59 370 HIS A N 1
ATOM 2824 C CA . HIS A 1 370 ? 19.305 6.880 -41.078 1.00 48.59 370 HIS A CA 1
ATOM 2825 C C . HIS A 1 370 ? 20.725 7.415 -40.824 1.00 48.59 370 HIS A C 1
ATOM 2827 O O . HIS A 1 370 ? 20.908 8.628 -40.713 1.00 48.59 370 HIS A O 1
ATOM 2833 N N . ALA A 1 371 ? 21.738 6.546 -40.739 1.00 44.47 371 ALA A N 1
ATOM 2834 C CA . ALA A 1 371 ? 23.084 6.933 -40.307 1.00 44.47 371 ALA A CA 1
ATOM 2835 C C . ALA A 1 371 ? 23.810 7.804 -41.351 1.00 44.47 371 ALA A C 1
ATOM 2837 O O . ALA A 1 371 ? 24.286 8.901 -41.047 1.00 44.47 371 ALA A O 1
ATOM 2838 N N . HIS A 1 372 ? 23.832 7.370 -42.614 1.00 45.50 372 HIS A N 1
ATOM 2839 C CA . HIS A 1 372 ? 24.562 8.076 -43.674 1.00 45.50 372 HIS A CA 1
ATOM 2840 C C . HIS A 1 372 ? 23.916 9.398 -44.130 1.00 45.50 372 HIS A C 1
ATOM 2842 O O . HIS A 1 372 ? 24.603 10.248 -44.704 1.00 45.50 372 HIS A O 1
ATOM 2848 N N . ASN A 1 373 ? 22.630 9.628 -43.840 1.00 47.34 373 ASN A N 1
ATOM 2849 C CA . ASN A 1 373 ? 21.998 10.934 -44.066 1.00 47.34 373 ASN A CA 1
ATOM 2850 C C . ASN A 1 373 ? 22.406 11.986 -43.022 1.00 47.34 373 ASN A C 1
ATOM 2852 O O . ASN A 1 373 ? 22.411 13.174 -43.342 1.00 47.34 373 ASN A O 1
ATOM 2856 N N . TRP A 1 374 ? 22.771 11.580 -41.801 1.00 43.53 374 TRP A N 1
ATOM 2857 C CA . TRP A 1 374 ? 23.252 12.501 -40.768 1.00 43.53 374 TRP A CA 1
ATOM 2858 C C . TRP A 1 374 ? 24.673 12.992 -41.075 1.00 43.53 374 TRP A C 1
ATOM 2860 O O . TRP A 1 374 ? 24.953 14.189 -41.023 1.00 43.53 374 TRP A O 1
ATOM 2870 N N . GLU A 1 375 ? 25.580 12.091 -41.458 1.00 45.16 375 GLU A N 1
ATOM 2871 C CA . GLU A 1 375 ? 26.990 12.444 -41.680 1.00 45.16 375 GLU A CA 1
ATOM 2872 C C . GLU A 1 375 ? 27.212 13.297 -42.936 1.00 45.16 375 GLU A C 1
ATOM 2874 O O . GLU A 1 375 ? 27.958 14.274 -42.875 1.00 45.16 375 GLU A O 1
ATOM 2879 N N . ARG A 1 376 ? 26.479 13.037 -44.032 1.00 48.50 376 ARG A N 1
ATOM 2880 C CA . ARG A 1 376 ? 26.475 13.912 -45.227 1.00 48.50 376 ARG A CA 1
ATOM 2881 C C . ARG A 1 376 ? 25.851 15.298 -44.979 1.00 48.50 376 ARG A C 1
ATOM 2883 O O . ARG A 1 376 ? 25.910 16.147 -45.865 1.00 48.50 376 ARG A O 1
ATOM 2890 N N . ARG A 1 377 ? 25.241 15.531 -43.809 1.00 46.94 377 ARG A N 1
ATOM 2891 C CA . ARG A 1 377 ? 24.622 16.806 -43.404 1.00 46.94 377 ARG A CA 1
ATOM 2892 C C . ARG A 1 377 ? 25.428 17.599 -42.373 1.00 46.94 377 ARG A C 1
ATOM 2894 O O . ARG A 1 377 ? 24.976 18.675 -41.986 1.00 46.94 377 ARG A O 1
ATOM 2901 N N . ARG A 1 378 ? 26.625 17.157 -41.961 1.00 40.25 378 ARG A N 1
ATOM 2902 C CA . ARG A 1 378 ? 27.552 18.085 -41.291 1.00 40.25 378 ARG A CA 1
ATOM 2903 C C . ARG A 1 378 ? 27.902 19.198 -42.288 1.00 40.25 378 ARG A C 1
ATOM 2905 O O . ARG A 1 378 ? 28.450 18.874 -43.341 1.00 40.25 378 ARG A O 1
ATOM 2912 N N . PRO A 1 379 ? 27.621 20.482 -42.000 1.00 41.94 379 PRO A N 1
ATOM 2913 C CA . PRO A 1 379 ? 28.076 21.552 -42.873 1.00 41.94 379 PRO A CA 1
ATOM 2914 C C . PRO A 1 379 ? 29.606 21.530 -42.898 1.00 41.94 379 PRO A C 1
ATOM 2916 O O . PRO A 1 379 ? 30.254 21.687 -41.860 1.00 41.94 379 PRO A O 1
ATOM 2919 N N . HIS A 1 380 ? 30.195 21.327 -44.078 1.00 44.19 380 HIS A N 1
ATOM 2920 C CA . HIS A 1 380 ? 31.593 21.688 -44.280 1.00 44.19 380 HIS A CA 1
ATOM 2921 C C . HIS A 1 380 ? 31.708 23.190 -44.009 1.00 44.19 380 HIS A C 1
ATOM 2923 O O . HIS A 1 380 ? 30.936 23.979 -44.553 1.00 44.19 380 HIS A O 1
ATOM 2929 N N . GLY A 1 381 ? 32.583 23.550 -43.071 1.00 44.81 381 GLY A N 1
ATOM 2930 C CA . GLY A 1 381 ? 32.536 24.855 -42.426 1.00 44.81 381 GLY A CA 1
ATOM 2931 C C . GLY A 1 381 ? 32.728 26.011 -43.402 1.00 44.81 381 GLY A C 1
ATOM 2932 O O . GLY A 1 381 ? 33.649 25.993 -44.215 1.00 44.81 381 GLY A O 1
ATOM 2933 N N . HIS A 1 382 ? 31.902 27.043 -43.245 1.00 37.88 382 HIS A N 1
ATOM 2934 C CA . HIS A 1 382 ? 32.285 28.388 -43.649 1.00 37.88 382 HIS A CA 1
ATOM 2935 C C . HIS A 1 382 ? 33.156 28.997 -42.546 1.00 37.88 382 HIS A C 1
ATOM 2937 O O . HIS A 1 382 ? 32.661 29.332 -41.468 1.00 37.88 382 HIS A O 1
ATOM 2943 N N . LEU A 1 383 ? 34.452 29.096 -42.844 1.00 37.41 383 LEU A N 1
ATOM 2944 C CA . LEU A 1 383 ? 35.272 30.249 -42.467 1.00 37.41 383 LEU A CA 1
ATOM 2945 C C . LEU A 1 383 ? 35.079 31.347 -43.527 1.00 37.41 383 LEU A C 1
ATOM 2947 O O . LEU A 1 383 ? 34.791 30.975 -44.691 1.00 37.41 383 LEU A O 1
#

Secondary structure (DSSP, 8-state):
-HHHHHHHHHHHHHHHHHHHHHHHHS--------------------------------------------------------------------THHHHHHHHHHHHHHHHHHHHHHHHHTTTT-S--TT-HHHHHHHHHHHHHHHHHHHHHHHHHHHHS-S--HHHHHHHHHHHHHHHHHHHHHHHHHTT-TTHHHHHHHHHHHHHHHHHHS--EEE-TTT--EEEEEEPTTS-EEEHHHHHHHHHHHTT-GGG-S-EETTEEPPHHHHHHH--SHHHHHHHHHHHHHHHSPPPPHHHHHHHHHHHHHHTT-EE-TTT--EE--SSSS-------HHHHHHHHHHHH-TT--HHHHHHHHHHHHHHHHHHHHHHTTSPPP--

Foldseek 3Di:
DVVVVVVVVVVVVVVVVVVVVVVVVPPDDPDPDDDDDDDDDDDDDDDDDDDDDDDDDDDDDDDDDDDDDDDDDDDDDDPPPDDDPPPPCPPDDPPVVLVVLVVVLVVLSVVLVVLVVCVVVCVVPDDPPPDPSVVVSVVSVVVSVVSVVVSVVVVCVVPDDDDPVVVVVVVVVVVVVVVLVVVLVVCVVVVPPCSVVVVVVVVVVVVVVLQPPQQQDQAPPPRHRGRFGAFPVRHTHDLVRLLVLLVVCLVPVVCPPPDDPNHGGDLVSLVSSCVDPVSSVSSVVSNCCVVVPDDDPVVVVVVVVVVLVVQVWDQAPPLRDTGRPPDDGQPLPFDDVVVLVVVLCVPQNPPRDVVVSVVVSSVVRRPVSPVVVVVVPPPPDDD

Radius of gyration: 41.08 Å; chains: 1; bounding box: 101×80×101 Å